Protein AF-0000000070119401 (afdb_homodimer)

Solvent-accessible surface area (backbone atoms only — not comparable to full-atom values): 23190 Å² total; per-residue (Å²): 118,69,68,64,54,49,52,51,48,50,50,48,49,51,50,50,51,42,42,51,55,25,35,50,54,44,22,30,74,51,15,52,70,53,49,66,62,56,25,15,61,68,45,72,48,56,56,64,60,46,39,71,76,31,77,40,63,64,56,44,49,43,66,66,41,49,62,58,44,47,50,51,37,50,45,38,51,56,19,59,67,38,88,51,27,55,60,12,47,52,48,39,53,53,53,50,45,54,52,29,52,74,19,33,29,55,33,45,53,57,62,42,41,77,37,86,61,78,75,41,49,69,53,25,67,53,36,51,58,42,51,47,49,27,51,52,47,11,42,74,70,54,45,31,34,82,83,65,57,76,49,48,48,62,52,51,50,53,46,44,35,53,47,31,66,41,46,45,98,80,40,64,58,57,37,52,22,51,46,41,30,41,52,42,26,44,40,40,54,96,79,58,70,79,45,68,75,73,64,45,70,68,55,45,44,49,33,42,56,62,73,33,57,63,83,66,73,72,81,122,118,66,68,65,54,49,55,52,47,49,50,49,49,51,48,49,51,43,42,51,54,23,35,51,56,46,21,29,75,51,16,53,71,51,49,66,61,55,26,17,61,67,44,71,48,54,56,66,60,45,38,71,77,29,78,41,63,65,56,44,50,44,67,66,41,50,63,60,43,48,50,53,37,50,46,39,52,56,19,58,68,38,89,51,30,53,60,14,47,54,49,40,52,54,53,51,45,55,53,29,53,73,17,34,29,56,33,45,54,57,60,40,40,76,36,85,62,76,76,39,50,70,53,25,67,53,37,51,56,42,51,46,48,27,51,53,48,11,41,74,70,54,47,31,34,80,85,64,56,75,50,48,48,62,54,51,51,52,47,44,36,53,46,33,64,42,46,48,97,78,40,64,59,57,37,52,21,52,48,41,30,41,51,42,25,44,40,41,54,94,78,58,70,82,47,69,75,72,64,44,71,66,55,47,45,49,33,43,56,62,73,32,58,61,82,64,74,72,80,122

Structure (mmCIF, N/CA/C/O backbone):
data_AF-0000000070119401-model_v1
#
loop_
_entity.id
_entity.type
_entity.pdbx_description
1 polymer 'TetR family transcriptional regulator'
#
loop_
_atom_site.group_PDB
_atom_site.id
_atom_site.type_symbol
_atom_site.label_atom_id
_atom_site.label_alt_id
_atom_site.label_comp_id
_atom_site.label_asym_id
_atom_site.label_entity_id
_atom_site.label_seq_id
_atom_site.pdbx_PDB_ins_code
_atom_site.Cartn_x
_atom_site.Cartn_y
_atom_site.Cartn_z
_atom_site.occupancy
_atom_site.B_iso_or_equiv
_atom_site.auth_seq_id
_atom_site.auth_comp_id
_atom_site.auth_asym_id
_atom_site.auth_atom_id
_atom_site.pdbx_PDB_model_num
ATOM 1 N N . MET A 1 1 ? -14.992 45.344 35.562 1 42.09 1 MET A N 1
ATOM 2 C CA . MET A 1 1 ? -15.148 45.062 34.125 1 42.09 1 MET A CA 1
ATOM 3 C C . MET A 1 1 ? -13.938 44.281 33.594 1 42.09 1 MET A C 1
ATOM 5 O O . MET A 1 1 ? -13.977 43.75 32.5 1 42.09 1 MET A O 1
ATOM 9 N N . ALA A 1 2 ? -12.828 44.562 34.031 1 57.78 2 ALA A N 1
ATOM 10 C CA . ALA A 1 2 ? -11.562 43.969 33.656 1 57.78 2 ALA A CA 1
ATOM 11 C C . ALA A 1 2 ? -11.516 42.5 34.094 1 57.78 2 ALA A C 1
ATOM 13 O O . ALA A 1 2 ? -10.961 41.656 33.375 1 57.78 2 ALA A O 1
ATOM 14 N N . GLU A 1 3 ? -11.984 42.25 35.188 1 53.34 3 GLU A N 1
ATOM 15 C CA . GLU A 1 3 ? -11.945 40.906 35.781 1 53.34 3 GLU A CA 1
ATOM 16 C C . GLU A 1 3 ? -12.828 39.938 35 1 53.34 3 GLU A C 1
ATOM 18 O O . GLU A 1 3 ? -12.57 38.719 35 1 53.34 3 GLU A O 1
ATOM 23 N N . THR A 1 4 ? -13.938 40.375 34.594 1 50.09 4 THR A N 1
ATOM 24 C CA . THR A 1 4 ? -14.898 39.562 33.875 1 50.09 4 THR A CA 1
ATOM 25 C C . THR A 1 4 ? -14.328 39.125 32.531 1 50.09 4 THR A C 1
ATOM 27 O O . THR A 1 4 ? -14.758 38.125 31.969 1 50.09 4 THR A O 1
ATOM 30 N N . ALA A 1 5 ? -13.555 40 31.828 1 54.09 5 ALA A N 1
ATOM 31 C CA . ALA A 1 5 ? -12.922 39.719 30.531 1 54.09 5 ALA A CA 1
ATOM 32 C C . ALA A 1 5 ? -11.875 38.625 30.656 1 54.09 5 ALA A C 1
ATOM 34 O O . ALA A 1 5 ? -11.703 37.812 29.734 1 54.09 5 ALA A O 1
ATOM 35 N N . ARG A 1 6 ? -11.211 38.562 31.734 1 57.62 6 ARG A N 1
ATOM 36 C CA . ARG A 1 6 ? -10.133 37.625 31.984 1 57.62 6 ARG A CA 1
ATOM 37 C C . ARG A 1 6 ? -10.672 36.219 32.125 1 57.62 6 ARG A C 1
ATOM 39 O O . ARG A 1 6 ? -10.094 35.25 31.578 1 57.62 6 ARG A O 1
ATOM 46 N N . PRO A 1 7 ? -11.719 36.062 32.875 1 56.25 7 PRO A N 1
ATOM 47 C CA . PRO A 1 7 ? -12.281 34.719 33 1 56.25 7 PRO A CA 1
ATOM 48 C C . PRO A 1 7 ? -12.758 34.156 31.672 1 56.25 7 PRO A C 1
ATOM 50 O O . PRO A 1 7 ? -12.602 32.938 31.406 1 56.25 7 PRO A O 1
ATOM 53 N N . LEU A 1 8 ? -13.258 35.031 30.844 1 55.53 8 LEU A N 1
ATOM 54 C CA . LEU A 1 8 ? -13.766 34.594 29.547 1 55.53 8 LEU A CA 1
ATOM 55 C C . LEU A 1 8 ? -12.625 34.156 28.625 1 55.53 8 LEU A C 1
ATOM 57 O O . LEU A 1 8 ? -12.758 33.188 27.891 1 55.53 8 LEU A O 1
ATOM 61 N N . ARG A 1 9 ? -11.578 34.969 28.906 1 66.38 9 ARG A N 1
ATOM 62 C CA . ARG A 1 9 ? -10.406 34.625 28.094 1 66.38 9 ARG A CA 1
ATOM 63 C C . ARG A 1 9 ? -9.805 33.312 28.547 1 66.38 9 ARG A C 1
ATOM 65 O O . ARG A 1 9 ? -9.367 32.5 27.719 1 66.38 9 ARG A O 1
ATOM 72 N N . ARG A 1 10 ? -9.828 33.125 29.875 1 72.25 10 ARG A N 1
ATOM 73 C CA . ARG A 1 10 ? -9.281 31.875 30.406 1 72.25 10 ARG A CA 1
ATOM 74 C C . ARG A 1 10 ? -10.148 30.672 30.016 1 72.25 10 ARG A C 1
ATOM 76 O O . ARG A 1 10 ? -9.625 29.609 29.672 1 72.25 10 ARG A O 1
ATOM 83 N N . ASP A 1 11 ? -11.422 30.875 30.109 1 73.75 11 ASP A N 1
ATOM 84 C CA . ASP A 1 11 ? -12.344 29.812 29.703 1 73.75 11 ASP A CA 1
ATOM 85 C C . ASP A 1 11 ? -12.219 29.531 28.203 1 73.75 11 ASP A C 1
ATOM 87 O O . ASP A 1 11 ? -12.258 28.375 27.781 1 73.75 11 ASP A O 1
ATOM 91 N N . ALA A 1 12 ? -12.047 30.656 27.547 1 75.75 12 ALA A N 1
ATOM 92 C CA . ALA A 1 12 ? -11.875 30.516 26.109 1 75.75 12 ALA A CA 1
ATOM 93 C C . ALA A 1 12 ? -10.594 29.734 25.781 1 75.75 12 ALA A C 1
ATOM 95 O O . ALA A 1 12 ? -10.586 28.891 24.891 1 75.75 12 ALA A O 1
ATOM 96 N N . GLN A 1 13 ? -9.586 30.047 26.516 1 83.19 13 GLN A N 1
ATOM 97 C CA . GLN A 1 13 ? -8.312 29.359 26.328 1 83.19 13 GLN A CA 1
ATOM 98 C C . GLN A 1 13 ? -8.414 27.891 26.75 1 83.19 13 GLN A C 1
ATOM 100 O O . GLN A 1 13 ? -7.867 27.016 26.078 1 83.19 13 GLN A O 1
ATOM 105 N N . ARG A 1 14 ? -9.086 27.656 27.766 1 84.31 14 ARG A N 1
ATOM 106 C CA . ARG A 1 14 ? -9.281 26.281 28.234 1 84.31 14 ARG A CA 1
ATOM 107 C C . ARG A 1 14 ? -10.078 25.469 27.234 1 84.31 14 ARG A C 1
ATOM 109 O O . ARG A 1 14 ? -9.758 24.312 26.969 1 84.31 14 ARG A O 1
ATOM 116 N N . ASN A 1 15 ? -11.078 26.094 26.688 1 86 15 ASN A N 1
ATOM 117 C CA . ASN A 1 15 ? -11.875 25.406 25.672 1 86 15 ASN A CA 1
ATOM 118 C C . ASN A 1 15 ? -11.062 25.125 24.422 1 86 15 ASN A C 1
ATOM 120 O O . ASN A 1 15 ? -11.188 24.062 23.828 1 86 15 ASN A O 1
ATOM 124 N N . ARG A 1 16 ? -10.305 26.109 24.094 1 88.38 16 ARG A N 1
ATOM 125 C CA . ARG A 1 16 ? -9.461 25.922 22.922 1 88.38 16 ARG A CA 1
ATOM 126 C C . ARG A 1 16 ? -8.531 24.719 23.109 1 88.38 16 ARG A C 1
ATOM 128 O O . ARG A 1 16 ? -8.414 23.875 22.219 1 88.38 16 ARG A O 1
ATOM 135 N N . GLU A 1 17 ? -7.926 24.641 24.25 1 90.5 17 GLU A N 1
ATOM 136 C CA . GLU A 1 17 ? -7 23.562 24.516 1 90.5 17 GLU A CA 1
ATOM 137 C C . GLU A 1 17 ? -7.727 22.219 24.578 1 90.5 17 GLU A C 1
ATOM 139 O O . GLU A 1 17 ? -7.207 21.203 24.094 1 90.5 17 GLU A O 1
ATOM 144 N N . ARG A 1 18 ? -8.844 22.203 25.109 1 91.62 18 ARG A N 1
ATOM 145 C CA . ARG A 1 18 ? -9.664 21 25.172 1 91.62 18 ARG A CA 1
ATOM 146 C C . ARG A 1 18 ? -10.031 20.516 23.766 1 91.62 18 ARG A C 1
ATOM 148 O O . ARG A 1 18 ? -9.969 19.312 23.484 1 91.62 18 ARG A O 1
ATOM 155 N N . ILE A 1 19 ? -10.375 21.422 22.938 1 92.88 19 ILE A N 1
ATOM 156 C CA . ILE A 1 19 ? -10.75 21.109 21.562 1 92.88 19 ILE A CA 1
ATOM 157 C C . ILE A 1 19 ? -9.531 20.562 20.812 1 92.88 19 ILE A C 1
ATOM 159 O O . ILE A 1 19 ? -9.633 19.547 20.109 1 92.88 19 ILE A O 1
ATOM 163 N N . LEU A 1 20 ? -8.438 21.219 21.031 1 93.31 20 LEU A N 1
ATOM 164 C CA . LEU A 1 20 ? -7.23 20.797 20.344 1 93.31 20 LEU A CA 1
ATOM 165 C C . LEU A 1 20 ? -6.793 19.406 20.812 1 93.31 20 LEU A C 1
ATOM 167 O O . LEU A 1 20 ? -6.375 18.578 20 1 93.31 20 LEU A O 1
ATOM 171 N N . THR A 1 21 ? -6.902 19.156 22.078 1 93.94 21 THR A N 1
ATOM 172 C CA . THR A 1 21 ? -6.551 17.859 22.625 1 93.94 21 THR A CA 1
ATOM 173 C C . THR A 1 21 ? -7.477 16.766 22.078 1 93.94 21 THR A C 1
ATOM 175 O O . THR A 1 21 ? -7.012 15.711 21.641 1 93.94 21 THR A O 1
ATOM 178 N N . ALA A 1 22 ? -8.711 17.047 22.016 1 95.19 22 ALA A N 1
ATOM 179 C CA . ALA A 1 22 ? -9.68 16.109 21.469 1 95.19 22 ALA A CA 1
ATOM 180 C C . ALA A 1 22 ? -9.438 15.875 19.984 1 95.19 22 ALA A C 1
ATOM 182 O O . ALA A 1 22 ? -9.5 14.742 19.5 1 95.19 22 ALA A O 1
ATOM 183 N N . ALA A 1 23 ? -9.172 16.969 19.312 1 94.69 23 ALA A N 1
ATOM 184 C CA . ALA A 1 23 ? -8.914 16.891 17.875 1 94.69 23 ALA A CA 1
ATOM 185 C C . ALA A 1 23 ? -7.699 16.016 17.594 1 94.69 23 ALA A C 1
ATOM 187 O O . ALA A 1 23 ? -7.707 15.227 16.641 1 94.69 23 ALA A O 1
ATOM 188 N N . ARG A 1 24 ? -6.73 16.172 18.391 1 93.56 24 ARG A N 1
ATOM 189 C CA . ARG A 1 24 ? -5.527 15.352 18.234 1 93.56 24 ARG A CA 1
ATOM 190 C C . ARG A 1 24 ? -5.859 13.867 18.297 1 93.56 24 ARG A C 1
ATOM 192 O O . ARG A 1 24 ? -5.391 13.086 17.469 1 93.56 24 ARG A O 1
ATOM 199 N N . ASP A 1 25 ? -6.637 13.516 19.234 1 94.88 25 ASP A N 1
ATOM 200 C CA . ASP A 1 25 ? -7.02 12.117 19.406 1 94.88 25 ASP A CA 1
ATOM 201 C C . ASP A 1 25 ? -7.875 11.633 18.234 1 94.88 25 ASP A C 1
ATOM 203 O O . ASP A 1 25 ? -7.621 10.57 17.672 1 94.88 25 ASP A O 1
ATOM 207 N N . VAL A 1 26 ? -8.789 12.422 17.875 1 95.06 26 VAL A N 1
ATOM 208 C CA . VAL A 1 26 ? -9.766 12.047 16.859 1 95.06 26 VAL A CA 1
ATOM 209 C C . VAL A 1 26 ? -9.078 11.93 15.492 1 95.06 26 VAL A C 1
ATOM 211 O O . VAL A 1 26 ? -9.242 10.938 14.789 1 95.06 26 VAL A O 1
ATOM 214 N N . PHE A 1 27 ? -8.242 12.898 15.188 1 93.5 27 PHE A N 1
ATOM 215 C CA . PHE A 1 27 ? -7.578 12.898 13.883 1 93.5 27 PHE A CA 1
ATOM 216 C C . PHE A 1 27 ? -6.477 11.844 13.844 1 93.5 27 PHE A C 1
ATOM 218 O O . PHE A 1 27 ? -6.191 11.281 12.781 1 93.5 27 PHE A O 1
ATOM 225 N N . ALA A 1 28 ? -5.871 11.578 14.977 1 91.75 28 ALA A N 1
ATOM 226 C CA . ALA A 1 28 ? -4.848 10.531 15 1 91.75 28 ALA A CA 1
ATOM 227 C C . ALA A 1 28 ? -5.445 9.172 14.656 1 91.75 28 ALA A C 1
ATOM 229 O O . ALA A 1 28 ? -4.805 8.359 13.984 1 91.75 28 ALA A O 1
ATOM 230 N N . ALA A 1 29 ? -6.637 8.984 15.094 1 91.31 29 ALA A N 1
ATOM 231 C CA . ALA A 1 29 ? -7.289 7.691 14.922 1 91.31 29 ALA A CA 1
ATOM 232 C C . ALA A 1 29 ? -7.973 7.594 13.562 1 91.31 29 ALA A C 1
ATOM 234 O O . ALA A 1 29 ? -7.895 6.562 12.891 1 91.31 29 ALA A O 1
ATOM 235 N N . ARG A 1 30 ? -8.562 8.703 13.047 1 91.88 30 ARG A N 1
ATOM 236 C CA . ARG A 1 30 ? -9.477 8.586 11.922 1 91.88 30 ARG A CA 1
ATOM 237 C C . ARG A 1 30 ? -8.977 9.383 10.727 1 91.88 30 ARG A C 1
ATOM 239 O O . ARG A 1 30 ? -9.539 9.297 9.633 1 91.88 30 ARG A O 1
ATOM 246 N N . GLY A 1 31 ? -7.941 10.125 10.945 1 92.5 31 GLY A N 1
ATOM 247 C CA . GLY A 1 31 ? -7.48 10.984 9.867 1 92.5 31 GLY A CA 1
ATOM 248 C C . GLY A 1 31 ? -8.477 12.07 9.508 1 92.5 31 GLY A C 1
ATOM 249 O O . GLY A 1 31 ? -9.25 12.516 10.352 1 92.5 31 GLY A O 1
ATOM 250 N N . PHE A 1 32 ? -8.469 12.555 8.352 1 90.31 32 PHE A N 1
ATOM 251 C CA . PHE A 1 32 ? -9.266 13.695 7.902 1 90.31 32 PHE A CA 1
ATOM 252 C C . PHE A 1 32 ? -10.695 13.266 7.586 1 90.31 32 PHE A C 1
ATOM 254 O O . PHE A 1 32 ? -11.539 14.094 7.254 1 90.31 32 PHE A O 1
ATOM 261 N N . ALA A 1 33 ? -10.984 11.969 7.754 1 89 33 ALA A N 1
ATOM 262 C CA . ALA A 1 33 ? -12.367 11.516 7.645 1 89 33 ALA A CA 1
ATOM 263 C C . ALA A 1 33 ? -13.195 12 8.828 1 89 33 ALA A C 1
ATOM 265 O O . ALA A 1 33 ? -14.43 12.07 8.75 1 89 33 ALA A O 1
ATOM 266 N N . ALA A 1 34 ? -12.539 12.336 9.914 1 92.19 34 ALA A N 1
ATOM 267 C CA . ALA A 1 34 ? -13.227 12.844 11.109 1 92.19 34 ALA A CA 1
ATOM 268 C C . ALA A 1 34 ? -13.797 14.234 10.859 1 92.19 34 ALA A C 1
ATOM 270 O O . ALA A 1 34 ? -13.25 15.008 10.078 1 92.19 34 ALA A O 1
ATOM 271 N N . THR A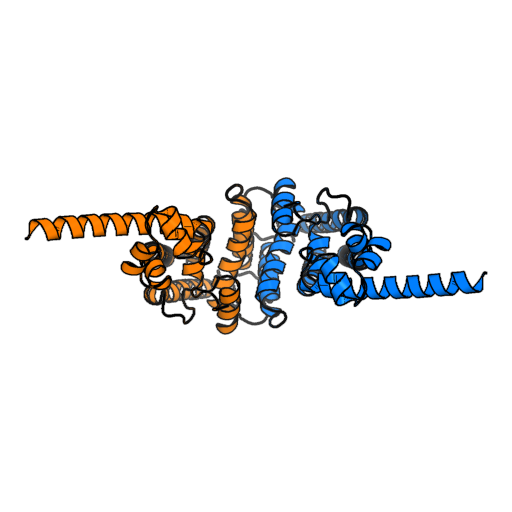 1 35 ? -14.875 14.531 11.586 1 91.94 35 THR A N 1
ATOM 272 C CA . THR A 1 35 ? -15.555 15.812 11.414 1 91.94 35 THR A CA 1
ATOM 273 C C . THR A 1 35 ? -15.398 16.672 12.656 1 91.94 35 THR A C 1
ATOM 275 O O . THR A 1 35 ? -14.938 16.203 13.695 1 91.94 35 THR A O 1
ATOM 278 N N . LEU A 1 36 ? -15.797 17.922 12.461 1 92.88 36 LEU A N 1
ATOM 279 C CA . LEU A 1 36 ? -15.805 18.797 13.625 1 92.88 36 LEU A CA 1
ATOM 280 C C . LEU A 1 36 ? -16.797 18.312 14.68 1 92.88 36 LEU A C 1
ATOM 282 O O . LEU A 1 36 ? -16.547 18.469 15.875 1 92.88 36 LEU A O 1
ATOM 286 N N . ASP A 1 37 ? -17.875 17.688 14.211 1 93.94 37 ASP A N 1
ATOM 287 C CA . ASP A 1 37 ? -18.844 17.109 15.141 1 93.94 37 ASP A CA 1
ATOM 288 C C . ASP A 1 37 ? -18.203 15.992 15.969 1 93.94 37 ASP A C 1
ATOM 290 O O . ASP A 1 37 ? -18.469 15.883 17.172 1 93.94 37 ASP A O 1
ATOM 294 N N . ASP A 1 38 ? -17.391 15.219 15.367 1 95.19 38 ASP A N 1
ATOM 295 C CA . ASP A 1 38 ? -16.672 14.164 16.094 1 95.19 38 ASP A CA 1
ATOM 296 C C . ASP A 1 38 ? -15.781 14.75 17.172 1 95.19 38 ASP A C 1
ATOM 298 O O . ASP A 1 38 ? -15.711 14.211 18.281 1 95.19 38 ASP A O 1
ATOM 302 N N . VAL A 1 39 ? -15.102 15.82 16.891 1 95.56 39 VAL A N 1
ATOM 303 C CA . VAL A 1 39 ? -14.18 16.469 17.812 1 95.56 39 VAL A CA 1
ATOM 304 C C . VAL A 1 39 ? -14.969 17.062 18.984 1 95.56 39 VAL A C 1
ATOM 306 O O . VAL A 1 39 ? -14.57 16.922 20.141 1 95.56 39 VAL A O 1
ATOM 309 N N . ALA A 1 40 ? -16.062 17.719 18.641 1 95.56 40 ALA A N 1
ATOM 310 C CA . ALA A 1 40 ? -16.922 18.297 19.672 1 95.56 40 ALA A CA 1
ATOM 311 C C . ALA A 1 40 ? -17.391 17.234 20.656 1 95.56 40 ALA A C 1
ATOM 313 O O . ALA A 1 40 ? -17.281 17.422 21.875 1 95.56 40 ALA A O 1
ATOM 314 N N . HIS A 1 41 ? -17.875 16.172 20.125 1 96.19 41 HIS A N 1
ATOM 315 C CA . HIS A 1 41 ? -18.359 15.07 20.938 1 96.19 41 HIS A CA 1
ATOM 316 C C . HIS A 1 41 ? -17.25 14.523 21.828 1 96.19 41 HIS A C 1
ATOM 318 O O . HIS A 1 41 ? -17.453 14.328 23.031 1 96.19 41 HIS A O 1
ATOM 324 N N . HIS A 1 42 ? -16.109 14.344 21.297 1 96.25 42 HIS A N 1
ATOM 325 C CA . HIS A 1 42 ? -14.977 13.805 22.047 1 96.25 42 HIS A CA 1
ATOM 326 C C . HIS A 1 42 ? -14.5 14.781 23.109 1 96.25 42 HIS A C 1
ATOM 328 O O . HIS A 1 42 ? -14.055 14.367 24.188 1 96.25 42 HIS A O 1
ATOM 334 N N . ALA A 1 43 ? -14.578 16.047 22.859 1 94.5 43 ALA A N 1
ATOM 335 C CA . ALA A 1 43 ? -14.141 17.094 23.766 1 94.5 43 ALA A CA 1
ATOM 336 C C . ALA A 1 43 ? -15.172 17.344 24.859 1 94.5 43 ALA A C 1
ATOM 338 O O . ALA A 1 43 ? -14.883 18 25.859 1 94.5 43 ALA A O 1
ATOM 339 N N . GLY A 1 44 ? -16.391 16.891 24.625 1 94.94 44 GLY A N 1
ATOM 340 C CA . GLY A 1 44 ? -17.453 17.125 25.578 1 94.94 44 GLY A CA 1
ATOM 341 C C . GLY A 1 44 ? -17.969 18.562 25.547 1 94.94 44 GLY A C 1
ATOM 342 O O . GLY A 1 44 ? -18.297 19.125 26.594 1 94.94 44 GLY A O 1
ATOM 343 N N . VAL A 1 45 ? -17.859 19.188 24.453 1 93.38 45 VAL A N 1
ATOM 344 C CA . VAL A 1 45 ? -18.359 20.547 24.297 1 93.38 45 VAL A CA 1
ATOM 345 C C . VAL A 1 45 ? -19.406 20.594 23.188 1 93.38 45 VAL A C 1
ATOM 347 O O . VAL A 1 45 ? -19.547 19.641 22.422 1 93.38 45 VAL A O 1
ATOM 350 N N . GLY A 1 46 ? -20.156 21.656 23.156 1 92 46 GLY A N 1
ATOM 351 C CA . GLY A 1 46 ? -21.141 21.844 22.078 1 92 46 GLY A CA 1
ATOM 352 C C . GLY A 1 46 ? -20.5 22.078 20.734 1 92 46 GLY A C 1
ATOM 353 O O . GLY A 1 46 ? -19.438 22.719 20.641 1 92 46 GLY A O 1
ATOM 354 N N . VAL A 1 47 ? -21.172 21.578 19.703 1 92.88 47 VAL A N 1
ATOM 355 C CA . VAL A 1 47 ? -20.703 21.766 18.344 1 92.88 47 VAL A CA 1
ATOM 356 C C . VAL A 1 47 ? -20.516 23.25 18.047 1 92.88 47 VAL A C 1
ATOM 358 O O . VAL A 1 47 ? -19.547 23.641 17.391 1 92.88 47 VAL A O 1
ATOM 361 N N . GLY A 1 48 ? -21.375 24.094 18.578 1 92.69 48 GLY A N 1
ATOM 362 C CA . GLY A 1 48 ? -21.266 25.531 18.391 1 92.69 48 GLY A CA 1
ATOM 363 C C . GLY A 1 48 ? -20 26.109 18.969 1 92.69 48 GLY A C 1
ATOM 364 O O . GLY A 1 48 ? -19.422 27.031 18.406 1 92.69 48 GLY A O 1
ATOM 365 N N . THR A 1 49 ? -19.594 25.625 20.062 1 91.69 49 THR A N 1
ATOM 366 C CA . THR A 1 49 ? -18.375 26.078 20.719 1 91.69 49 THR A CA 1
ATOM 367 C C . THR A 1 49 ? -17.156 25.812 19.828 1 91.69 49 THR A C 1
ATOM 369 O O . THR A 1 49 ? -16.281 26.672 19.719 1 91.69 49 THR A O 1
ATOM 372 N N . VAL A 1 50 ? -17.109 24.641 19.188 1 93.19 50 VAL A N 1
ATOM 373 C CA . VAL A 1 50 ? -16 24.297 18.297 1 93.19 50 VAL A CA 1
ATOM 374 C C . VAL A 1 50 ? -16.016 25.219 17.078 1 93.19 50 VAL A C 1
ATOM 376 O O . VAL A 1 50 ? -14.969 25.766 16.703 1 93.19 50 VAL A O 1
ATOM 379 N N . TYR A 1 51 ? -17.188 25.438 16.562 1 92.75 51 TYR A N 1
ATOM 380 C CA . TYR A 1 51 ? -17.312 26.219 15.336 1 92.75 51 TYR A CA 1
ATOM 381 C C . TYR A 1 51 ? -16.984 27.688 15.609 1 92.75 51 TYR A C 1
ATOM 383 O O . TYR A 1 51 ? -16.516 28.406 14.719 1 92.75 51 TYR A O 1
ATOM 391 N N . ARG A 1 52 ? -17.25 28.156 16.781 1 92 52 ARG A N 1
ATOM 392 C CA . ARG A 1 52 ? -16.922 29.531 17.156 1 92 52 ARG A CA 1
ATOM 393 C C . ARG A 1 52 ? -15.406 29.734 17.188 1 92 52 ARG A C 1
ATOM 395 O O . ARG A 1 52 ? -14.898 30.766 16.766 1 92 52 ARG A O 1
ATOM 402 N N . ARG A 1 53 ? -14.711 28.719 17.641 1 91.81 53 ARG A N 1
ATOM 403 C CA . ARG A 1 53 ? -13.266 28.812 17.766 1 91.81 53 ARG A CA 1
ATOM 404 C C . ARG A 1 53 ? -12.57 28.422 16.469 1 91.81 53 ARG A C 1
ATOM 406 O O . ARG A 1 53 ? -11.547 29 16.109 1 91.81 53 ARG A O 1
ATOM 413 N N . PHE A 1 54 ? -13.102 27.406 15.859 1 92.88 54 PHE A N 1
ATOM 414 C CA . PHE A 1 54 ? -12.602 26.922 14.578 1 92.88 54 PHE A CA 1
ATOM 415 C C . PHE A 1 54 ? -13.734 26.828 13.555 1 92.88 54 PHE A C 1
ATOM 417 O O . PHE A 1 54 ? -14.375 25.781 13.414 1 92.88 54 PHE A O 1
ATOM 424 N N . PRO A 1 55 ? -13.852 27.891 12.773 1 89.94 55 PRO A N 1
ATOM 425 C CA . PRO A 1 55 ? -15.023 28 11.898 1 89.94 55 PRO A CA 1
ATOM 426 C C . PRO A 1 55 ? -15.055 26.938 10.812 1 89.94 55 PRO A C 1
ATOM 428 O O . PRO A 1 55 ? -16.109 26.641 10.258 1 89.94 55 PRO A O 1
ATOM 431 N N . THR A 1 56 ? -13.82 26.406 10.477 1 87.75 56 THR A N 1
ATOM 432 C CA . THR A 1 56 ? -13.766 25.359 9.469 1 87.75 56 THR A CA 1
ATOM 433 C C . THR A 1 56 ? -12.867 24.203 9.945 1 87.75 56 THR A C 1
ATOM 435 O O . THR A 1 56 ? -12.008 24.406 10.805 1 87.75 56 THR A O 1
ATOM 438 N N . LYS A 1 57 ? -13.109 23.078 9.352 1 89.44 57 LYS A N 1
ATOM 439 C CA . LYS A 1 57 ? -12.25 21.938 9.617 1 89.44 57 LYS A CA 1
ATOM 440 C C . LYS A 1 57 ? -10.797 22.25 9.258 1 89.44 57 LYS A C 1
ATOM 442 O O . LYS A 1 57 ? -9.875 21.828 9.969 1 89.44 57 LYS A O 1
ATOM 447 N N . GLU A 1 58 ? -10.633 23.016 8.242 1 85.56 58 GLU A N 1
ATOM 448 C CA . GLU A 1 58 ? -9.297 23.391 7.777 1 85.56 58 GLU A CA 1
ATOM 449 C C . GLU A 1 58 ? -8.562 24.219 8.828 1 85.56 58 GLU A C 1
ATOM 451 O O . GLU A 1 58 ? -7.367 24.016 9.055 1 85.56 58 GLU A O 1
ATOM 456 N N . ALA A 1 59 ? -9.273 25.094 9.398 1 87.06 59 ALA A N 1
ATOM 457 C CA . ALA A 1 59 ? -8.672 25.938 10.422 1 87.06 59 ALA A CA 1
ATOM 458 C C . ALA A 1 59 ? -8.203 25.125 11.617 1 87.06 59 ALA A C 1
ATOM 460 O O . ALA A 1 59 ? -7.133 25.375 12.172 1 87.06 59 ALA A O 1
ATOM 461 N N . LEU A 1 60 ? -9.008 24.172 11.977 1 90.31 60 LEU A N 1
ATOM 462 C CA . LEU A 1 60 ? -8.648 23.297 13.086 1 90.31 60 LEU A CA 1
ATOM 463 C C . LEU A 1 60 ? -7.441 22.422 12.719 1 90.31 60 LEU A C 1
ATOM 465 O O . LEU A 1 60 ? -6.512 22.281 13.516 1 90.31 60 LEU A O 1
ATOM 469 N N . ILE A 1 61 ? -7.41 21.891 11.531 1 89 61 ILE A N 1
ATOM 470 C CA . ILE A 1 61 ? -6.34 21.031 11.047 1 89 61 ILE A CA 1
ATOM 471 C C . ILE A 1 61 ? -5.027 21.812 10.992 1 89 61 ILE A C 1
ATOM 473 O O . ILE A 1 61 ? -3.982 21.312 11.406 1 89 61 ILE A O 1
ATOM 477 N N . GLU A 1 62 ? -5.086 22.969 10.492 1 85.31 62 GLU A N 1
ATOM 478 C CA . GLU A 1 62 ? -3.891 23.797 10.414 1 85.31 62 GLU A CA 1
ATOM 479 C C . GLU A 1 62 ? -3.32 24.078 11.805 1 85.31 62 GLU A C 1
ATOM 481 O O . GLU A 1 62 ? -2.109 23.984 12.016 1 85.31 62 GLU A O 1
ATOM 486 N N . ALA A 1 63 ? -4.184 24.391 12.68 1 87 63 ALA A N 1
ATOM 487 C CA . ALA A 1 63 ? -3.748 24.688 14.039 1 87 63 ALA A CA 1
ATOM 488 C C . ALA A 1 63 ? -3.15 23.453 14.711 1 87 63 ALA A C 1
ATOM 490 O O . ALA A 1 63 ? -2.17 23.562 15.453 1 87 63 ALA A O 1
ATOM 491 N N . LEU A 1 64 ? -3.74 22.375 14.438 1 89.06 64 LEU A N 1
ATOM 492 C CA . LEU A 1 64 ? -3.367 21.125 15.102 1 89.06 64 LEU A CA 1
ATOM 493 C C . LEU A 1 64 ? -2.035 20.609 14.578 1 89.06 64 LEU A C 1
ATOM 495 O O . LEU A 1 64 ? -1.215 20.109 15.344 1 89.06 64 LEU A O 1
ATOM 499 N N . PHE A 1 65 ? -1.797 20.75 13.281 1 89.19 65 PHE A N 1
ATOM 500 C CA . PHE A 1 65 ? -0.7 20 12.695 1 89.19 65 PHE A CA 1
ATOM 501 C C . PHE A 1 65 ? 0.469 20.906 12.344 1 89.19 65 PHE A C 1
ATOM 503 O O . PHE A 1 65 ? 1.532 20.438 11.938 1 89.19 65 PHE A O 1
ATOM 510 N N . ALA A 1 66 ? 0.355 22.203 12.578 1 84.38 66 ALA A N 1
ATOM 511 C CA . ALA A 1 66 ? 1.436 23.141 12.289 1 84.38 66 ALA A CA 1
ATOM 512 C C . ALA A 1 66 ? 2.723 22.734 13 1 84.38 66 ALA A C 1
ATOM 514 O O . ALA A 1 66 ? 3.77 22.578 12.367 1 84.38 66 ALA A O 1
ATOM 515 N N . ASP A 1 67 ? 2.584 22.406 14.258 1 85.44 67 ASP A N 1
ATOM 516 C CA . ASP A 1 67 ? 3.766 22.047 15.039 1 85.44 67 ASP A CA 1
ATOM 517 C C . ASP A 1 67 ? 4.316 20.688 14.609 1 85.44 67 ASP A C 1
ATOM 519 O O . ASP A 1 67 ? 5.531 20.5 14.539 1 85.44 67 ASP A O 1
ATOM 523 N N . ARG A 1 68 ? 3.492 19.797 14.352 1 89.75 68 ARG A N 1
ATOM 524 C CA . ARG A 1 68 ? 3.928 18.453 13.969 1 89.75 68 ARG A CA 1
ATOM 525 C C . ARG A 1 68 ? 4.578 18.469 12.586 1 89.75 68 ARG A C 1
ATOM 527 O O . ARG A 1 68 ? 5.535 17.719 12.344 1 89.75 68 ARG A O 1
ATOM 534 N N . LEU A 1 69 ? 4.086 19.312 11.758 1 90.75 69 LEU A N 1
ATOM 535 C CA . LEU A 1 69 ? 4.695 19.453 10.438 1 90.75 69 LEU A CA 1
ATOM 536 C C . LEU A 1 69 ? 6.047 20.156 10.539 1 90.75 69 LEU A C 1
ATOM 538 O O . LEU A 1 69 ? 6.965 19.859 9.773 1 90.75 69 LEU A O 1
ATOM 542 N N . GLU A 1 70 ? 6.125 21.047 11.516 1 91.06 70 GLU A N 1
ATOM 543 C CA . GLU A 1 70 ? 7.418 21.672 11.766 1 91.06 70 GLU A CA 1
ATOM 544 C C . GLU A 1 70 ? 8.438 20.656 12.266 1 91.06 70 GLU A C 1
ATOM 546 O O . GLU A 1 70 ? 9.625 20.75 11.945 1 91.06 70 GLU A O 1
ATOM 551 N N . ASP A 1 71 ? 7.938 19.719 13.047 1 93.81 71 ASP A N 1
ATOM 552 C CA . ASP A 1 71 ? 8.797 18.625 13.477 1 93.81 71 ASP A CA 1
ATOM 553 C C . ASP A 1 71 ? 9.312 17.828 12.281 1 93.81 71 ASP A C 1
ATOM 555 O O . ASP A 1 71 ? 10.477 17.406 12.258 1 93.81 71 ASP A O 1
ATOM 559 N N . LEU A 1 72 ? 8.492 17.625 11.344 1 94.19 72 LEU A N 1
ATOM 560 C CA . LEU A 1 72 ? 8.883 16.922 10.125 1 94.19 72 LEU A CA 1
ATOM 561 C C . LEU A 1 72 ? 9.922 17.719 9.344 1 94.19 72 LEU A C 1
ATOM 563 O O . LEU A 1 72 ? 10.883 17.156 8.82 1 94.19 72 LEU A O 1
ATOM 567 N N . VAL A 1 73 ? 9.742 19.031 9.273 1 95.06 73 VAL A N 1
ATOM 568 C CA . VAL A 1 73 ? 10.703 19.906 8.609 1 95.06 73 VAL A CA 1
ATOM 569 C C . VAL A 1 73 ? 12.055 19.828 9.328 1 95.06 73 VAL A C 1
ATOM 571 O O . VAL A 1 73 ? 13.102 19.719 8.695 1 95.06 73 VAL A O 1
ATOM 574 N N . SER A 1 74 ? 11.961 19.875 10.656 1 97.19 74 SER A N 1
ATOM 575 C CA . SER A 1 74 ? 13.18 19.781 11.445 1 97.19 74 SER A CA 1
ATOM 576 C C . SER A 1 74 ? 13.891 18.453 11.203 1 97.19 74 SER A C 1
ATOM 578 O O . SER A 1 74 ? 15.117 18.406 11.102 1 97.19 74 SER A O 1
ATOM 580 N N . LEU A 1 75 ? 13.148 17.422 11.133 1 97.5 75 LEU A N 1
ATOM 581 C CA . LEU A 1 75 ? 13.688 16.109 10.812 1 97.5 75 LEU A CA 1
ATOM 582 C C . LEU A 1 75 ? 14.391 16.125 9.453 1 97.5 75 LEU A C 1
ATOM 584 O O . LEU A 1 75 ? 15.484 15.586 9.305 1 97.5 75 LEU A O 1
ATOM 588 N N . ALA A 1 76 ? 13.789 16.75 8.492 1 97.62 76 ALA A N 1
ATOM 589 C CA . ALA A 1 76 ? 14.359 16.844 7.152 1 97.62 76 ALA A CA 1
ATOM 590 C C . ALA A 1 76 ? 15.648 17.656 7.168 1 97.62 76 ALA A C 1
ATOM 592 O O . ALA A 1 76 ? 16.594 17.344 6.445 1 97.62 76 ALA A O 1
ATOM 593 N N . GLU A 1 77 ? 15.633 18.703 7.965 1 98.12 77 GLU A N 1
ATOM 594 C CA . GLU A 1 77 ? 16.844 19.516 8.117 1 98.12 77 GLU A CA 1
ATOM 595 C C . GLU A 1 77 ? 17.984 18.688 8.703 1 98.12 77 GLU A C 1
ATOM 597 O O . GLU A 1 77 ? 19.109 18.75 8.219 1 98.12 77 GLU A O 1
ATOM 602 N N . ASP A 1 78 ? 17.656 17.969 9.758 1 98.19 78 ASP A N 1
ATOM 603 C CA . ASP A 1 78 ? 18.656 17.094 10.383 1 98.19 78 ASP A CA 1
ATOM 604 C C . ASP A 1 78 ? 19.188 16.062 9.383 1 98.19 78 ASP A C 1
ATOM 606 O O . ASP A 1 78 ? 20.391 15.789 9.344 1 98.19 78 ASP A O 1
ATOM 610 N N . ALA A 1 79 ? 18.328 15.484 8.617 1 98.44 79 ALA A N 1
ATOM 611 C CA . ALA A 1 79 ? 18.703 14.5 7.594 1 98.44 79 ALA A CA 1
ATOM 612 C C . ALA A 1 79 ? 19.609 15.125 6.535 1 98.44 79 ALA A C 1
ATOM 614 O O . ALA A 1 79 ? 20.609 14.523 6.133 1 98.44 79 ALA A O 1
ATOM 615 N N . ALA A 1 80 ? 19.25 16.328 6.07 1 97.88 80 ALA A N 1
ATOM 616 C CA . ALA A 1 80 ? 20 17.031 5.035 1 97.88 80 ALA A CA 1
ATOM 617 C C . ALA A 1 80 ? 21.391 17.406 5.52 1 97.88 80 ALA A C 1
ATOM 619 O O . ALA A 1 80 ? 22.312 17.578 4.715 1 97.88 80 ALA A O 1
ATOM 620 N N . ALA A 1 81 ? 21.547 17.484 6.816 1 97.94 81 ALA A N 1
ATOM 621 C CA . ALA A 1 81 ? 22.828 17.891 7.41 1 97.94 81 ALA A CA 1
ATOM 622 C C . ALA A 1 81 ? 23.797 16.719 7.473 1 97.94 81 ALA A C 1
ATOM 624 O O . ALA A 1 81 ? 25 16.922 7.699 1 97.94 81 ALA A O 1
ATOM 625 N N . LEU A 1 82 ? 23.328 15.547 7.285 1 98.38 82 LEU A N 1
ATOM 626 C CA . LEU A 1 82 ? 24.219 14.383 7.32 1 98.38 82 LEU A CA 1
ATOM 627 C C . LEU A 1 82 ? 25.172 14.391 6.137 1 98.38 82 LEU A C 1
ATOM 629 O O . LEU A 1 82 ? 24.797 14.789 5.031 1 98.38 82 LEU A O 1
ATOM 633 N N . PRO A 1 83 ? 26.391 13.906 6.328 1 98.06 83 PRO A N 1
ATOM 634 C CA . PRO A 1 83 ? 27.375 13.953 5.254 1 98.06 83 PRO A CA 1
ATOM 635 C C . PRO A 1 83 ? 27 13.102 4.051 1 98.06 83 PRO A C 1
ATOM 637 O O . PRO A 1 83 ? 27.109 13.547 2.906 1 98.06 83 PRO A O 1
ATOM 640 N N . ALA A 1 84 ? 26.609 11.922 4.32 1 98.31 84 ALA A N 1
ATOM 641 C CA . ALA A 1 84 ? 26.156 11.062 3.229 1 98.31 84 ALA A CA 1
ATOM 642 C C . ALA A 1 84 ? 24.688 11.297 2.932 1 98.31 84 ALA A C 1
ATOM 644 O O . ALA A 1 84 ? 23.828 11.062 3.787 1 98.31 84 ALA A O 1
ATOM 645 N N . ALA A 1 85 ? 24.328 11.688 1.765 1 98.56 85 ALA A N 1
ATOM 646 C CA . ALA A 1 85 ? 22.953 12 1.388 1 98.56 85 ALA A CA 1
ATOM 647 C C . ALA A 1 85 ? 22.062 10.773 1.51 1 98.56 85 ALA A C 1
ATOM 649 O O . ALA A 1 85 ? 20.891 10.883 1.861 1 98.56 85 ALA A O 1
ATOM 650 N N . TRP A 1 86 ? 22.641 9.625 1.21 1 98.19 86 TRP A N 1
ATOM 651 C CA . TRP A 1 86 ? 21.891 8.383 1.333 1 98.19 86 TRP A CA 1
ATOM 652 C C . TRP A 1 86 ? 21.422 8.172 2.766 1 98.19 86 TRP A C 1
ATOM 654 O O . TRP A 1 86 ? 20.25 7.832 2.996 1 98.19 86 TRP A O 1
ATOM 664 N N . ASP A 1 87 ? 22.328 8.43 3.699 1 98.38 87 ASP A N 1
ATOM 665 C CA . ASP A 1 87 ? 21.984 8.273 5.109 1 98.38 87 ASP A CA 1
ATOM 666 C C . ASP A 1 87 ? 20.859 9.234 5.504 1 98.38 87 ASP A C 1
ATOM 668 O O . ASP A 1 87 ? 19.953 8.867 6.234 1 98.38 87 ASP A O 1
ATOM 672 N N . GLY A 1 88 ? 20.984 10.445 5.016 1 98.75 88 GLY A N 1
ATOM 673 C CA . GLY A 1 88 ? 19.953 11.43 5.281 1 98.75 88 GLY A CA 1
ATOM 674 C C . GLY A 1 88 ? 18.609 11.055 4.68 1 98.75 88 GLY A C 1
ATOM 675 O O . GLY A 1 88 ? 17.578 11.156 5.344 1 98.75 88 GLY A O 1
ATOM 676 N N . LEU A 1 89 ? 18.594 10.609 3.443 1 98.69 89 LEU A N 1
ATOM 677 C CA . LEU A 1 89 ? 17.375 10.25 2.721 1 98.69 89 LEU A CA 1
ATOM 678 C C . LEU A 1 89 ? 16.672 9.078 3.402 1 98.69 89 LEU A C 1
ATOM 680 O O . LEU A 1 89 ? 15.453 9.133 3.629 1 98.69 89 LEU A O 1
ATOM 684 N N . THR A 1 90 ? 17.422 8.039 3.756 1 98.5 90 THR A N 1
ATOM 685 C CA . THR A 1 90 ? 16.812 6.852 4.34 1 98.5 90 THR A CA 1
ATOM 686 C C . THR A 1 90 ? 16.359 7.125 5.773 1 98.5 90 THR A C 1
ATOM 688 O O . THR A 1 90 ? 15.344 6.59 6.227 1 98.5 90 THR A O 1
ATOM 691 N N . LEU A 1 91 ? 17.094 7.984 6.5 1 98.5 91 LEU A N 1
ATOM 692 C CA . LEU A 1 91 ? 16.672 8.422 7.82 1 98.5 91 LEU A CA 1
ATOM 693 C C . LEU A 1 91 ? 15.328 9.141 7.742 1 98.5 91 LEU A C 1
ATOM 695 O O . LEU A 1 91 ? 14.414 8.852 8.516 1 98.5 91 LEU A O 1
ATOM 699 N N . LEU A 1 92 ? 15.25 10.062 6.832 1 98.44 92 LEU A N 1
ATOM 700 C CA . LEU A 1 92 ? 14.016 10.828 6.656 1 98.44 92 LEU A CA 1
ATOM 701 C C . LEU A 1 92 ? 12.852 9.906 6.328 1 98.44 92 LEU A C 1
ATOM 703 O O . LEU A 1 92 ? 11.766 10.031 6.91 1 98.44 92 LEU A O 1
ATOM 707 N N . LEU A 1 93 ? 13.039 8.969 5.43 1 98.12 93 LEU A N 1
ATOM 708 C CA . LEU A 1 93 ? 12 8.023 5.035 1 98.12 93 LEU A CA 1
ATOM 709 C C . LEU A 1 93 ? 11.539 7.191 6.227 1 98.12 93 LEU A C 1
ATOM 711 O O . LEU A 1 93 ? 10.336 7.105 6.504 1 98.12 93 LEU A O 1
ATOM 715 N N . ARG A 1 94 ? 12.477 6.648 6.973 1 98.06 94 ARG A N 1
ATOM 716 C CA . ARG A 1 94 ? 12.164 5.766 8.094 1 98.06 94 ARG A CA 1
ATOM 717 C C . ARG A 1 94 ? 11.414 6.512 9.188 1 98.06 94 ARG A C 1
ATOM 719 O O . ARG A 1 94 ? 10.375 6.051 9.664 1 98.06 94 ARG A O 1
ATOM 726 N N . ARG A 1 95 ? 11.891 7.641 9.539 1 97.75 95 ARG A N 1
ATOM 727 C CA . ARG A 1 95 ? 11.305 8.391 10.641 1 97.75 95 ARG A CA 1
ATOM 728 C C . ARG A 1 95 ? 9.953 8.984 10.242 1 97.75 95 ARG A C 1
ATOM 730 O O . ARG A 1 95 ? 9.023 9.008 11.047 1 97.75 95 ARG A O 1
ATOM 737 N N . SER A 1 96 ? 9.828 9.469 9.016 1 96.81 96 SER A N 1
ATOM 738 C CA . SER A 1 96 ? 8.555 10 8.539 1 96.81 96 SER A CA 1
ATOM 739 C C . SER A 1 96 ? 7.477 8.93 8.531 1 96.81 96 SER A C 1
ATOM 741 O O . SER A 1 96 ? 6.359 9.156 8.992 1 96.81 96 SER A O 1
ATOM 743 N N . VAL A 1 97 ? 7.844 7.758 8.031 1 96.19 97 VAL A N 1
ATOM 744 C CA . VAL A 1 97 ? 6.883 6.66 7.969 1 96.19 97 VAL A CA 1
ATOM 745 C C . VAL A 1 97 ? 6.438 6.277 9.383 1 96.19 97 VAL A C 1
ATOM 747 O O . VAL A 1 97 ? 5.262 5.996 9.617 1 96.19 97 VAL A O 1
ATOM 750 N N . GLU A 1 98 ? 7.344 6.262 10.289 1 95.12 98 GLU A N 1
ATOM 751 C CA . GLU A 1 98 ? 7.016 5.945 11.68 1 95.12 98 GLU A CA 1
ATOM 752 C C . GLU A 1 98 ? 6.039 6.961 12.266 1 95.12 98 GLU A C 1
ATOM 754 O O . GLU A 1 98 ? 5.086 6.59 12.945 1 95.12 98 GLU A O 1
ATOM 759 N N . MET A 1 99 ? 6.309 8.219 11.953 1 93.56 99 MET A N 1
ATOM 760 C CA . MET A 1 99 ? 5.422 9.281 12.414 1 93.56 99 MET A CA 1
ATOM 761 C C . MET A 1 99 ? 4.031 9.133 11.805 1 93.56 99 MET A C 1
ATOM 763 O O . MET A 1 99 ? 3.025 9.266 12.508 1 93.56 99 MET A O 1
ATOM 767 N N . HIS A 1 100 ? 3.969 8.828 10.516 1 92.69 100 HIS A N 1
ATOM 768 C CA . HIS A 1 100 ? 2.711 8.664 9.797 1 92.69 100 HIS A CA 1
ATOM 769 C C . HIS A 1 100 ? 1.945 7.441 10.289 1 92.69 100 HIS A C 1
ATOM 771 O O . HIS A 1 100 ? 0.713 7.457 10.344 1 92.69 100 HIS A O 1
ATOM 777 N N . ALA A 1 101 ? 2.707 6.398 10.68 1 92.31 101 ALA A N 1
ATOM 778 C CA . ALA A 1 101 ? 2.102 5.117 11.039 1 92.31 101 ALA A CA 1
ATOM 779 C C . ALA A 1 101 ? 1.312 5.23 12.336 1 92.31 101 ALA A C 1
ATOM 781 O O . ALA A 1 101 ? 0.333 4.512 12.539 1 92.31 101 ALA A O 1
ATOM 782 N N . VAL A 1 102 ? 1.677 6.164 13.211 1 89.75 102 VAL A N 1
ATOM 783 C CA . VAL A 1 102 ? 1.041 6.207 14.523 1 89.75 102 VAL A CA 1
ATOM 784 C C . VAL A 1 102 ? 0.073 7.387 14.594 1 89.75 102 VAL A C 1
ATOM 786 O O . VAL A 1 102 ? -0.633 7.562 15.586 1 89.75 102 VAL A O 1
ATOM 789 N N . ASP A 1 103 ? 0.016 8.211 13.578 1 92.56 103 ASP A N 1
ATOM 790 C CA . ASP A 1 103 ? -0.846 9.391 13.539 1 92.56 103 ASP A CA 1
ATOM 791 C C . ASP A 1 103 ? -1.423 9.594 12.141 1 92.56 103 ASP A C 1
ATOM 793 O O . ASP A 1 103 ? -0.795 10.234 11.289 1 92.56 103 ASP A O 1
ATOM 797 N N . ARG A 1 104 ? -2.652 9.195 11.953 1 92.38 104 ARG A N 1
ATOM 798 C CA . ARG A 1 104 ? -3.299 9.25 10.648 1 92.38 104 ARG A CA 1
ATOM 799 C C . ARG A 1 104 ? -3.52 10.695 10.203 1 92.38 104 ARG A C 1
ATOM 801 O O . ARG A 1 104 ? -3.473 10.992 9.008 1 92.38 104 ARG A O 1
ATOM 808 N N . GLY A 1 105 ? -3.809 11.5 11.172 1 92.19 105 GLY A N 1
ATOM 809 C CA . GLY A 1 105 ? -3.967 12.906 10.844 1 92.19 105 GLY A CA 1
ATOM 810 C C . GLY A 1 105 ? -2.701 13.539 10.305 1 92.19 105 GLY A C 1
ATOM 811 O O . GLY A 1 105 ? -2.746 14.305 9.336 1 92.19 105 GLY A O 1
ATOM 812 N N . LEU A 1 106 ? -1.654 13.188 10.922 1 92.25 106 LEU A N 1
ATOM 813 C CA . LEU A 1 106 ? -0.373 13.695 10.438 1 92.25 106 LEU A CA 1
ATOM 814 C C . LEU A 1 106 ? -0.068 13.156 9.039 1 92.25 106 LEU A C 1
ATOM 816 O O . LEU A 1 106 ? 0.412 13.891 8.18 1 92.25 106 LEU A O 1
ATOM 820 N N . ARG A 1 107 ? -0.308 11.875 8.844 1 92.75 107 ARG A N 1
ATOM 821 C CA . ARG A 1 107 ? -0.141 11.273 7.527 1 92.75 107 ARG A CA 1
ATOM 822 C C . ARG A 1 107 ? -0.922 12.047 6.465 1 92.75 107 A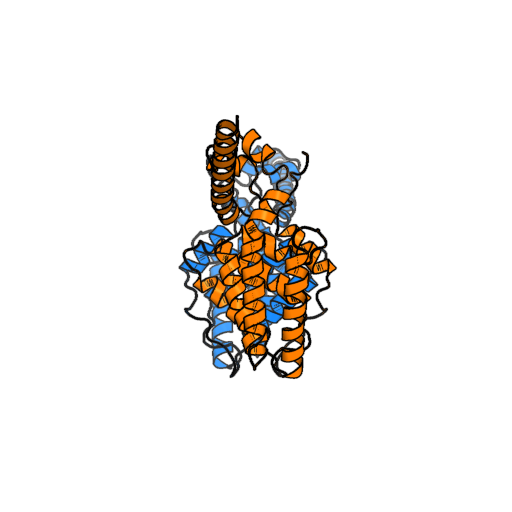RG A C 1
ATOM 824 O O . ARG A 1 107 ? -0.366 12.438 5.438 1 92.75 107 ARG A O 1
ATOM 831 N N . ASP A 1 108 ? -2.188 12.242 6.77 1 92.06 108 ASP A N 1
ATOM 832 C CA . ASP A 1 108 ? -3.045 12.93 5.805 1 92.06 108 ASP A CA 1
ATOM 833 C C . ASP A 1 108 ? -2.537 14.344 5.523 1 92.06 108 ASP A C 1
ATOM 835 O O . ASP A 1 108 ? -2.465 14.758 4.367 1 92.06 108 ASP A O 1
ATOM 839 N N . ALA A 1 109 ? -2.156 15.008 6.566 1 90.25 109 ALA A N 1
ATOM 840 C CA . ALA A 1 109 ? -1.645 16.359 6.43 1 90.25 109 ALA A CA 1
ATOM 841 C C . ALA A 1 109 ? -0.352 16.391 5.617 1 90.25 109 ALA A C 1
ATOM 843 O O . ALA A 1 109 ? -0.201 17.188 4.699 1 90.25 109 ALA A O 1
ATOM 844 N N . ALA A 1 110 ? 0.516 15.492 5.953 1 90.56 110 ALA A N 1
ATOM 845 C CA . ALA A 1 110 ? 1.826 15.445 5.312 1 90.56 110 ALA A CA 1
ATOM 846 C C . ALA A 1 110 ? 1.699 15.086 3.834 1 90.56 110 ALA A C 1
ATOM 848 O O . ALA A 1 110 ? 2.412 15.633 2.99 1 90.56 110 ALA A O 1
ATOM 849 N N . LEU A 1 111 ? 0.819 14.195 3.498 1 89.88 111 LEU A N 1
ATOM 850 C CA . LEU A 1 111 ? 0.625 13.789 2.111 1 89.88 111 LEU A CA 1
ATOM 851 C C . LEU A 1 111 ? 0.039 14.93 1.283 1 89.88 111 LEU A C 1
ATOM 853 O O . LEU A 1 111 ? 0.232 14.977 0.067 1 89.88 111 LEU A O 1
ATOM 857 N N . CYS A 1 112 ? -0.527 15.773 1.935 1 86.44 112 CYS A N 1
ATOM 858 C CA . CYS A 1 112 ? -1.146 16.906 1.241 1 86.44 112 CYS A CA 1
ATOM 859 C C . CYS A 1 112 ? -0.133 18.016 0.993 1 86.44 112 CYS A C 1
ATOM 861 O O . CYS A 1 112 ? -0.4 18.938 0.23 1 86.44 112 CYS A O 1
ATOM 863 N N . ILE A 1 113 ? 0.992 17.797 1.661 1 79.62 113 ILE A N 1
ATOM 864 C CA . ILE A 1 113 ? 2.025 18.812 1.473 1 79.62 113 ILE A CA 1
ATOM 865 C C . ILE A 1 113 ? 2.406 18.891 -0.004 1 79.62 113 ILE A C 1
ATOM 867 O O . ILE A 1 113 ? 2.713 17.875 -0.629 1 79.62 113 ILE A O 1
ATOM 871 N N . GLY A 1 114 ? 2.289 19.984 -0.653 1 67.94 114 GLY A N 1
ATOM 872 C CA . GLY A 1 114 ? 2.691 20.234 -2.029 1 67.94 114 GLY A CA 1
ATOM 873 C C . GLY A 1 114 ? 1.554 20.078 -3.02 1 67.94 114 GLY A C 1
ATOM 874 O O . GLY A 1 114 ? 1.759 20.188 -4.23 1 67.94 114 GLY A O 1
ATOM 875 N N . ILE A 1 115 ? 0.556 19.484 -2.461 1 71 115 ILE A N 1
ATOM 876 C CA . ILE A 1 115 ? -0.625 19.422 -3.316 1 71 115 ILE A CA 1
ATOM 877 C C . ILE A 1 115 ? -1.401 20.734 -3.223 1 71 115 ILE A C 1
ATOM 879 O O . ILE A 1 115 ? -1.283 21.469 -2.236 1 71 115 ILE A O 1
ATOM 883 N N . ASP A 1 116 ? -1.655 21.406 -4.277 1 58.41 116 ASP A N 1
ATOM 884 C CA . ASP A 1 116 ? -2.184 22.766 -4.422 1 58.41 116 ASP A CA 1
ATOM 885 C C . ASP A 1 116 ? -2.936 23.203 -3.166 1 58.41 116 ASP A C 1
ATOM 887 O O . ASP A 1 116 ? -3.553 24.266 -3.141 1 58.41 116 ASP A O 1
ATOM 891 N N . ARG A 1 117 ? -3.479 22.344 -2.445 1 55.25 117 ARG A N 1
ATOM 892 C CA . ARG A 1 117 ? -4.359 23.156 -1.608 1 55.25 117 ARG A CA 1
ATOM 893 C C . ARG A 1 117 ? -3.568 23.875 -0.519 1 55.25 117 ARG A C 1
ATOM 895 O O . ARG A 1 117 ? -2.559 23.359 -0.033 1 55.25 117 ARG A O 1
ATOM 902 N N . HIS A 1 118 ? -3.676 25.188 -0.354 1 57 118 HIS A N 1
ATOM 903 C CA . HIS A 1 118 ? -3.244 26.312 0.482 1 57 118 HIS A CA 1
ATOM 904 C C . HIS A 1 118 ? -2.98 25.844 1.914 1 57 118 HIS A C 1
ATOM 906 O O . HIS A 1 118 ? -2.291 26.531 2.672 1 57 118 HIS A O 1
ATOM 912 N N . GLN A 1 119 ? -3.1 24.578 2.342 1 62.81 119 GLN A N 1
ATOM 913 C CA . GLN A 1 119 ? -3.279 24.344 3.771 1 62.81 119 GLN A CA 1
ATOM 914 C C . GLN A 1 119 ? -1.939 24.125 4.469 1 62.81 119 GLN A C 1
ATOM 916 O O . GLN A 1 119 ? -1.725 24.609 5.578 1 62.81 119 GLN A O 1
ATOM 921 N N . PHE A 1 120 ? -0.972 23.703 3.748 1 78.62 120 PHE A N 1
ATOM 922 C CA . PHE A 1 120 ? 0.3 23.469 4.418 1 78.62 120 PHE A CA 1
ATOM 923 C C . PHE A 1 120 ? 1.46 24.016 3.596 1 78.62 120 PHE A C 1
ATOM 925 O O . PHE A 1 120 ? 2.514 23.391 3.5 1 78.62 120 PHE A O 1
ATOM 932 N N . ALA A 1 121 ? 1.197 25.203 3.107 1 74.25 121 ALA A N 1
ATOM 933 C CA . ALA A 1 121 ? 2.123 25.828 2.168 1 74.25 121 ALA A CA 1
ATOM 934 C C . ALA A 1 121 ? 3.488 26.062 2.811 1 74.25 121 ALA A C 1
ATOM 936 O O . ALA A 1 121 ? 4.523 25.766 2.203 1 74.25 121 ALA A O 1
ATOM 937 N N . LYS A 1 122 ? 3.447 26.547 4.059 1 81.19 122 LYS A N 1
ATOM 938 C CA . LYS A 1 122 ? 4.707 26.859 4.723 1 81.19 122 LYS A CA 1
ATOM 939 C C . LYS A 1 122 ? 5.562 25.609 4.914 1 81.19 122 LYS A C 1
ATOM 941 O O . LYS A 1 122 ? 6.746 25.609 4.578 1 81.19 122 LYS A O 1
ATOM 946 N N . ALA A 1 123 ? 4.973 24.594 5.445 1 85.5 123 ALA A N 1
ATOM 947 C CA . ALA A 1 123 ? 5.699 23.344 5.641 1 85.5 123 ALA A CA 1
ATOM 948 C C . ALA A 1 123 ? 6.188 22.781 4.312 1 85.5 123 ALA A C 1
ATOM 950 O O . ALA A 1 123 ? 7.305 22.266 4.219 1 85.5 123 ALA A O 1
ATOM 951 N N . GLY A 1 124 ? 5.379 22.891 3.311 1 86.62 124 GLY A N 1
ATOM 952 C CA . GLY A 1 124 ? 5.75 22.422 1.986 1 86.62 124 GLY A CA 1
ATOM 953 C C . GLY A 1 124 ? 6.918 23.188 1.389 1 86.62 124 GLY A C 1
ATOM 954 O O . GLY A 1 124 ? 7.816 22.594 0.792 1 86.62 124 GLY A O 1
ATOM 955 N N . GLU A 1 125 ? 6.867 24.484 1.563 1 87.69 125 GLU A N 1
ATOM 956 C CA . GLU A 1 125 ? 7.918 25.359 1.042 1 87.69 125 GLU A CA 1
ATOM 957 C C . GLU A 1 125 ? 9.266 25.031 1.684 1 87.69 125 GLU A C 1
ATOM 959 O O . GLU A 1 125 ? 10.32 25.312 1.104 1 87.69 125 GLU A O 1
ATOM 964 N N . GLN A 1 126 ? 9.18 24.469 2.842 1 91.75 126 GLN A N 1
ATOM 965 C CA . GLN A 1 126 ? 10.414 24.141 3.545 1 91.75 126 GLN A CA 1
ATOM 966 C C . GLN A 1 126 ? 10.82 22.688 3.305 1 91.75 126 GLN A C 1
ATOM 968 O O . GLN A 1 126 ? 11.984 22.391 3.033 1 91.75 126 GLN A O 1
ATOM 973 N N . LEU A 1 127 ? 9.93 21.812 3.301 1 93.38 127 LEU A N 1
ATOM 974 C CA . LEU A 1 127 ? 10.195 20.391 3.262 1 93.38 127 LEU A CA 1
ATOM 975 C C . LEU A 1 127 ? 10.617 19.953 1.863 1 93.38 127 LEU A C 1
ATOM 977 O O . LEU A 1 127 ? 11.586 19.188 1.711 1 93.38 127 LEU A O 1
ATOM 981 N N . VAL A 1 128 ? 9.984 20.438 0.837 1 93.38 128 VAL A N 1
ATOM 982 C CA . VAL A 1 128 ? 10.164 19.969 -0.533 1 93.38 128 VAL A CA 1
ATOM 983 C C . VAL A 1 128 ? 11.586 20.266 -1 1 93.38 128 VAL A C 1
ATOM 985 O O . VAL A 1 128 ? 12.281 19.391 -1.515 1 93.38 128 VAL A O 1
ATOM 988 N N . PRO A 1 129 ? 12.07 21.516 -0.755 1 95.12 129 PRO A N 1
ATOM 989 C CA . PRO A 1 129 ? 13.453 21.781 -1.166 1 95.12 129 PRO A CA 1
ATOM 990 C C . PRO A 1 129 ? 14.477 20.922 -0.422 1 95.12 129 PRO A C 1
ATOM 992 O O . PRO A 1 129 ? 15.508 20.562 -0.989 1 95.12 129 PRO A O 1
ATOM 995 N N . LEU A 1 130 ? 14.211 20.641 0.818 1 96.81 130 LEU A N 1
ATOM 996 C CA . LEU A 1 130 ? 15.117 19.797 1.593 1 96.81 130 LEU A CA 1
ATOM 997 C C . LEU A 1 130 ? 15.172 18.391 1.026 1 96.81 130 LEU A C 1
ATOM 999 O O . LEU A 1 130 ? 16.25 17.812 0.889 1 96.81 130 LEU A O 1
ATOM 1003 N N . LEU A 1 131 ? 14.062 17.875 0.699 1 96.81 131 LEU A N 1
ATOM 1004 C CA . LEU A 1 131 ? 14.008 16.547 0.088 1 96.81 131 LEU A CA 1
ATOM 1005 C C . LEU A 1 131 ? 14.664 16.562 -1.287 1 96.81 131 LEU A C 1
ATOM 1007 O O . LEU A 1 131 ? 15.414 15.633 -1.627 1 96.81 131 LEU A O 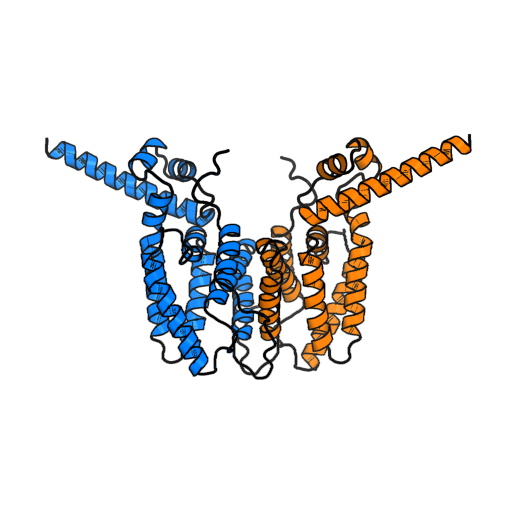1
ATOM 1011 N N . GLN A 1 132 ? 14.375 17.562 -2.045 1 97.19 132 GLN A N 1
ATOM 1012 C CA . GLN A 1 132 ? 14.984 17.703 -3.363 1 97.19 132 GLN A CA 1
ATOM 1013 C C . GLN A 1 132 ? 16.5 17.734 -3.266 1 97.19 132 GLN A C 1
ATOM 1015 O O . GLN A 1 132 ? 17.203 17.094 -4.062 1 97.19 132 GLN A O 1
ATOM 1020 N N . ASP A 1 133 ? 16.953 18.5 -2.328 1 97.81 133 ASP A N 1
ATOM 1021 C CA . ASP A 1 133 ? 18.391 18.578 -2.109 1 97.81 133 ASP A CA 1
ATOM 1022 C C . ASP A 1 133 ? 18.984 17.203 -1.772 1 97.81 133 ASP A C 1
ATOM 1024 O O . ASP A 1 133 ? 20.016 16.812 -2.32 1 97.81 133 ASP A O 1
ATOM 1028 N N . LEU A 1 134 ? 18.391 16.469 -0.893 1 98.44 134 LEU A N 1
ATOM 1029 C CA . LEU A 1 134 ? 18.844 15.133 -0.516 1 98.44 134 LEU A CA 1
ATOM 1030 C C . LEU A 1 134 ? 18.891 14.211 -1.73 1 98.44 134 LEU A C 1
ATOM 1032 O O . LEU A 1 134 ? 19.844 13.461 -1.911 1 98.44 134 LEU A O 1
ATOM 1036 N N . ILE A 1 135 ? 17.891 14.297 -2.57 1 98.56 135 ILE A N 1
ATOM 1037 C CA . ILE A 1 135 ? 17.797 13.461 -3.762 1 98.56 135 ILE A CA 1
ATOM 1038 C C . ILE A 1 135 ? 18.922 13.797 -4.723 1 98.56 135 ILE A C 1
ATOM 1040 O O . ILE A 1 135 ? 19.625 12.906 -5.211 1 98.56 135 ILE A O 1
ATOM 1044 N N . GLU A 1 136 ? 19.125 15.062 -4.969 1 98.44 136 GLU A N 1
ATOM 1045 C CA . GLU A 1 136 ? 20.172 15.508 -5.887 1 98.44 136 GLU A CA 1
ATOM 1046 C C . GLU A 1 136 ? 21.547 15.094 -5.398 1 98.44 136 GLU A C 1
ATOM 1048 O O . GLU A 1 136 ? 22.375 14.625 -6.184 1 98.44 136 GLU A O 1
ATOM 1053 N N . ARG A 1 137 ? 21.797 15.273 -4.156 1 98.62 137 ARG A N 1
ATOM 1054 C CA . ARG A 1 137 ? 23.078 14.875 -3.582 1 98.62 137 ARG A CA 1
ATOM 1055 C C . ARG A 1 137 ? 23.266 13.367 -3.658 1 98.62 137 ARG A C 1
ATOM 1057 O O . ARG A 1 137 ? 24.359 12.883 -3.963 1 98.62 137 ARG A O 1
ATOM 1064 N N . ALA A 1 138 ? 22.234 12.609 -3.338 1 98.62 138 ALA A N 1
ATOM 1065 C CA . ALA A 1 138 ? 22.312 11.156 -3.406 1 98.62 138 ALA A CA 1
ATOM 1066 C C . ALA A 1 138 ? 22.562 10.688 -4.84 1 98.62 138 ALA A C 1
ATOM 1068 O O . ALA A 1 138 ? 23.266 9.695 -5.062 1 98.62 138 ALA A O 1
ATOM 1069 N N . HIS A 1 139 ? 21.922 11.375 -5.812 1 98.5 139 HIS A N 1
ATOM 1070 C CA . HIS A 1 139 ? 22.203 11.109 -7.215 1 98.5 139 HIS A CA 1
ATOM 1071 C C . HIS A 1 139 ? 23.672 11.367 -7.531 1 98.5 139 HIS A C 1
ATOM 1073 O O . HIS A 1 139 ? 24.328 10.539 -8.164 1 98.5 139 HIS A O 1
ATOM 1079 N N . ALA A 1 140 ? 24.172 12.477 -7.059 1 98.25 140 ALA A N 1
ATOM 1080 C CA . ALA A 1 140 ? 25.547 12.859 -7.312 1 98.25 140 ALA A CA 1
ATOM 1081 C C . ALA A 1 140 ? 26.531 11.867 -6.691 1 98.25 140 ALA A C 1
ATOM 1083 O O . ALA A 1 140 ? 27.578 11.57 -7.27 1 98.25 140 ALA A O 1
ATOM 1084 N N . GLU A 1 141 ? 26.141 11.32 -5.535 1 97.75 141 GLU A N 1
ATOM 1085 C CA . GLU A 1 141 ? 26.938 10.32 -4.828 1 97.75 141 GLU A CA 1
ATOM 1086 C C . GLU A 1 141 ? 26.875 8.969 -5.527 1 97.75 141 GLU A C 1
ATOM 1088 O O . GLU A 1 141 ? 27.688 8.078 -5.254 1 97.75 141 GLU A O 1
ATOM 1093 N N . GLY A 1 142 ? 25.875 8.766 -6.305 1 97.81 142 GLY A N 1
ATOM 1094 C CA . GLY A 1 142 ? 25.656 7.492 -6.977 1 97.81 142 GLY A CA 1
ATOM 1095 C C . GLY A 1 142 ? 25.031 6.445 -6.074 1 97.81 142 GLY A C 1
ATOM 1096 O O . GLY A 1 142 ? 25.141 5.246 -6.34 1 97.81 142 GLY A O 1
ATOM 1097 N N . THR A 1 143 ? 24.406 6.914 -4.988 1 97.75 143 THR A N 1
ATOM 1098 C CA . THR A 1 143 ? 23.828 5.977 -4.031 1 97.75 143 THR A CA 1
ATOM 1099 C C . THR A 1 143 ? 22.344 5.766 -4.316 1 97.75 143 THR A C 1
ATOM 1101 O O . THR A 1 143 ? 21.797 4.699 -4.023 1 97.75 143 THR A O 1
ATOM 1104 N N . LEU A 1 144 ? 21.75 6.766 -4.859 1 98.38 144 LEU A N 1
ATOM 1105 C CA . LEU A 1 144 ? 20.359 6.672 -5.285 1 98.38 144 LEU A CA 1
ATOM 1106 C C . LEU A 1 144 ? 20.25 6.438 -6.789 1 98.38 144 LEU A C 1
ATOM 1108 O O . LEU A 1 144 ? 20.938 7.105 -7.566 1 98.38 144 LEU A O 1
ATOM 1112 N N . ARG A 1 145 ? 19.469 5.465 -7.156 1 97.94 145 ARG A N 1
ATOM 1113 C CA . ARG A 1 145 ? 19.297 5.203 -8.586 1 97.94 145 ARG A CA 1
ATOM 1114 C C . ARG A 1 145 ? 18.828 6.453 -9.312 1 97.94 145 ARG A C 1
ATOM 1116 O O . ARG A 1 145 ? 18.047 7.234 -8.766 1 97.94 145 ARG A O 1
ATOM 1123 N N . ALA A 1 146 ? 19.125 6.629 -10.523 1 96.5 146 ALA A N 1
ATOM 1124 C CA . ALA A 1 146 ? 19 7.883 -11.258 1 96.5 146 ALA A CA 1
ATOM 1125 C C . ALA A 1 146 ? 17.562 8.133 -11.695 1 96.5 146 ALA A C 1
ATOM 1127 O O . ALA A 1 146 ? 17.156 9.273 -11.922 1 96.5 146 ALA A O 1
ATOM 1128 N N . ASP A 1 147 ? 16.703 7.098 -11.781 1 97.38 147 ASP A N 1
ATOM 1129 C CA . ASP A 1 147 ? 15.375 7.23 -12.352 1 97.38 147 ASP A CA 1
ATOM 1130 C C . ASP A 1 147 ? 14.328 7.414 -11.258 1 97.38 147 ASP A C 1
ATOM 1132 O O . ASP A 1 147 ? 13.125 7.301 -11.508 1 97.38 147 ASP A O 1
ATOM 1136 N N . VAL A 1 148 ? 14.781 7.656 -10.055 1 98.12 148 VAL A N 1
ATOM 1137 C CA . VAL A 1 148 ? 13.891 8.023 -8.961 1 98.12 148 VAL A CA 1
ATOM 1138 C C . VAL A 1 148 ? 13.961 9.523 -8.711 1 98.12 148 VAL A C 1
ATOM 1140 O O . VAL A 1 148 ? 15.047 10.109 -8.68 1 98.12 148 VAL A O 1
ATOM 1143 N N . GLY A 1 149 ? 12.844 10.133 -8.633 1 97.38 149 GLY A N 1
ATOM 1144 C CA . GLY A 1 149 ? 12.781 11.57 -8.391 1 97.38 149 GLY A CA 1
ATOM 1145 C C . GLY A 1 149 ? 11.852 11.945 -7.258 1 97.38 149 GLY A C 1
ATOM 1146 O O . GLY A 1 149 ? 11.359 11.078 -6.535 1 97.38 149 GLY A O 1
ATOM 1147 N N . LEU A 1 150 ? 11.641 13.227 -7.121 1 96.5 150 LEU A N 1
ATOM 1148 C CA . LEU A 1 150 ? 10.906 13.812 -6.008 1 96.5 150 LEU A CA 1
ATOM 1149 C C . LEU A 1 150 ? 9.508 13.203 -5.898 1 96.5 150 LEU A C 1
ATOM 1151 O O . LEU A 1 150 ? 9.047 12.891 -4.801 1 96.5 150 LEU A O 1
ATOM 1155 N N . ASN A 1 151 ? 8.875 12.93 -7.023 1 95.62 151 ASN A N 1
ATOM 1156 C CA . ASN A 1 151 ? 7.473 12.539 -7.055 1 95.62 151 ASN A CA 1
ATOM 1157 C C . ASN A 1 151 ? 7.297 11.062 -6.68 1 95.62 151 ASN A C 1
ATOM 1159 O O . ASN A 1 151 ? 6.172 10.609 -6.473 1 95.62 151 ASN A O 1
ATOM 1163 N N . ASP A 1 152 ? 8.352 10.32 -6.543 1 97.12 152 ASP A N 1
ATOM 1164 C CA . ASP A 1 152 ? 8.266 8.93 -6.113 1 97.12 152 ASP A CA 1
ATOM 1165 C C . ASP A 1 152 ? 8 8.828 -4.613 1 97.12 152 ASP A C 1
ATOM 1167 O O . ASP A 1 152 ? 7.414 7.855 -4.141 1 97.12 152 ASP A O 1
ATOM 1171 N N . PHE A 1 153 ? 8.406 9.805 -3.898 1 96.25 153 PHE A N 1
ATOM 1172 C CA . PHE A 1 153 ? 8.484 9.688 -2.447 1 96.25 153 PHE A CA 1
ATOM 1173 C C . PHE A 1 153 ? 7.098 9.789 -1.818 1 96.25 153 PHE A C 1
ATOM 1175 O O . PHE A 1 153 ? 6.746 9 -0.941 1 96.25 153 PHE A O 1
ATOM 1182 N N . PRO A 1 154 ? 6.211 10.734 -2.275 1 94.12 154 PRO A N 1
ATOM 1183 C CA . PRO A 1 154 ? 4.852 10.695 -1.726 1 94.12 154 PRO A CA 1
ATOM 1184 C C . PRO A 1 154 ? 4.141 9.375 -1.99 1 94.12 154 PRO A C 1
ATOM 1186 O O . PRO A 1 154 ? 3.328 8.93 -1.176 1 94.12 154 PRO A O 1
ATOM 1189 N N . ILE A 1 155 ? 4.441 8.734 -3.113 1 94.75 155 ILE A N 1
ATOM 1190 C CA . ILE A 1 155 ? 3.836 7.453 -3.455 1 94.75 155 ILE A CA 1
ATOM 1191 C C . ILE A 1 155 ? 4.34 6.375 -2.502 1 94.75 155 ILE A C 1
ATOM 1193 O O . ILE A 1 155 ? 3.555 5.586 -1.973 1 94.75 155 ILE A O 1
ATOM 1197 N N . ILE A 1 156 ? 5.641 6.371 -2.25 1 97.31 156 ILE A N 1
ATOM 1198 C CA . ILE A 1 156 ? 6.238 5.434 -1.308 1 97.31 156 ILE A CA 1
ATOM 1199 C C . ILE A 1 156 ? 5.629 5.629 0.078 1 97.31 156 ILE A C 1
ATOM 1201 O O . ILE A 1 156 ? 5.203 4.664 0.718 1 97.31 156 ILE A O 1
ATOM 1205 N N . MET A 1 157 ? 5.531 6.879 0.468 1 95.81 157 MET A N 1
ATOM 1206 C CA . MET A 1 157 ? 4.996 7.207 1.786 1 95.81 157 MET A CA 1
ATOM 1207 C C . MET A 1 157 ? 3.543 6.762 1.909 1 95.81 157 MET A C 1
ATOM 1209 O O . MET A 1 157 ? 3.17 6.102 2.881 1 95.81 157 MET A O 1
ATOM 1213 N N . ALA A 1 158 ? 2.766 7.09 0.905 1 93.94 158 ALA A N 1
ATOM 1214 C CA . ALA A 1 158 ? 1.353 6.719 0.912 1 93.94 158 ALA A CA 1
ATOM 1215 C C . ALA A 1 158 ? 1.184 5.203 0.97 1 93.94 158 ALA A C 1
ATOM 1217 O O . ALA A 1 158 ? 0.394 4.688 1.766 1 93.94 158 ALA A O 1
ATOM 1218 N N . THR A 1 159 ? 1.938 4.531 0.198 1 95.62 159 THR A N 1
ATOM 1219 C CA . THR A 1 159 ? 1.804 3.086 0.047 1 95.62 159 THR A CA 1
ATOM 1220 C C . THR A 1 159 ? 2.234 2.367 1.322 1 95.62 159 THR A C 1
ATOM 1222 O O . THR A 1 159 ? 1.506 1.515 1.836 1 95.62 159 THR A O 1
ATOM 1225 N N . VAL A 1 160 ? 3.336 2.729 1.9 1 96.56 160 VAL A N 1
ATOM 1226 C CA . VAL A 1 160 ? 3.867 2.047 3.076 1 96.56 160 VAL A CA 1
ATOM 1227 C C . VAL A 1 160 ? 2.99 2.35 4.289 1 96.56 160 VAL A C 1
ATOM 1229 O O . VAL A 1 160 ? 2.736 1.471 5.113 1 96.56 160 VAL A O 1
ATOM 1232 N N . THR A 1 161 ? 2.555 3.551 4.398 1 94.19 161 THR A N 1
ATOM 1233 C CA . THR A 1 161 ? 1.752 3.902 5.562 1 94.19 161 THR A CA 1
ATOM 1234 C C . THR A 1 161 ? 0.348 3.316 5.449 1 94.19 161 THR A C 1
ATOM 1236 O O . THR A 1 161 ? -0.302 3.047 6.461 1 94.19 161 THR A O 1
ATOM 1239 N N . ASP A 1 162 ? -0.122 3.145 4.227 1 92.06 162 ASP A N 1
ATOM 1240 C CA . ASP 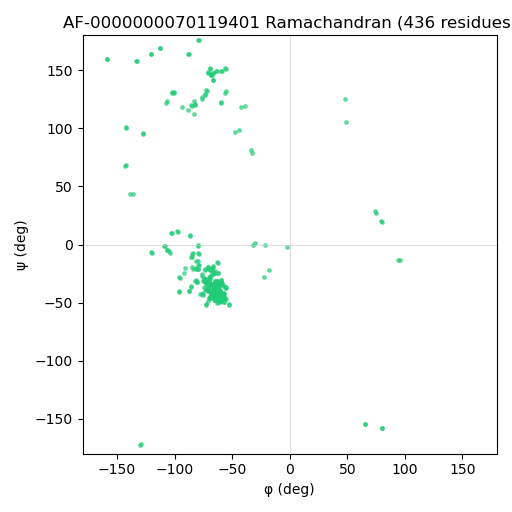A 1 162 ? -1.364 2.4 4.055 1 92.06 162 ASP A CA 1
ATOM 1241 C C . ASP A 1 162 ? -1.223 0.968 4.562 1 92.06 162 ASP A C 1
ATOM 1243 O O . ASP A 1 162 ? -2.119 0.449 5.23 1 92.06 162 ASP A O 1
ATOM 1247 N N . LEU A 1 163 ? -0.155 0.363 4.227 1 93.69 163 LEU A N 1
ATOM 1248 C CA . LEU A 1 163 ? 0.123 -0.965 4.766 1 93.69 163 LEU A CA 1
ATOM 1249 C C . LEU A 1 163 ? 0.136 -0.944 6.289 1 93.69 163 LEU A C 1
ATOM 1251 O O . LEU A 1 163 ? -0.397 -1.853 6.93 1 93.69 163 LEU A O 1
ATOM 1255 N N . ALA A 1 164 ? 0.74 0.074 6.871 1 92.69 164 ALA A N 1
ATOM 1256 C CA . ALA A 1 164 ? 0.832 0.195 8.32 1 92.69 164 ALA A CA 1
ATOM 1257 C C . ALA A 1 164 ? -0.555 0.235 8.961 1 92.69 164 ALA A C 1
ATOM 1259 O O . ALA A 1 164 ? -0.746 -0.251 10.078 1 92.69 164 ALA A O 1
ATOM 1260 N N . ARG A 1 165 ? -1.479 0.757 8.227 1 87.38 165 ARG A N 1
ATOM 1261 C CA . ARG A 1 165 ? -2.846 0.844 8.727 1 87.38 165 ARG A CA 1
ATOM 1262 C C . ARG A 1 165 ? -3.484 -0.538 8.82 1 87.38 165 ARG A C 1
ATOM 1264 O O . ARG A 1 165 ? -4.383 -0.758 9.633 1 87.38 165 ARG A O 1
ATOM 1271 N N . HIS A 1 166 ? -3.059 -1.398 7.984 1 85 166 HIS A N 1
ATOM 1272 C CA . HIS A 1 166 ? -3.641 -2.736 7.949 1 85 166 HIS A CA 1
ATOM 1273 C C . HIS A 1 166 ? -2.998 -3.643 8.992 1 85 166 HIS A C 1
ATOM 1275 O O . HIS A 1 166 ? -3.477 -4.754 9.242 1 85 166 HIS A O 1
ATOM 1281 N N . THR A 1 167 ? -1.859 -3.42 9.508 1 79.69 167 THR A N 1
ATOM 1282 C CA . THR A 1 167 ? -1.158 -4.27 10.469 1 79.69 167 THR A CA 1
ATOM 1283 C C . THR A 1 167 ? -1.588 -3.941 11.898 1 79.69 167 THR A C 1
ATOM 1285 O O . THR A 1 167 ? -1.358 -4.73 12.812 1 79.69 167 THR A O 1
ATOM 1288 N N . GLY A 1 168 ? -2.51 -3.166 12.078 1 65.56 168 GLY A N 1
ATOM 1289 C CA . GLY A 1 168 ? -2.922 -2.818 13.43 1 65.56 168 GLY A CA 1
ATOM 1290 C C . GLY A 1 168 ? -1.761 -2.447 14.328 1 65.56 168 GLY A C 1
ATOM 1291 O O . GLY A 1 168 ? -0.603 -2.705 14 1 65.56 168 GLY A O 1
ATOM 1292 N N . GLY A 1 169 ? -1.645 -1.305 15.016 1 65.06 169 GLY A N 1
ATOM 1293 C CA . GLY A 1 169 ? -0.643 -0.818 15.953 1 65.06 169 GLY A CA 1
ATOM 1294 C C . GLY A 1 169 ? 0.175 -1.93 16.578 1 65.06 169 GLY A C 1
ATOM 1295 O O . GLY A 1 169 ? 1.197 -1.67 17.219 1 65.06 169 GLY A O 1
ATOM 1296 N N . GLY A 1 170 ? -0.094 -3.264 16.219 1 66.75 170 GLY A N 1
ATOM 1297 C CA . GLY A 1 170 ? 0.536 -4.324 16.984 1 66.75 170 GLY A CA 1
ATOM 1298 C C . GLY A 1 170 ? 1.699 -4.977 16.266 1 66.75 170 GLY A C 1
ATOM 1299 O O . GLY A 1 170 ? 2.436 -5.773 16.859 1 66.75 170 GLY A O 1
ATOM 1300 N N . ARG A 1 171 ? 1.927 -4.652 15.023 1 83.44 171 ARG A N 1
ATOM 1301 C CA . ARG A 1 171 ? 3.029 -5.309 14.328 1 83.44 171 ARG A CA 1
ATOM 1302 C C . ARG A 1 171 ? 3.742 -4.332 13.398 1 83.44 171 ARG A C 1
ATOM 1304 O O . ARG A 1 171 ? 3.766 -4.535 12.18 1 83.44 171 ARG A O 1
ATOM 1311 N N . PRO A 1 172 ? 4.422 -3.348 14.031 1 89.94 172 PRO A N 1
ATOM 1312 C CA . PRO A 1 172 ? 5.113 -2.354 13.211 1 89.94 172 PRO A CA 1
ATOM 1313 C C . PRO A 1 172 ? 6.227 -2.961 12.359 1 89.94 172 PRO A C 1
ATOM 1315 O O . PRO A 1 172 ? 6.645 -2.363 11.359 1 89.94 172 PRO A O 1
ATOM 1318 N N . ASP A 1 173 ? 6.613 -4.18 12.695 1 92.69 173 ASP A N 1
ATOM 1319 C CA . ASP A 1 173 ? 7.723 -4.812 11.992 1 92.69 173 ASP A CA 1
ATOM 1320 C C . ASP A 1 173 ? 7.34 -5.133 10.547 1 92.69 173 ASP A C 1
ATOM 1322 O O . ASP A 1 173 ? 8.203 -5.195 9.672 1 92.69 173 ASP A O 1
ATOM 1326 N N . VAL A 1 174 ? 6.102 -5.238 10.297 1 94.44 174 VAL A N 1
ATOM 1327 C CA . VAL A 1 174 ? 5.676 -5.625 8.953 1 94.44 174 VAL A CA 1
ATOM 1328 C C . VAL A 1 174 ? 5.902 -4.465 7.984 1 94.44 174 VAL A C 1
ATOM 1330 O O . VAL A 1 174 ? 6.559 -4.625 6.953 1 94.44 174 VAL A O 1
ATOM 1333 N N . TYR A 1 175 ? 5.391 -3.27 8.344 1 95.56 175 TYR A N 1
ATOM 1334 C CA . TYR A 1 175 ? 5.57 -2.162 7.41 1 95.56 175 TYR A CA 1
ATOM 1335 C C . TYR A 1 175 ? 7.016 -1.683 7.402 1 95.56 175 TYR A C 1
ATOM 1337 O O . TYR A 1 175 ? 7.508 -1.198 6.379 1 95.56 175 TYR A O 1
ATOM 1345 N N . ARG A 1 176 ? 7.734 -1.812 8.555 1 96.75 176 ARG A N 1
ATOM 1346 C CA . ARG A 1 176 ? 9.148 -1.453 8.602 1 96.75 176 ARG A CA 1
ATOM 1347 C C . ARG A 1 176 ? 9.969 -2.336 7.66 1 96.75 176 ARG A C 1
ATOM 1349 O O . ARG A 1 176 ? 10.836 -1.846 6.941 1 96.75 176 ARG A O 1
ATOM 1356 N N . ARG A 1 177 ? 9.617 -3.609 7.734 1 97.19 177 ARG A N 1
ATOM 1357 C CA . ARG A 1 177 ? 10.266 -4.566 6.84 1 97.19 177 ARG A CA 1
ATOM 1358 C C . ARG A 1 177 ? 10.016 -4.203 5.379 1 97.19 177 ARG A C 1
ATOM 1360 O O . ARG A 1 177 ? 10.945 -4.211 4.566 1 97.19 177 ARG A O 1
ATOM 1367 N N . PHE A 1 178 ? 8.789 -3.918 5.035 1 97.44 178 PHE A N 1
ATOM 1368 C CA . PHE A 1 178 ? 8.438 -3.555 3.668 1 97.44 178 PHE A CA 1
ATOM 1369 C C . PHE A 1 178 ? 9.156 -2.277 3.244 1 97.44 178 PHE A C 1
ATOM 1371 O O . PHE A 1 178 ? 9.641 -2.178 2.117 1 97.44 178 PHE A O 1
ATOM 1378 N N . LEU A 1 179 ? 9.219 -1.302 4.156 1 98 179 LEU A N 1
ATOM 1379 C CA . LEU A 1 179 ? 9.938 -0.067 3.861 1 98 179 LEU A CA 1
ATOM 1380 C C . LEU A 1 179 ? 11.406 -0.351 3.553 1 98 179 LEU A C 1
ATOM 1382 O O . LEU A 1 179 ? 11.977 0.236 2.629 1 98 179 LEU A O 1
ATOM 1386 N N . GLU A 1 180 ? 12.008 -1.22 4.309 1 98.12 180 GLU A N 1
ATOM 1387 C CA . GLU A 1 180 ? 13.406 -1.559 4.066 1 98.12 180 GLU A CA 1
ATOM 1388 C C . GLU A 1 180 ? 13.594 -2.193 2.691 1 98.12 180 GLU A C 1
ATOM 1390 O O . GLU A 1 180 ? 14.602 -1.957 2.023 1 98.12 180 GLU A O 1
ATOM 1395 N N . LEU A 1 181 ? 12.625 -3 2.352 1 97.81 181 LEU A N 1
ATOM 1396 C CA . LEU A 1 181 ? 12.648 -3.576 1.012 1 97.81 181 LEU A CA 1
ATOM 1397 C C . LEU A 1 181 ? 12.609 -2.482 -0.051 1 97.81 181 LEU A C 1
ATOM 1399 O O . LEU A 1 181 ? 13.383 -2.514 -1.009 1 97.81 181 LEU A O 1
ATOM 1403 N N . VAL A 1 182 ? 11.773 -1.49 0.102 1 98.5 182 VAL A N 1
ATOM 1404 C CA . VAL A 1 182 ? 11.641 -0.376 -0.83 1 98.5 182 VAL A CA 1
ATOM 1405 C C . VAL A 1 182 ? 12.938 0.436 -0.85 1 98.5 182 VAL A C 1
ATOM 1407 O O . VAL A 1 182 ? 13.422 0.82 -1.917 1 98.5 182 VAL A O 1
ATOM 1410 N N . ILE A 1 183 ? 13.516 0.655 0.332 1 98.44 183 ILE A N 1
ATOM 1411 C CA . ILE A 1 183 ? 14.758 1.415 0.447 1 98.44 183 ILE A CA 1
ATOM 1412 C C . ILE A 1 183 ? 15.867 0.718 -0.34 1 98.44 183 ILE A C 1
ATOM 1414 O O . ILE A 1 183 ? 16.625 1.365 -1.067 1 98.44 183 ILE A O 1
ATOM 1418 N N . ASP A 1 184 ? 15.938 -0.57 -0.237 1 98.12 184 ASP A N 1
ATOM 1419 C CA . ASP A 1 184 ? 16.953 -1.309 -0.994 1 98.12 184 ASP A CA 1
ATOM 1420 C C . ASP A 1 184 ? 16.703 -1.193 -2.496 1 98.12 184 ASP A C 1
ATOM 1422 O O . ASP A 1 184 ? 17.641 -1.189 -3.289 1 98.12 184 ASP A O 1
ATOM 1426 N N . GLY A 1 185 ? 15.414 -1.075 -2.869 1 98.19 185 GLY A N 1
ATOM 1427 C CA . GLY A 1 185 ? 15.078 -0.87 -4.27 1 98.19 185 GLY A CA 1
ATOM 1428 C C . GLY A 1 185 ? 15.445 0.51 -4.777 1 98.19 185 GLY A C 1
ATOM 1429 O O . GLY A 1 185 ? 15.539 0.728 -5.988 1 98.19 185 GLY A O 1
ATOM 1430 N N . LEU A 1 186 ? 15.633 1.442 -3.881 1 98.38 186 LEU A N 1
ATOM 1431 C CA . LEU A 1 186 ? 16 2.811 -4.223 1 98.38 186 LEU A CA 1
ATOM 1432 C C . LEU A 1 186 ? 17.5 2.924 -4.477 1 98.38 186 LEU A C 1
ATOM 1434 O O . LEU A 1 186 ? 17.969 3.9 -5.07 1 98.38 186 LEU A O 1
ATOM 1438 N N . ARG A 1 187 ? 18.25 1.995 -3.99 1 97.56 187 ARG A N 1
ATOM 1439 C CA . ARG A 1 187 ? 19.703 2.055 -4.09 1 97.56 187 ARG A CA 1
ATOM 1440 C C . ARG A 1 187 ? 20.156 1.919 -5.539 1 97.56 187 ARG A C 1
ATOM 1442 O O . ARG A 1 187 ? 19.625 1.104 -6.289 1 97.56 187 ARG A O 1
ATOM 1449 N N . ALA A 1 188 ? 21.125 2.631 -5.871 1 96.88 188 ALA A N 1
ATOM 1450 C CA . ALA A 1 188 ? 21.75 2.48 -7.184 1 96.88 188 ALA A CA 1
ATOM 1451 C C . ALA A 1 188 ? 22.562 1.188 -7.258 1 96.88 188 ALA A C 1
ATOM 1453 O O . ALA A 1 188 ? 23.281 0.848 -6.324 1 96.88 188 ALA A O 1
ATOM 1454 N N . GLY A 1 189 ? 22.344 0.515 -8.305 1 92.81 189 GLY A N 1
ATOM 1455 C CA . GLY A 1 189 ? 23.094 -0.706 -8.555 1 92.81 189 GLY A CA 1
ATOM 1456 C C . GLY A 1 189 ? 23.109 -1.114 -10.016 1 92.81 189 GLY A C 1
ATOM 1457 O O . GLY A 1 189 ? 22.25 -0.672 -10.789 1 92.81 189 GLY A O 1
ATOM 1458 N N . PRO A 1 190 ? 24.047 -1.901 -10.352 1 91.31 190 PRO A N 1
ATOM 1459 C CA . PRO A 1 190 ? 24.188 -2.293 -11.758 1 91.31 190 PRO A CA 1
ATOM 1460 C C . PRO A 1 190 ? 23.016 -3.154 -12.25 1 91.31 190 PRO A C 1
ATOM 1462 O O . PRO A 1 190 ? 22.781 -3.234 -13.453 1 91.31 190 PRO A O 1
ATOM 1465 N N . ASP A 1 191 ? 22.281 -3.748 -11.312 1 91.94 191 ASP A N 1
ATOM 1466 C CA . ASP A 1 191 ? 21.219 -4.676 -11.703 1 91.94 191 ASP A CA 1
ATOM 1467 C C . ASP A 1 191 ? 19.844 -4.02 -11.594 1 91.94 191 ASP A C 1
ATOM 1469 O O . ASP A 1 191 ? 18.812 -4.699 -11.656 1 91.94 191 ASP A O 1
ATOM 1473 N N . ASN A 1 192 ? 19.891 -2.684 -11.367 1 94.38 192 ASN A N 1
ATOM 1474 C CA . ASN A 1 192 ? 18.609 -1.977 -11.297 1 94.38 192 ASN A CA 1
ATOM 1475 C C . ASN A 1 192 ? 17.781 -2.201 -12.555 1 94.38 192 ASN A C 1
ATOM 1477 O O . ASN A 1 192 ? 18.281 -2.088 -13.672 1 94.38 192 ASN A O 1
ATOM 1481 N N . GLY A 1 193 ? 16.531 -2.537 -12.336 1 94.5 193 GLY A N 1
ATOM 1482 C CA . GLY A 1 193 ? 15.625 -2.666 -13.461 1 94.5 193 GLY A CA 1
ATOM 1483 C C . GLY A 1 193 ? 15.102 -1.334 -13.961 1 94.5 193 GLY A C 1
ATOM 1484 O O . GLY A 1 193 ? 15.414 -0.286 -13.391 1 94.5 193 GLY A O 1
ATOM 1485 N N . ASP A 1 194 ? 14.352 -1.389 -15.008 1 95.31 194 ASP A N 1
ATOM 1486 C CA . ASP A 1 194 ? 13.703 -0.216 -15.578 1 95.31 194 ASP A CA 1
ATOM 1487 C C . ASP A 1 194 ? 12.406 0.107 -14.844 1 95.31 194 ASP A C 1
ATOM 1489 O O . ASP A 1 194 ? 11.477 -0.705 -14.836 1 95.31 194 ASP A O 1
ATOM 1493 N N . LEU A 1 195 ? 12.289 1.277 -14.281 1 96.62 195 LEU A N 1
ATOM 1494 C CA . LEU A 1 195 ? 11.102 1.643 -13.516 1 96.62 195 LEU A CA 1
ATOM 1495 C C . LEU A 1 195 ? 10 2.164 -14.43 1 96.62 195 LEU A C 1
ATOM 1497 O O . LEU A 1 195 ? 8.852 2.301 -14.008 1 96.62 195 LEU A O 1
ATOM 1501 N N . GLY A 1 196 ? 10.359 2.342 -15.688 1 95.25 196 GLY A N 1
ATOM 1502 C CA . GLY A 1 196 ? 9.383 2.943 -16.578 1 95.25 196 GLY A CA 1
ATOM 1503 C C . GLY A 1 196 ? 9.312 4.453 -16.453 1 95.25 196 GLY A C 1
ATOM 1504 O O . GLY A 1 196 ? 10.273 5.094 -16.031 1 95.25 196 GLY A O 1
ATOM 1505 N N . PRO A 1 197 ? 8.234 5.078 -16.844 1 93.94 197 PRO A N 1
ATOM 1506 C CA . PRO A 1 197 ? 8.133 6.539 -16.844 1 93.94 197 PRO A CA 1
ATOM 1507 C C . PRO A 1 197 ? 8.164 7.125 -15.43 1 93.94 197 PRO A C 1
ATOM 1509 O O . PRO A 1 197 ? 7.688 6.496 -14.484 1 93.94 197 PRO A O 1
ATOM 1512 N N . ALA A 1 198 ? 8.734 8.312 -15.375 1 95.31 198 ALA A N 1
ATOM 1513 C CA . ALA A 1 198 ? 8.758 9.031 -14.109 1 95.31 198 ALA A CA 1
ATOM 1514 C C . ALA A 1 1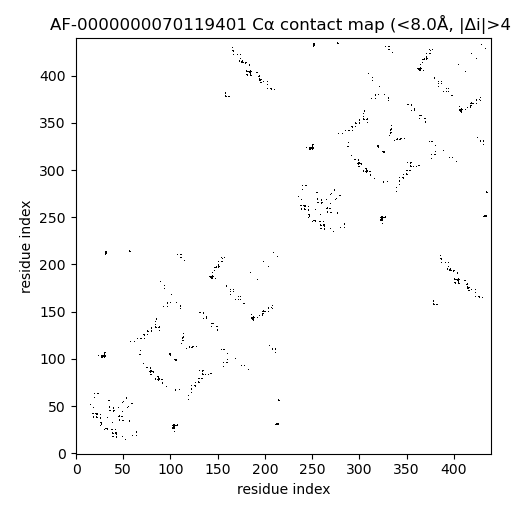98 ? 7.344 9.375 -13.648 1 95.31 198 ALA A C 1
ATOM 1516 O O . ALA A 1 198 ? 6.441 9.547 -14.469 1 95.31 198 ALA A O 1
ATOM 1517 N N . ILE A 1 199 ? 7.184 9.43 -12.383 1 94.06 199 ILE A N 1
ATOM 1518 C CA . ILE A 1 199 ? 5.914 9.852 -11.805 1 94.06 199 ILE A CA 1
ATOM 1519 C C . ILE A 1 199 ? 5.746 11.359 -11.969 1 94.06 199 ILE A C 1
ATOM 1521 O O . ILE A 1 199 ? 6.637 12.133 -11.625 1 94.06 199 ILE A O 1
ATOM 1525 N N . SER A 1 200 ? 4.648 11.75 -12.484 1 92.69 200 SER A N 1
ATOM 1526 C CA . SER A 1 200 ? 4.383 13.18 -12.664 1 92.69 200 SER A CA 1
ATOM 1527 C C . SER A 1 200 ? 3.74 13.781 -11.414 1 92.69 200 SER A C 1
ATOM 1529 O O . SER A 1 200 ? 3.256 13.047 -10.547 1 92.69 200 SER A O 1
ATOM 1531 N N . GLN A 1 201 ? 3.744 15.102 -11.32 1 91.69 201 GLN A N 1
ATOM 1532 C CA . GLN A 1 201 ? 3.055 15.789 -10.234 1 91.69 201 GLN A CA 1
ATOM 1533 C C . GLN A 1 201 ? 1.556 15.5 -10.258 1 91.69 201 GLN A C 1
ATOM 1535 O O . GLN A 1 201 ? 0.921 15.375 -9.211 1 91.69 201 GLN A O 1
ATOM 1540 N N . ALA A 1 202 ? 1.033 15.383 -11.438 1 89.69 202 ALA A N 1
ATOM 1541 C CA . ALA A 1 202 ? -0.384 15.07 -11.609 1 89.69 202 ALA A CA 1
ATOM 1542 C C . ALA A 1 202 ? -0.709 13.688 -11.047 1 89.69 202 ALA A C 1
ATOM 1544 O O . ALA A 1 202 ? -1.772 13.484 -10.461 1 89.69 202 ALA A O 1
ATOM 1545 N N . ASP A 1 203 ? 0.187 12.734 -11.242 1 90.56 203 ASP A N 1
ATOM 1546 C CA . ASP A 1 203 ? 0.016 11.398 -10.68 1 90.56 203 ASP A CA 1
ATOM 1547 C C . ASP A 1 203 ? -0.062 11.461 -9.148 1 90.56 203 ASP A C 1
ATOM 1549 O O . ASP A 1 203 ? -0.931 10.828 -8.547 1 90.56 203 ASP A O 1
ATOM 1553 N N . VAL A 1 204 ? 0.846 12.25 -8.555 1 91.12 204 VAL A N 1
ATOM 1554 C CA . VAL A 1 204 ? 0.904 12.383 -7.105 1 91.12 204 VAL A CA 1
ATOM 1555 C C . VAL A 1 204 ? -0.409 12.969 -6.586 1 91.12 204 VAL A C 1
ATOM 1557 O O . VAL A 1 204 ? -0.993 12.445 -5.633 1 91.12 204 VAL A O 1
ATOM 1560 N N . GLU A 1 205 ? -0.858 13.953 -7.227 1 89.06 205 GLU A N 1
ATOM 1561 C CA . GLU A 1 205 ? -2.086 14.617 -6.801 1 89.06 205 GLU A CA 1
ATOM 1562 C C . GLU A 1 205 ? -3.279 13.672 -6.871 1 89.06 205 GLU A C 1
ATOM 1564 O O . GLU A 1 205 ? -4.102 13.633 -5.953 1 89.06 205 GLU A O 1
ATOM 1569 N N . THR A 1 206 ? -3.301 12.938 -7.895 1 87.31 206 THR A N 1
ATOM 1570 C CA . THR A 1 206 ? -4.402 11.992 -8.078 1 87.31 206 THR A CA 1
ATOM 1571 C C . THR A 1 206 ? -4.398 10.938 -6.973 1 87.31 206 THR A C 1
ATOM 1573 O O . THR A 1 206 ? -5.434 10.656 -6.371 1 87.31 206 THR A O 1
ATOM 1576 N N . ILE A 1 207 ? -3.293 10.422 -6.691 1 87.94 207 ILE A N 1
ATOM 1577 C CA . ILE A 1 207 ? -3.172 9.344 -5.715 1 87.94 207 ILE A CA 1
ATOM 1578 C C . ILE A 1 207 ? -3.445 9.891 -4.312 1 87.94 207 ILE A C 1
ATOM 1580 O O . ILE A 1 207 ? -4.188 9.281 -3.537 1 87.94 207 ILE A O 1
ATOM 1584 N N . VAL A 1 208 ? -2.85 11.016 -4.004 1 86.19 208 VAL A N 1
ATOM 1585 C CA . VAL A 1 208 ? -3.021 11.609 -2.68 1 86.19 208 VAL A CA 1
ATOM 1586 C C . VAL A 1 208 ? -4.484 11.984 -2.471 1 86.19 208 VAL A C 1
ATOM 1588 O O . VAL A 1 208 ? -5.039 11.781 -1.388 1 86.19 208 VAL A O 1
ATOM 1591 N N . HIS A 1 209 ? -5.105 12.492 -3.525 1 84.5 209 HIS A N 1
ATOM 1592 C CA . HIS A 1 209 ? -6.516 12.852 -3.443 1 84.5 209 HIS A CA 1
ATOM 1593 C C . HIS A 1 209 ? -7.379 11.625 -3.164 1 84.5 209 HIS A C 1
ATOM 1595 O O . HIS A 1 209 ? -8.391 11.719 -2.461 1 84.5 209 HIS A O 1
ATOM 1601 N N . ASP A 1 210 ? -6.906 10.586 -3.668 1 85.5 210 ASP A N 1
ATOM 1602 C CA . ASP A 1 210 ? -7.672 9.359 -3.467 1 85.5 210 ASP A CA 1
ATOM 1603 C C . ASP A 1 210 ? -7.41 8.773 -2.082 1 85.5 210 ASP A C 1
ATOM 1605 O O . ASP A 1 210 ? -8.305 8.18 -1.476 1 85.5 210 ASP A O 1
ATOM 1609 N N . CYS A 1 211 ? -6.238 8.945 -1.563 1 84.38 211 CYS A N 1
ATOM 1610 C CA . CYS A 1 211 ? -5.828 8.344 -0.299 1 84.38 211 CYS A CA 1
ATOM 1611 C C . CYS A 1 211 ? -6.332 9.172 0.883 1 84.38 211 CYS A C 1
ATOM 1613 O O . CYS A 1 211 ? -6.496 8.641 1.984 1 84.38 211 CYS A O 1
ATOM 1615 N N . VAL A 1 212 ? -6.438 10.477 0.664 1 84.44 212 VAL A N 1
ATOM 1616 C CA . VAL A 1 212 ? -6.801 11.375 1.75 1 84.44 212 VAL A CA 1
ATOM 1617 C C . VAL A 1 212 ? -8.234 11.859 1.565 1 84.44 212 VAL A C 1
ATOM 1619 O O . VAL A 1 212 ? -8.57 12.445 0.536 1 84.44 212 VAL A O 1
ATOM 1622 N N . PRO A 1 213 ? -9.031 11.609 2.576 1 80.12 213 PRO A N 1
ATOM 1623 C CA . PRO A 1 213 ? -10.406 12.102 2.475 1 80.12 213 PRO A CA 1
ATOM 1624 C C . PRO A 1 213 ? -10.484 13.617 2.318 1 80.12 213 PRO A C 1
ATOM 1626 O O . PRO A 1 213 ? -9.625 14.336 2.846 1 80.12 213 PRO A O 1
ATOM 1629 N N . PRO A 1 214 ? -11.5 14.062 1.629 1 76.44 214 PRO A N 1
ATOM 1630 C CA . PRO A 1 214 ? -11.641 15.508 1.425 1 76.44 214 PRO A CA 1
ATOM 1631 C C . PRO A 1 214 ? -12.031 16.25 2.701 1 76.44 214 PRO A C 1
ATOM 1633 O O . PRO A 1 214 ? -12.633 15.656 3.604 1 76.44 214 PRO A O 1
ATOM 1636 N N . PHE A 1 215 ? -11.57 17.516 2.861 1 69.75 215 PHE A N 1
ATOM 1637 C CA . PHE A 1 215 ? -11.867 18.359 4.02 1 69.75 215 PHE A CA 1
ATOM 1638 C C . PHE A 1 215 ? -13.352 18.672 4.098 1 69.75 215 PHE A C 1
ATOM 1640 O O . PHE A 1 215 ? -13.945 18.641 5.18 1 69.75 215 PHE A O 1
ATOM 1647 N N . GLU A 1 216 ? -13.859 19.094 2.875 1 65 216 GLU A N 1
ATOM 1648 C CA . GLU A 1 216 ? -15.258 19.516 2.867 1 65 216 GLU A CA 1
ATOM 1649 C C . GLU A 1 216 ? -16.188 18.328 2.604 1 65 216 GLU A C 1
ATOM 1651 O O . GLU A 1 216 ? -15.852 17.422 1.836 1 65 216 GLU A O 1
ATOM 1656 N N . ALA A 1 217 ? -17.047 18.062 3.721 1 53.97 217 ALA A N 1
ATOM 1657 C CA . ALA A 1 217 ? -18.094 17.078 3.502 1 53.97 217 ALA A CA 1
ATOM 1658 C C . ALA A 1 217 ? -18.688 17.219 2.102 1 53.97 217 ALA A C 1
ATOM 1660 O O . ALA A 1 217 ? -18.859 18.328 1.591 1 53.97 217 ALA A O 1
ATOM 1661 N N . ARG A 1 218 ? -18.578 16.203 1.335 1 44.44 218 ARG A N 1
ATOM 1662 C CA . ARG A 1 218 ? -19.344 16.266 0.099 1 44.44 218 ARG A CA 1
ATOM 1663 C C . ARG A 1 218 ? -20.781 16.703 0.373 1 44.44 218 ARG A C 1
ATOM 1665 O O . ARG A 1 218 ? -21.422 16.188 1.286 1 44.44 218 ARG A O 1
ATOM 1672 N N . ARG A 1 219 ? -21.031 17.969 0.205 1 34.62 219 ARG A N 1
ATOM 1673 C CA . ARG A 1 219 ? -22.453 18.297 0.228 1 34.62 219 ARG A CA 1
ATOM 1674 C C . ARG A 1 219 ? -23.281 17.172 -0.357 1 34.62 219 ARG A C 1
ATOM 1676 O O . ARG A 1 219 ? -23.078 16.766 -1.501 1 34.62 219 ARG A O 1
ATOM 1683 N N . ARG A 1 220 ? -23.594 16.125 0.345 1 31.33 220 ARG A N 1
ATOM 1684 C CA . ARG A 1 220 ? -24.797 15.461 -0.167 1 31.33 220 ARG A CA 1
ATOM 1685 C C . ARG A 1 220 ? -25.906 16.484 -0.433 1 31.33 220 ARG A C 1
ATOM 1687 O O . ARG A 1 220 ? -26.062 17.438 0.317 1 31.33 220 ARG A O 1
ATOM 1694 N N . MET B 1 1 ? -43.75 -34.781 -21.453 1 39.59 1 MET B N 1
ATOM 1695 C CA . MET B 1 1 ? -43.125 -34.531 -20.156 1 39.59 1 MET B CA 1
ATOM 1696 C C . MET B 1 1 ? -41.656 -34.25 -20.281 1 39.59 1 MET B C 1
ATOM 1698 O O . MET B 1 1 ? -41 -33.812 -19.344 1 39.59 1 MET B O 1
ATOM 1702 N N . ALA B 1 2 ? -41.125 -34.781 -21.094 1 52 2 ALA B N 1
ATOM 1703 C CA . ALA B 1 2 ? -39.688 -34.719 -21.422 1 52 2 ALA B CA 1
ATOM 1704 C C . ALA B 1 2 ? -39.312 -33.344 -21.969 1 52 2 ALA B C 1
ATOM 1706 O O . ALA B 1 2 ? -38.219 -32.844 -21.688 1 52 2 ALA B O 1
ATOM 1707 N N . GLU B 1 3 ? -40.031 -32.812 -22.75 1 49.38 3 GLU B N 1
ATOM 1708 C CA . GLU B 1 3 ? -39.812 -31.5 -23.375 1 49.38 3 GLU B CA 1
ATOM 1709 C C . GLU B 1 3 ? -39.875 -30.375 -22.328 1 49.38 3 GLU B C 1
ATOM 1711 O O . GLU B 1 3 ? -39.25 -29.328 -22.531 1 49.38 3 GLU B O 1
ATOM 1716 N N . THR B 1 4 ? -40.781 -30.484 -21.344 1 48.56 4 THR B N 1
ATOM 1717 C CA . THR B 1 4 ? -40.938 -29.469 -20.297 1 48.56 4 THR B CA 1
ATOM 1718 C C . THR B 1 4 ? -39.688 -29.391 -19.422 1 48.56 4 THR B C 1
ATOM 1720 O O . THR B 1 4 ? -39.344 -28.312 -18.938 1 48.56 4 THR B O 1
ATOM 1723 N N . ALA B 1 5 ? -39.031 -30.531 -19.234 1 52.91 5 ALA B N 1
ATOM 1724 C CA . ALA B 1 5 ? -37.812 -30.656 -18.438 1 52.91 5 ALA B CA 1
ATOM 1725 C C . ALA B 1 5 ? -36.656 -29.953 -19.109 1 52.91 5 ALA B C 1
ATOM 1727 O O . ALA B 1 5 ? -35.781 -29.359 -18.438 1 52.91 5 ALA B O 1
ATOM 1728 N N . ARG B 1 6 ? -36.625 -30.016 -20.281 1 55.22 6 ARG B N 1
ATOM 1729 C CA . ARG B 1 6 ? -35.531 -29.484 -21.109 1 55.22 6 ARG B CA 1
ATOM 1730 C C . ARG B 1 6 ? -35.562 -27.953 -21.094 1 55.22 6 ARG B C 1
ATOM 1732 O O . ARG B 1 6 ? -34.5 -27.312 -20.969 1 55.22 6 ARG B O 1
ATOM 1739 N N . PRO B 1 7 ? -36.656 -27.359 -21.312 1 55.09 7 PRO B N 1
ATOM 1740 C CA . PRO B 1 7 ? -36.75 -25.891 -21.266 1 55.09 7 PRO B CA 1
ATOM 1741 C C . PRO B 1 7 ? -36.344 -25.328 -19.906 1 55.09 7 PRO B C 1
ATOM 1743 O O . PRO B 1 7 ? -35.688 -24.266 -19.844 1 55.09 7 PRO B O 1
ATOM 1746 N N . LEU B 1 8 ? -36.625 -26.062 -18.875 1 56.16 8 LEU B N 1
ATOM 1747 C CA . LEU B 1 8 ? -36.312 -25.625 -17.516 1 56.16 8 LEU B CA 1
ATOM 1748 C C . LEU B 1 8 ? -34.812 -25.672 -17.25 1 56.16 8 LEU B C 1
ATOM 1750 O O . LEU B 1 8 ? -34.281 -24.766 -16.609 1 56.16 8 LEU B O 1
ATOM 1754 N N . ARG B 1 9 ? -34.344 -26.719 -17.906 1 66.19 9 ARG B N 1
ATOM 1755 C CA . ARG B 1 9 ? -32.875 -26.844 -17.75 1 66.19 9 ARG B CA 1
ATOM 1756 C C . ARG B 1 9 ? -32.156 -25.766 -18.531 1 66.19 9 ARG B C 1
ATOM 1758 O O . ARG B 1 9 ? -31.156 -25.219 -18.062 1 66.19 9 ARG B O 1
ATOM 1765 N N . ARG B 1 10 ? -32.719 -25.484 -19.719 1 72.31 10 ARG B N 1
ATOM 1766 C CA . ARG B 1 10 ? -32.094 -24.453 -20.531 1 72.31 10 ARG B CA 1
ATOM 1767 C C . ARG B 1 10 ? -32.219 -23.078 -19.891 1 72.31 10 ARG B C 1
ATOM 1769 O O . ARG B 1 10 ? -31.297 -22.281 -19.922 1 72.31 10 ARG B O 1
ATOM 1776 N N . ASP B 1 11 ? -33.375 -22.844 -19.391 1 73.88 11 ASP B N 1
ATOM 1777 C CA . ASP B 1 11 ? -33.594 -21.594 -18.688 1 73.88 11 ASP B CA 1
ATOM 1778 C C . ASP B 1 11 ? -32.719 -21.484 -17.438 1 73.88 11 ASP B C 1
ATOM 1780 O O . ASP B 1 11 ? -32.188 -20.406 -17.141 1 73.88 11 ASP B O 1
ATOM 1784 N N . ALA B 1 12 ? -32.656 -22.656 -16.859 1 75.88 12 ALA B N 1
ATOM 1785 C CA . ALA B 1 12 ? -31.797 -22.703 -15.672 1 75.88 12 ALA B CA 1
ATOM 1786 C C . ALA B 1 12 ? -30.344 -22.422 -16.031 1 75.88 12 ALA B C 1
ATOM 1788 O O . ALA B 1 12 ? -29.641 -21.703 -15.312 1 75.88 12 ALA B O 1
ATOM 1789 N N . GLN B 1 13 ? -29.953 -22.984 -17.109 1 83.19 13 GLN B N 1
ATOM 1790 C CA . GLN B 1 13 ? -28.578 -22.781 -17.578 1 83.19 13 GLN B CA 1
ATOM 1791 C C . GLN B 1 13 ? -28.375 -21.328 -18.016 1 83.19 13 GLN B C 1
ATOM 1793 O O . GLN B 1 13 ? -27.328 -20.734 -17.75 1 83.19 13 GLN B O 1
ATOM 1798 N N . ARG B 1 14 ? -29.297 -20.797 -18.641 1 84.31 14 ARG B N 1
ATOM 1799 C CA . ARG B 1 14 ? -29.234 -19.406 -19.078 1 84.31 14 ARG B CA 1
ATOM 1800 C C . ARG B 1 14 ? -29.156 -18.453 -17.891 1 84.31 14 ARG B C 1
ATOM 1802 O O . ARG B 1 14 ? -28.391 -17.5 -17.906 1 84.31 14 ARG B O 1
ATOM 1809 N N . ASN B 1 15 ? -29.938 -18.766 -16.906 1 85.81 15 ASN B N 1
ATOM 1810 C CA . ASN B 1 15 ? -29.922 -17.953 -15.695 1 85.81 15 ASN B CA 1
ATOM 1811 C C . ASN B 1 15 ? -28.578 -18.047 -14.969 1 85.81 15 ASN B C 1
ATOM 1813 O O . ASN B 1 15 ? -28.047 -17.047 -14.477 1 85.81 15 ASN B O 1
ATOM 1817 N N . ARG B 1 16 ? -28.125 -19.266 -14.953 1 88.44 16 ARG B N 1
ATOM 1818 C CA . ARG B 1 16 ? -26.828 -19.453 -14.312 1 88.44 16 ARG B CA 1
ATOM 1819 C C . ARG B 1 16 ? -25.75 -18.625 -14.992 1 88.44 16 ARG B C 1
ATOM 1821 O O . ARG B 1 16 ? -24.969 -17.938 -14.328 1 88.44 16 ARG B O 1
ATOM 1828 N N . GLU B 1 17 ? -25.734 -18.656 -16.281 1 90.44 17 GLU B N 1
ATOM 1829 C CA . GLU B 1 17 ? -24.734 -17.906 -17.031 1 90.44 17 GLU B CA 1
ATOM 1830 C C . GLU B 1 17 ? -24.922 -16.406 -16.859 1 90.44 17 GLU B C 1
ATOM 1832 O O . GLU B 1 17 ? -23.938 -15.664 -16.75 1 90.44 17 GLU B O 1
ATOM 1837 N N . ARG B 1 18 ? -26.078 -15.992 -16.844 1 91.62 18 ARG B N 1
ATOM 1838 C CA . ARG B 1 18 ? -26.391 -14.586 -16.625 1 91.62 18 ARG B CA 1
ATOM 1839 C C . ARG B 1 18 ? -25.891 -14.125 -15.25 1 91.62 18 ARG B C 1
ATOM 1841 O O . ARG B 1 18 ? -25.312 -13.039 -15.125 1 91.62 18 ARG B O 1
ATOM 1848 N N . ILE B 1 19 ? -26.109 -14.938 -14.273 1 92.81 19 ILE B N 1
ATOM 1849 C CA . ILE B 1 19 ? -25.688 -14.617 -12.914 1 92.81 19 ILE B CA 1
ATOM 1850 C C . ILE B 1 19 ? -24.172 -14.57 -12.844 1 92.81 19 ILE B C 1
ATOM 1852 O O . ILE B 1 19 ? -23.594 -13.648 -12.25 1 92.81 19 ILE B O 1
ATOM 1856 N N . LEU B 1 20 ? -23.578 -15.539 -13.477 1 93.38 20 LEU B N 1
ATOM 1857 C CA . LEU B 1 20 ? -22.125 -15.594 -13.445 1 93.38 20 LEU B CA 1
ATOM 1858 C C . LEU B 1 20 ? -21.516 -14.398 -14.172 1 93.38 20 LEU B C 1
ATOM 1860 O O . LEU B 1 20 ? -20.531 -13.82 -13.711 1 93.38 20 LEU B O 1
ATOM 1864 N N . THR B 1 21 ? -22.094 -14.023 -15.266 1 94 21 THR B N 1
ATOM 1865 C CA . THR B 1 21 ? -21.625 -12.867 -16.016 1 94 21 THR B CA 1
ATOM 1866 C C . THR B 1 21 ? -21.781 -11.586 -15.203 1 94 21 THR B C 1
ATOM 1868 O O . THR B 1 21 ? -20.844 -10.781 -15.117 1 94 21 THR B O 1
ATOM 1871 N N . ALA B 1 22 ? -22.875 -11.445 -14.578 1 95.12 22 ALA B N 1
ATOM 1872 C CA . ALA B 1 22 ? -23.109 -10.289 -13.719 1 95.12 22 ALA B CA 1
ATOM 1873 C C . ALA B 1 22 ? -22.156 -10.273 -12.531 1 95.12 22 ALA B C 1
ATOM 1875 O O . ALA B 1 22 ? -21.625 -9.227 -12.172 1 95.12 22 ALA B O 1
ATOM 1876 N N . ALA B 1 23 ? -22 -11.445 -11.984 1 94.81 23 ALA B N 1
ATOM 1877 C CA . ALA B 1 23 ? -21.109 -11.57 -10.828 1 94.81 23 ALA B CA 1
ATOM 1878 C C . ALA B 1 23 ? -19.688 -11.172 -11.188 1 94.81 23 ALA B C 1
ATOM 1880 O O . ALA B 1 23 ? -19 -10.508 -10.406 1 94.81 23 ALA B O 1
ATOM 1881 N N . ARG B 1 24 ? -19.297 -11.578 -12.328 1 93.75 24 ARG B N 1
ATOM 1882 C CA . ARG B 1 24 ? -17.969 -11.227 -12.789 1 93.75 24 ARG B CA 1
ATOM 1883 C C . ARG B 1 24 ? -17.766 -9.711 -12.812 1 93.75 24 ARG B C 1
ATOM 1885 O O . ARG B 1 24 ? -16.75 -9.203 -12.344 1 93.75 24 ARG B O 1
ATOM 1892 N N . ASP B 1 25 ? -18.719 -9.047 -13.328 1 94.81 25 ASP B N 1
ATOM 1893 C CA . ASP B 1 25 ? -18.656 -7.594 -13.422 1 94.81 25 ASP B CA 1
ATOM 1894 C C . ASP B 1 25 ? -18.688 -6.949 -12.039 1 94.81 25 ASP B C 1
ATOM 1896 O O . ASP B 1 25 ? -17.859 -6.078 -11.742 1 94.81 25 ASP B O 1
ATOM 1900 N N . VAL B 1 26 ? -19.531 -7.418 -11.227 1 95.06 26 VAL B N 1
ATOM 1901 C CA . VAL B 1 26 ? -19.766 -6.82 -9.914 1 95.06 26 VAL B CA 1
ATOM 1902 C C . VAL B 1 26 ? -18.531 -7.051 -9.023 1 95.06 26 VAL B C 1
ATOM 1904 O O . VAL B 1 26 ? -18.031 -6.113 -8.406 1 95.06 26 VAL B O 1
ATOM 1907 N N . PHE B 1 27 ? -18.016 -8.258 -9.062 1 93.62 27 PHE B N 1
ATOM 1908 C CA . PHE B 1 27 ? -16.891 -8.586 -8.203 1 93.62 27 PHE B CA 1
ATOM 1909 C C . PHE B 1 27 ? -15.602 -7.965 -8.742 1 93.62 27 PHE B C 1
ATOM 1911 O O . PHE B 1 27 ? -14.703 -7.613 -7.977 1 93.62 27 PHE B O 1
ATOM 1918 N N . ALA B 1 28 ? -15.523 -7.836 -10.047 1 91.81 28 ALA B N 1
ATOM 1919 C CA . ALA B 1 28 ? -14.336 -7.195 -10.609 1 91.81 28 ALA B CA 1
ATOM 1920 C C . ALA B 1 28 ? -14.227 -5.746 -10.148 1 91.81 28 ALA B C 1
ATOM 1922 O O . ALA B 1 28 ? -13.125 -5.246 -9.906 1 91.81 28 ALA B O 1
ATOM 1923 N N . ALA B 1 29 ? -15.359 -5.133 -10.023 1 91.25 29 ALA B N 1
ATOM 1924 C CA . ALA B 1 29 ? -15.391 -3.711 -9.68 1 91.25 29 ALA B CA 1
ATOM 1925 C C . ALA B 1 29 ? -15.32 -3.504 -8.172 1 91.25 29 ALA B C 1
ATOM 1927 O O . ALA B 1 29 ? -14.617 -2.613 -7.695 1 91.25 29 ALA B O 1
ATOM 1928 N N . ARG B 1 30 ? -15.945 -4.395 -7.367 1 91.81 30 ARG B N 1
ATOM 1929 C CA . ARG B 1 30 ? -16.156 -4.07 -5.957 1 91.81 30 ARG B CA 1
ATOM 1930 C C . ARG B 1 30 ? -15.469 -5.09 -5.055 1 91.81 30 ARG B C 1
ATOM 1932 O O . ARG B 1 30 ? -15.422 -4.91 -3.834 1 91.81 30 ARG B O 1
ATOM 1939 N N . GLY B 1 31 ? -14.953 -6.109 -5.648 1 92.62 31 GLY B N 1
ATOM 1940 C CA . GLY B 1 31 ? -14.367 -7.152 -4.824 1 92.62 31 GLY B CA 1
ATOM 1941 C C . GLY B 1 31 ? -15.391 -7.875 -3.963 1 92.62 31 GLY B C 1
ATOM 1942 O O . GLY B 1 31 ? -16.562 -7.977 -4.328 1 92.62 31 GLY B O 1
ATOM 1943 N N . PHE B 1 32 ? -15.031 -8.422 -2.898 1 90.31 32 PHE B N 1
ATOM 1944 C CA . PHE B 1 32 ? -15.859 -9.258 -2.041 1 90.31 32 PHE B CA 1
ATOM 1945 C C . PHE B 1 32 ? -16.766 -8.406 -1.16 1 90.31 32 PHE B C 1
ATOM 1947 O O . PHE B 1 32 ? -17.594 -8.938 -0.417 1 90.31 32 PHE B O 1
ATOM 1954 N N . ALA B 1 33 ? -16.656 -7.078 -1.284 1 89.19 33 ALA B N 1
ATOM 1955 C CA . ALA B 1 33 ? -17.609 -6.203 -0.604 1 89.19 33 ALA B CA 1
ATOM 1956 C C . ALA B 1 33 ? -18.984 -6.289 -1.245 1 89.19 33 ALA B C 1
ATOM 1958 O O . ALA B 1 33 ? -19.984 -5.949 -0.617 1 89.19 33 ALA B O 1
ATOM 1959 N N . ALA B 1 34 ? -19.031 -6.727 -2.48 1 92.25 34 ALA B N 1
ATOM 1960 C CA . ALA B 1 34 ? -20.297 -6.883 -3.191 1 92.25 34 ALA B CA 1
ATOM 1961 C C . ALA B 1 34 ? -21.125 -8.031 -2.602 1 92.25 34 ALA B C 1
ATOM 1963 O O . ALA B 1 34 ? -20.562 -9 -2.09 1 92.25 34 ALA B O 1
ATOM 1964 N N . THR B 1 35 ? -22.422 -7.883 -2.73 1 91.94 35 THR B N 1
ATOM 1965 C CA . THR B 1 35 ? -23.328 -8.875 -2.168 1 91.94 35 THR B CA 1
ATOM 1966 C C . THR B 1 35 ? -24.062 -9.641 -3.273 1 91.94 35 THR B C 1
ATOM 1968 O O . THR B 1 35 ? -23.984 -9.258 -4.445 1 91.94 35 THR B O 1
ATOM 1971 N N . LEU B 1 36 ? -24.719 -10.695 -2.82 1 93.06 36 LEU B N 1
ATOM 1972 C CA . LEU B 1 36 ? -25.547 -11.43 -3.773 1 93.06 36 LEU B CA 1
ATOM 1973 C C . LEU B 1 36 ? -26.672 -10.562 -4.305 1 93.06 36 LEU B C 1
ATOM 1975 O O . LEU B 1 36 ? -27.062 -10.68 -5.465 1 93.06 36 LEU B O 1
ATOM 1979 N N . ASP B 1 37 ? -27.141 -9.641 -3.455 1 94.06 37 ASP B N 1
ATOM 1980 C CA . ASP B 1 37 ? -28.172 -8.695 -3.887 1 94.06 37 ASP B CA 1
ATOM 1981 C C . ASP B 1 37 ? -27.656 -7.793 -5.004 1 94.06 37 ASP B C 1
ATOM 1983 O O . ASP B 1 37 ? -28.375 -7.504 -5.957 1 94.06 37 ASP B O 1
ATOM 1987 N N . ASP B 1 38 ? -26.453 -7.395 -4.898 1 95.19 38 ASP B N 1
ATOM 1988 C CA . ASP B 1 38 ? -25.844 -6.582 -5.941 1 95.19 38 ASP B CA 1
ATOM 1989 C C . ASP B 1 38 ? -25.781 -7.34 -7.266 1 95.19 38 ASP B C 1
ATOM 1991 O O . ASP B 1 38 ? -26.047 -6.762 -8.328 1 95.19 38 ASP B O 1
ATOM 1995 N N . VAL B 1 39 ? -25.438 -8.594 -7.227 1 95.62 39 VAL B N 1
ATOM 1996 C CA . VAL B 1 39 ? -25.312 -9.438 -8.414 1 95.62 39 VAL B CA 1
ATOM 1997 C C . VAL B 1 39 ? -26.688 -9.633 -9.047 1 95.62 39 VAL B C 1
ATOM 1999 O O . VAL B 1 39 ? -26.844 -9.539 -10.266 1 95.62 39 VAL B O 1
ATOM 2002 N N . ALA B 1 40 ? -27.672 -9.922 -8.195 1 95.62 40 ALA B N 1
ATOM 2003 C CA . ALA B 1 40 ? -29.031 -10.102 -8.688 1 95.62 40 ALA B CA 1
ATOM 2004 C C . ALA B 1 40 ? -29.516 -8.867 -9.438 1 95.62 40 ALA B C 1
ATOM 2006 O O . ALA B 1 40 ? -30.047 -8.977 -10.547 1 95.62 40 ALA B O 1
ATOM 2007 N N . HIS B 1 41 ? -29.344 -7.754 -8.828 1 96.19 41 HIS B N 1
ATOM 2008 C CA . HIS B 1 41 ? -29.734 -6.488 -9.43 1 96.19 41 HIS B CA 1
ATOM 2009 C C . HIS B 1 41 ? -29.047 -6.266 -10.766 1 96.19 41 HIS B C 1
ATOM 2011 O O . HIS B 1 41 ? -29.688 -5.918 -11.758 1 96.19 41 HIS B O 1
ATOM 2017 N N . HIS B 1 42 ? -27.781 -6.52 -10.812 1 96.25 42 HIS B N 1
ATOM 2018 C CA . HIS B 1 42 ? -27 -6.328 -12.031 1 96.25 42 HIS B CA 1
ATOM 2019 C C . HIS B 1 42 ? -27.422 -7.312 -13.117 1 96.25 42 HIS B C 1
ATOM 2021 O O . HIS B 1 42 ? -27.406 -6.984 -14.305 1 96.25 42 HIS B O 1
ATOM 2027 N N . ALA B 1 43 ? -27.781 -8.492 -12.742 1 94.56 43 ALA B N 1
ATOM 2028 C CA . ALA B 1 43 ? -28.172 -9.547 -13.672 1 94.56 43 ALA B CA 1
ATOM 2029 C C . ALA B 1 43 ? -29.609 -9.352 -14.156 1 94.56 43 ALA B C 1
ATOM 2031 O O . ALA B 1 43 ? -30.047 -9.984 -15.117 1 94.56 43 ALA B O 1
ATOM 2032 N N . GLY B 1 44 ? -30.344 -8.539 -13.414 1 94.88 44 GLY B N 1
ATOM 2033 C CA . GLY B 1 44 ? -31.75 -8.336 -13.75 1 94.88 44 GLY B CA 1
ATOM 2034 C C . GLY B 1 44 ? -32.625 -9.516 -13.391 1 94.88 44 GLY B C 1
ATOM 2035 O O . GLY B 1 44 ? -33.562 -9.836 -14.117 1 94.88 44 GLY B O 1
ATOM 2036 N N . VAL B 1 45 ? -32.25 -10.227 -12.414 1 93.38 45 VAL B N 1
ATOM 2037 C CA . VAL B 1 45 ? -33.062 -11.359 -11.938 1 93.38 45 VAL B CA 1
ATOM 2038 C C . VAL B 1 45 ? -33.438 -11.148 -10.477 1 93.38 45 VAL B C 1
ATOM 2040 O O . VAL B 1 45 ? -32.906 -10.266 -9.812 1 93.38 45 VAL B O 1
ATOM 2043 N N . GLY B 1 46 ? -34.406 -11.891 -10.008 1 91.94 46 GLY B N 1
ATOM 2044 C CA . GLY B 1 46 ? -34.781 -11.82 -8.609 1 91.94 46 GLY B CA 1
ATOM 2045 C C . GLY B 1 46 ? -33.719 -12.375 -7.676 1 91.94 46 GLY B C 1
ATOM 2046 O O . GLY B 1 46 ? -33 -13.32 -8.016 1 91.94 46 GLY B O 1
ATOM 2047 N N . VAL B 1 47 ? -33.656 -11.766 -6.504 1 92.88 47 VAL B N 1
ATOM 2048 C CA . VAL B 1 47 ? -32.688 -12.203 -5.488 1 92.88 47 VAL B CA 1
ATOM 2049 C C . VAL B 1 47 ? -32.906 -13.688 -5.184 1 92.88 47 VAL B C 1
ATOM 2051 O O . VAL B 1 47 ? -31.938 -14.43 -5.008 1 92.88 47 VAL B O 1
ATOM 2054 N N . GLY B 1 48 ? -34.125 -14.141 -5.199 1 92.69 48 GLY B N 1
ATOM 2055 C CA . GLY B 1 48 ? -34.438 -15.539 -4.957 1 92.69 48 GLY B CA 1
ATOM 2056 C C . GLY B 1 48 ? -33.844 -16.469 -6 1 92.69 48 GLY B C 1
ATOM 2057 O O . GLY B 1 48 ? -33.406 -17.578 -5.676 1 92.69 48 GLY B O 1
ATOM 2058 N N . THR B 1 49 ? -33.844 -16.078 -7.199 1 91.69 49 THR B N 1
ATOM 2059 C CA . THR B 1 49 ? -33.25 -16.844 -8.297 1 91.69 49 THR B CA 1
ATOM 2060 C C . THR B 1 49 ? -31.766 -17.078 -8.078 1 91.69 49 THR B C 1
ATOM 2062 O O . THR B 1 49 ? -31.266 -18.172 -8.305 1 91.69 49 THR B O 1
ATOM 2065 N N . VAL B 1 50 ? -31.047 -16.047 -7.625 1 93.25 50 VAL B N 1
ATOM 2066 C CA . VAL B 1 50 ? -29.609 -16.156 -7.367 1 93.25 50 VAL B CA 1
ATOM 2067 C C . VAL B 1 50 ? -29.375 -17.109 -6.203 1 93.25 50 VAL B C 1
ATOM 2069 O O . VAL B 1 50 ? -28.516 -18 -6.289 1 93.25 50 VAL B O 1
ATOM 2072 N N . TYR B 1 51 ? -30.203 -16.969 -5.18 1 92.75 51 TYR B N 1
ATOM 2073 C CA . TYR B 1 51 ? -30 -17.766 -3.982 1 92.75 51 TYR B CA 1
ATOM 2074 C C . TYR B 1 51 ? -30.359 -19.234 -4.242 1 92.75 51 TYR B C 1
ATOM 2076 O O . TYR B 1 51 ? -29.797 -20.125 -3.615 1 92.75 51 TYR B O 1
ATOM 2084 N N . ARG B 1 52 ? -31.266 -19.484 -5.129 1 92.12 52 ARG B N 1
ATOM 2085 C CA . ARG B 1 52 ? -31.594 -20.859 -5.5 1 92.12 52 ARG B CA 1
ATOM 2086 C C . ARG B 1 52 ? -30.438 -21.547 -6.199 1 92.12 52 ARG B C 1
ATOM 2088 O O . ARG B 1 52 ? -30.172 -22.719 -5.965 1 92.12 52 ARG B O 1
ATOM 2095 N N . ARG B 1 53 ? -29.719 -20.797 -6.988 1 91.88 53 ARG B N 1
ATOM 2096 C CA . ARG B 1 53 ? -28.609 -21.344 -7.754 1 91.88 53 ARG B CA 1
ATOM 2097 C C . ARG B 1 53 ? -27.328 -21.312 -6.949 1 91.88 53 ARG B C 1
ATOM 2099 O O . ARG B 1 53 ? -26.5 -22.234 -7.043 1 91.88 53 ARG B O 1
ATOM 2106 N N . PHE B 1 54 ? -27.156 -20.234 -6.238 1 92.88 54 PHE B N 1
ATOM 2107 C CA . PHE B 1 54 ? -26 -20.047 -5.367 1 92.88 54 PHE B CA 1
ATOM 2108 C C . PHE B 1 54 ? -26.453 -19.672 -3.957 1 92.88 54 PHE B C 1
ATOM 2110 O O . PHE B 1 54 ? -26.578 -18.5 -3.631 1 92.88 54 PHE B O 1
ATOM 2117 N N . PRO B 1 55 ? -26.531 -20.672 -3.123 1 90.38 55 PRO B N 1
ATOM 2118 C CA . PRO B 1 55 ? -27.141 -20.469 -1.81 1 90.38 55 PRO B CA 1
ATOM 2119 C C . PRO B 1 55 ? -26.328 -19.547 -0.912 1 90.38 55 PRO B C 1
ATOM 2121 O O . PRO B 1 55 ? -26.859 -18.969 0.04 1 90.38 55 PRO B O 1
ATOM 2124 N N . THR B 1 56 ? -24.969 -19.5 -1.211 1 87.81 56 THR B N 1
ATOM 2125 C CA . THR B 1 56 ? -24.125 -18.609 -0.435 1 87.81 56 THR B CA 1
ATOM 2126 C C . THR B 1 56 ? -23.219 -17.781 -1.353 1 87.81 56 THR B C 1
ATOM 2128 O O . THR B 1 56 ? -22.969 -18.188 -2.49 1 87.81 56 THR B O 1
ATOM 2131 N N . LYS B 1 57 ? -22.781 -16.688 -0.822 1 89.44 57 LYS B N 1
ATOM 2132 C CA . LYS B 1 57 ? -21.812 -15.875 -1.542 1 89.44 57 LYS B CA 1
ATOM 2133 C C . LYS B 1 57 ? -20.547 -16.672 -1.855 1 89.44 57 LYS B C 1
ATOM 2135 O O . LYS B 1 57 ? -19.969 -16.531 -2.936 1 89.44 57 LYS B O 1
ATOM 2140 N N . GLU B 1 58 ? -20.219 -17.531 -0.96 1 85.62 58 GLU B N 1
ATOM 2141 C CA . GLU B 1 58 ? -19.031 -18.359 -1.12 1 85.62 58 GLU B CA 1
ATOM 2142 C C . GLU B 1 58 ? -19.156 -19.297 -2.314 1 85.62 58 GLU B C 1
ATOM 2144 O O . GLU B 1 58 ? -18.219 -19.484 -3.076 1 85.62 58 GLU B O 1
ATOM 2149 N N . ALA B 1 59 ? -20.297 -19.859 -2.445 1 87.12 59 ALA B N 1
ATOM 2150 C CA . ALA B 1 59 ? -20.547 -20.766 -3.555 1 87.12 59 ALA B CA 1
ATOM 2151 C C . ALA B 1 59 ? -20.422 -20.062 -4.898 1 87.12 59 ALA B C 1
ATOM 2153 O O . ALA B 1 59 ? -19.859 -20.609 -5.852 1 87.12 59 ALA B O 1
ATOM 2154 N N . LEU B 1 60 ? -20.922 -18.875 -4.922 1 90.31 60 LEU B N 1
ATOM 2155 C CA . LEU B 1 60 ? -20.828 -18.078 -6.141 1 90.31 60 LEU B CA 1
ATOM 2156 C C . LEU B 1 60 ? -19.391 -17.688 -6.43 1 90.31 60 LEU B C 1
ATOM 2158 O O . LEU B 1 60 ? -18.922 -17.797 -7.566 1 90.31 60 LEU B O 1
ATOM 2162 N N . ILE B 1 61 ? -18.641 -17.297 -5.434 1 89.12 61 ILE B N 1
ATOM 2163 C CA . ILE B 1 61 ? -17.25 -16.859 -5.555 1 89.12 61 ILE B CA 1
ATOM 2164 C C . ILE B 1 61 ? -16.391 -18.031 -6.035 1 89.12 61 ILE B C 1
ATOM 2166 O O . ILE B 1 61 ? -15.539 -17.875 -6.91 1 89.12 61 ILE B O 1
ATOM 2170 N N . GLU B 1 62 ? -16.609 -19.156 -5.473 1 85.5 62 GLU B N 1
ATOM 2171 C CA . GLU B 1 62 ? -15.859 -20.328 -5.879 1 85.5 62 GLU B CA 1
ATOM 2172 C C . GLU B 1 62 ? -16.094 -20.672 -7.348 1 85.5 62 GLU B C 1
ATOM 2174 O O . GLU B 1 62 ? -15.156 -20.953 -8.086 1 85.5 62 GLU B O 1
ATOM 2179 N N . ALA B 1 63 ? -17.312 -20.609 -7.715 1 87.12 63 ALA B N 1
ATOM 2180 C CA . ALA B 1 63 ? -17.672 -20.922 -9.102 1 87.12 63 ALA B CA 1
ATOM 2181 C C . ALA B 1 63 ? -17.078 -19.906 -10.062 1 87.12 63 ALA B C 1
ATOM 2183 O O . ALA B 1 63 ? -16.625 -20.266 -11.156 1 87.12 63 ALA B O 1
ATOM 2184 N N . LEU B 1 64 ? -17.078 -18.719 -9.625 1 89.25 64 LEU B N 1
ATOM 2185 C CA . LEU B 1 64 ? -16.656 -17.609 -10.484 1 89.25 64 LEU B CA 1
ATOM 2186 C C . LEU B 1 64 ? -15.148 -17.594 -10.664 1 89.25 64 LEU B C 1
ATOM 2188 O O . LEU B 1 64 ? -14.656 -17.328 -11.766 1 89.25 64 LEU B O 1
ATOM 2192 N N . PHE B 1 65 ? -14.398 -17.938 -9.617 1 89.44 65 PHE B N 1
ATOM 2193 C CA . PHE B 1 65 ? -12.977 -17.625 -9.656 1 89.44 65 PHE B CA 1
ATOM 2194 C C . PHE B 1 65 ? -12.148 -18.891 -9.805 1 89.44 65 PHE B C 1
ATOM 2196 O O . PHE B 1 65 ? -10.922 -18.828 -9.961 1 89.44 65 PHE B O 1
ATOM 2203 N N . ALA B 1 66 ? -12.773 -20.047 -9.852 1 84.56 66 ALA B N 1
ATOM 2204 C CA . ALA B 1 66 ? -12.055 -21.312 -10 1 84.56 66 ALA B CA 1
ATOM 2205 C C . ALA B 1 66 ? -11.172 -21.297 -11.242 1 84.56 66 ALA B C 1
ATOM 2207 O O . ALA B 1 66 ? -9.969 -21.547 -11.156 1 84.56 66 ALA B O 1
ATOM 2208 N N . ASP B 1 67 ? -11.75 -20.859 -12.336 1 85.5 67 ASP B N 1
ATOM 2209 C CA . ASP B 1 67 ? -11.008 -20.844 -13.586 1 85.5 67 ASP B CA 1
ATOM 2210 C C . ASP B 1 67 ? -9.906 -19.797 -13.57 1 85.5 67 ASP B C 1
ATOM 2212 O O . ASP B 1 67 ? -8.797 -20.031 -14.055 1 85.5 67 ASP B O 1
ATOM 2216 N N . ARG B 1 68 ? -10.18 -18.688 -13.039 1 89.94 68 ARG B N 1
ATOM 2217 C CA . ARG B 1 68 ? -9.211 -17.609 -13 1 89.94 68 ARG B CA 1
ATOM 2218 C C . ARG B 1 68 ? -8.047 -17.938 -12.062 1 89.94 68 ARG B C 1
ATOM 2220 O O . ARG B 1 68 ? -6.902 -17.578 -12.336 1 89.94 68 ARG B O 1
ATOM 2227 N N . LEU B 1 69 ? -8.359 -18.656 -11.039 1 90.88 69 LEU B N 1
ATOM 2228 C CA . LEU B 1 69 ? -7.309 -19.094 -10.125 1 90.88 69 LEU B CA 1
ATOM 2229 C C . LEU B 1 69 ? -6.469 -20.203 -10.766 1 90.88 69 LEU B C 1
ATOM 2231 O O . LEU B 1 69 ? -5.262 -20.281 -10.516 1 90.88 69 LEU B O 1
ATOM 2235 N N . GLU B 1 70 ? -7.133 -20.984 -11.594 1 91.25 70 GLU B N 1
ATOM 2236 C CA . GLU B 1 70 ? -6.383 -21.984 -12.352 1 91.25 70 GLU B CA 1
ATOM 2237 C C . GLU B 1 70 ? -5.422 -21.328 -13.336 1 91.25 70 GLU B C 1
ATOM 2239 O O . GLU B 1 70 ? -4.32 -21.828 -13.57 1 91.25 70 GLU B O 1
ATOM 2244 N N . ASP B 1 71 ? -5.879 -20.219 -13.883 1 93.81 71 ASP B N 1
ATOM 2245 C CA . ASP B 1 71 ? -4.992 -19.453 -14.742 1 93.81 71 ASP B CA 1
ATOM 2246 C C . ASP B 1 71 ? -3.764 -18.969 -13.969 1 93.81 71 ASP B C 1
ATOM 2248 O O . ASP B 1 71 ? -2.654 -18.953 -14.508 1 93.81 71 ASP B O 1
ATOM 2252 N N . LEU B 1 72 ? -3.963 -18.578 -12.781 1 94.25 72 LEU B N 1
ATOM 2253 C CA . LEU B 1 72 ? -2.861 -18.141 -11.93 1 94.25 72 LEU B CA 1
ATOM 2254 C C . LEU B 1 72 ? -1.91 -19.281 -11.633 1 94.25 72 LEU B C 1
ATOM 2256 O O . LEU B 1 72 ? -0.69 -19.109 -11.648 1 94.25 72 LEU B O 1
ATOM 2260 N N . VAL B 1 73 ? -2.461 -20.469 -11.391 1 95.06 73 VAL B N 1
ATOM 2261 C CA . VAL B 1 73 ? -1.653 -21.656 -11.148 1 95.06 73 VAL B CA 1
ATOM 2262 C C . VAL B 1 73 ? -0.836 -21.984 -12.398 1 95.06 73 VAL B C 1
ATOM 2264 O O . VAL B 1 73 ? 0.361 -22.266 -12.312 1 95.06 73 VAL B O 1
ATOM 2267 N N . SER B 1 74 ? -1.53 -21.891 -13.531 1 97.25 74 SER B N 1
ATOM 2268 C CA . SER B 1 74 ? -0.834 -22.141 -14.789 1 97.25 74 SER B CA 1
ATOM 2269 C C . SER B 1 74 ? 0.302 -21.156 -15 1 97.25 74 SER B C 1
ATOM 2271 O O . SER B 1 74 ? 1.384 -21.516 -15.461 1 97.25 74 SER B O 1
ATOM 2273 N N . LEU B 1 75 ? 0.06 -19.938 -14.695 1 97.5 75 LEU B N 1
ATOM 2274 C CA . LEU B 1 75 ? 1.095 -18.922 -14.758 1 97.5 75 LEU B CA 1
ATOM 2275 C C . LEU B 1 75 ? 2.273 -19.281 -13.859 1 97.5 75 LEU B C 1
ATOM 2277 O O . LEU B 1 75 ? 3.432 -19.141 -14.266 1 97.5 75 LEU B O 1
ATOM 2281 N N . ALA B 1 76 ? 2.008 -19.734 -12.688 1 97.69 76 ALA B N 1
ATOM 2282 C CA . ALA B 1 76 ? 3.053 -20.125 -11.742 1 97.69 76 ALA B CA 1
ATOM 2283 C C . ALA B 1 76 ? 3.846 -21.312 -12.273 1 97.69 76 ALA B C 1
ATOM 2285 O O . ALA B 1 76 ? 5.062 -21.391 -12.078 1 97.69 76 ALA B O 1
ATOM 2286 N N . GLU B 1 77 ? 3.127 -22.234 -12.891 1 98.12 77 GLU B N 1
ATOM 2287 C CA . GLU B 1 77 ? 3.793 -23.391 -13.5 1 98.12 77 GLU B CA 1
ATOM 2288 C C . GLU B 1 77 ? 4.75 -22.938 -14.602 1 98.12 77 GLU B C 1
ATOM 2290 O O . GLU B 1 77 ? 5.887 -23.422 -14.672 1 98.12 77 GLU B O 1
ATOM 2295 N N . ASP B 1 78 ? 4.246 -22.078 -15.453 1 98.19 78 ASP B N 1
ATOM 2296 C CA . ASP B 1 78 ? 5.082 -21.531 -16.516 1 98.19 78 ASP B CA 1
ATOM 2297 C C . ASP B 1 78 ? 6.305 -20.812 -15.953 1 98.19 78 ASP B C 1
ATOM 2299 O O . ASP B 1 78 ? 7.414 -20.953 -16.484 1 98.19 78 ASP B O 1
ATOM 2303 N N . ALA B 1 79 ? 6.137 -20.031 -14.93 1 98.44 79 ALA B N 1
ATOM 2304 C CA . ALA B 1 79 ? 7.223 -19.312 -14.273 1 98.44 79 ALA B CA 1
ATOM 2305 C C . ALA B 1 79 ? 8.242 -20.297 -13.68 1 98.44 79 ALA B C 1
ATOM 2307 O O . ALA B 1 79 ? 9.453 -20.094 -13.82 1 98.44 79 ALA B O 1
ATOM 2308 N N . ALA B 1 80 ? 7.762 -21.344 -13.016 1 97.81 80 ALA B N 1
ATOM 2309 C CA . ALA B 1 80 ? 8.617 -22.344 -12.367 1 97.81 80 ALA B CA 1
ATOM 2310 C C . ALA B 1 80 ? 9.438 -23.109 -13.391 1 97.81 80 ALA B C 1
ATOM 2312 O O . ALA B 1 80 ? 10.5 -23.641 -13.07 1 97.81 80 ALA B O 1
ATOM 2313 N N . ALA B 1 81 ? 8.953 -23.156 -14.602 1 97.94 81 ALA B N 1
ATOM 2314 C CA . ALA B 1 81 ? 9.609 -23.906 -15.664 1 97.94 81 ALA B CA 1
ATOM 2315 C C . ALA B 1 81 ? 10.781 -23.125 -16.25 1 97.94 81 ALA B C 1
ATOM 2317 O O . ALA B 1 81 ? 11.609 -23.688 -16.969 1 97.94 81 ALA B O 1
ATOM 2318 N N . LEU B 1 82 ? 10.867 -21.875 -15.977 1 98.38 82 LEU B N 1
ATOM 2319 C CA . LEU B 1 82 ? 11.969 -21.078 -16.5 1 98.38 82 LEU B CA 1
ATOM 2320 C C . LEU B 1 82 ? 13.297 -21.5 -15.875 1 98.38 82 LEU B C 1
ATOM 2322 O O . LEU B 1 82 ? 13.344 -21.844 -14.695 1 98.38 82 LEU B O 1
ATOM 2326 N N . PRO B 1 83 ? 14.375 -21.438 -16.641 1 98.12 83 PRO B N 1
ATOM 2327 C CA . PRO B 1 83 ? 15.672 -21.906 -16.125 1 98.12 83 PRO B CA 1
ATOM 2328 C C . PRO B 1 83 ? 16.172 -21.062 -14.945 1 98.12 83 PRO B C 1
ATOM 2330 O O . PRO B 1 83 ? 16.625 -21.609 -13.938 1 98.12 83 PRO B O 1
ATOM 2333 N N . ALA B 1 84 ? 16.125 -19.812 -15.109 1 98.31 84 ALA B N 1
ATOM 2334 C CA . ALA B 1 84 ? 16.516 -18.938 -14.008 1 98.31 84 ALA B CA 1
ATOM 2335 C C . ALA B 1 84 ? 15.352 -18.688 -13.055 1 98.31 84 ALA B C 1
ATOM 2337 O O . ALA B 1 84 ? 14.328 -18.125 -13.461 1 98.31 84 ALA B O 1
ATOM 2338 N N . ALA B 1 85 ? 15.438 -19.031 -11.836 1 98.56 85 ALA B N 1
ATOM 2339 C CA . ALA B 1 85 ? 14.359 -18.906 -10.859 1 98.56 85 ALA B CA 1
ATOM 2340 C C . ALA B 1 85 ? 13.969 -17.438 -10.664 1 98.56 85 ALA B C 1
ATOM 2342 O O . ALA B 1 85 ? 12.797 -17.125 -10.445 1 98.56 85 ALA B O 1
ATOM 2343 N N . TRP B 1 86 ? 14.961 -16.578 -10.75 1 98.19 86 TRP B N 1
ATOM 2344 C CA . TRP B 1 86 ? 14.695 -15.148 -10.617 1 98.19 86 TRP B CA 1
ATOM 2345 C C . TRP B 1 86 ? 13.727 -14.68 -11.703 1 98.19 86 TRP B C 1
ATOM 2347 O O . TRP B 1 86 ? 12.773 -13.953 -11.414 1 98.19 86 TRP B O 1
ATOM 2357 N N . ASP B 1 87 ? 13.984 -15.141 -12.922 1 98.38 87 ASP B N 1
ATOM 2358 C CA . ASP B 1 87 ? 13.117 -14.766 -14.031 1 98.38 87 ASP B CA 1
ATOM 2359 C C . ASP B 1 87 ? 11.695 -15.273 -13.805 1 98.38 87 ASP B C 1
ATOM 2361 O O . ASP B 1 87 ? 10.727 -14.555 -14.07 1 98.38 87 ASP B O 1
ATOM 2365 N N . GLY B 1 88 ? 11.625 -16.469 -13.336 1 98.75 88 GLY B N 1
ATOM 2366 C CA . GLY B 1 88 ? 10.32 -17.031 -13.023 1 98.75 88 GLY B CA 1
ATOM 2367 C C . GLY B 1 88 ? 9.594 -16.297 -11.922 1 98.75 88 GLY B C 1
ATOM 2368 O O . GLY B 1 88 ? 8.406 -15.984 -12.039 1 98.75 88 GLY B O 1
ATOM 2369 N N . LEU B 1 89 ? 10.289 -15.969 -10.844 1 98.69 89 LEU B N 1
ATOM 2370 C CA . LEU B 1 89 ? 9.719 -15.289 -9.688 1 98.69 89 LEU B CA 1
ATOM 2371 C C . LEU B 1 89 ? 9.211 -13.898 -10.07 1 98.69 89 LEU B C 1
ATOM 2373 O O . LEU B 1 89 ? 8.086 -13.531 -9.727 1 98.69 89 LEU B O 1
ATOM 2377 N N . THR B 1 90 ? 10.016 -13.133 -10.797 1 98.44 90 THR B N 1
ATOM 2378 C CA . THR B 1 90 ? 9.641 -11.773 -11.141 1 98.44 90 THR B CA 1
ATOM 2379 C C . THR B 1 90 ? 8.539 -11.758 -12.195 1 98.44 90 THR B C 1
ATOM 2381 O O . THR B 1 90 ? 7.668 -10.891 -12.188 1 98.44 90 THR B O 1
ATOM 2384 N N . LEU B 1 91 ? 8.547 -12.758 -13.102 1 98.5 91 LEU B N 1
ATOM 2385 C CA . LEU B 1 91 ? 7.449 -12.914 -14.055 1 98.5 91 LEU B CA 1
ATOM 2386 C C . LEU B 1 91 ? 6.133 -13.156 -13.328 1 98.5 91 LEU B C 1
ATOM 2388 O O . LEU B 1 91 ? 5.125 -12.516 -13.625 1 98.5 91 LEU B O 1
ATOM 2392 N N . LEU B 1 92 ? 6.172 -14.07 -12.406 1 98.38 92 LEU B N 1
ATOM 2393 C CA . LEU B 1 92 ? 4.977 -14.398 -11.633 1 98.38 92 LEU B CA 1
ATOM 2394 C C . LEU B 1 92 ? 4.457 -13.172 -10.891 1 98.38 92 LEU B C 1
ATOM 2396 O O . LEU B 1 92 ? 3.256 -12.883 -10.914 1 98.38 92 LEU B O 1
ATOM 2400 N N . LEU B 1 93 ? 5.328 -12.422 -10.258 1 98.12 93 LEU B N 1
ATOM 2401 C CA . LEU B 1 93 ? 4.953 -11.219 -9.516 1 98.12 93 LEU B CA 1
ATOM 2402 C C . LEU B 1 93 ? 4.312 -10.188 -10.438 1 98.12 93 LEU B C 1
ATOM 2404 O O . LEU B 1 93 ? 3.217 -9.695 -10.156 1 98.12 93 LEU B O 1
ATOM 2408 N N . ARG B 1 94 ? 4.938 -9.922 -11.562 1 98.06 94 ARG B N 1
ATOM 2409 C CA . ARG B 1 94 ? 4.469 -8.906 -12.492 1 98.06 94 ARG B CA 1
ATOM 2410 C C . ARG B 1 94 ? 3.105 -9.273 -13.07 1 98.06 94 ARG B C 1
ATOM 2412 O O . ARG B 1 94 ? 2.182 -8.453 -13.062 1 98.06 94 ARG B O 1
ATOM 2419 N N . ARG B 1 95 ? 2.973 -10.461 -13.508 1 97.75 95 ARG B N 1
ATOM 2420 C CA . ARG B 1 95 ? 1.739 -10.883 -14.156 1 97.75 95 ARG B CA 1
ATOM 2421 C C . ARG B 1 95 ? 0.604 -11.023 -13.148 1 97.75 95 ARG B C 1
ATOM 2423 O O . ARG B 1 95 ? -0.542 -10.68 -13.445 1 97.75 95 ARG B O 1
ATOM 2430 N N . SER B 1 96 ? 0.894 -11.539 -11.969 1 96.81 96 SER B N 1
ATOM 2431 C CA . SER B 1 96 ? -0.123 -11.656 -10.93 1 96.81 96 SER B CA 1
ATOM 2432 C C . SER B 1 96 ? -0.664 -10.289 -10.523 1 96.81 96 SER B C 1
ATOM 2434 O O . SER B 1 96 ? -1.877 -10.102 -10.414 1 96.81 96 SER B O 1
ATOM 2436 N N . VAL B 1 97 ? 0.249 -9.344 -10.344 1 96.06 97 VAL B N 1
ATOM 2437 C CA . VAL B 1 97 ? -0.161 -8 -9.945 1 96.06 97 VAL B CA 1
ATOM 2438 C C . VAL B 1 97 ? -1.032 -7.379 -11.031 1 96.06 97 VAL B C 1
ATOM 2440 O O . VAL B 1 97 ? -2.023 -6.707 -10.734 1 96.06 97 VAL B O 1
ATOM 2443 N N . GLU B 1 98 ? -0.681 -7.598 -12.25 1 95 98 GLU B N 1
ATOM 2444 C CA . GLU B 1 98 ? -1.467 -7.082 -13.367 1 95 98 GLU B CA 1
ATOM 2445 C C . GLU B 1 98 ? -2.875 -7.668 -13.367 1 95 98 GLU B C 1
ATOM 2447 O O . GLU B 1 98 ? -3.854 -6.949 -13.586 1 95 98 GLU B O 1
ATOM 2452 N N . MET B 1 99 ? -2.916 -8.953 -13.102 1 93.44 99 MET B N 1
ATOM 2453 C CA . MET B 1 99 ? -4.211 -9.625 -13.031 1 93.44 99 MET B CA 1
ATOM 2454 C C . MET B 1 99 ? -5.047 -9.07 -11.883 1 93.44 99 MET B C 1
ATOM 2456 O O . MET B 1 99 ? -6.238 -8.805 -12.047 1 93.44 99 MET B O 1
ATOM 2460 N N . HIS B 1 100 ? -4.43 -8.867 -10.742 1 92.62 100 HIS B N 1
ATOM 2461 C CA . HIS B 1 100 ? -5.102 -8.359 -9.555 1 92.62 100 HIS B CA 1
ATOM 2462 C C . HIS B 1 100 ? -5.551 -6.918 -9.742 1 92.62 100 HIS B C 1
ATOM 2464 O O . HIS B 1 100 ? -6.602 -6.516 -9.234 1 92.62 100 HIS B O 1
ATOM 2470 N N . ALA B 1 101 ? -4.746 -6.148 -10.508 1 92.12 101 ALA B N 1
ATOM 2471 C CA . ALA B 1 101 ? -4.988 -4.715 -10.664 1 92.12 101 ALA B CA 1
ATOM 2472 C C . ALA B 1 101 ? -6.266 -4.457 -11.453 1 92.12 101 ALA B C 1
ATOM 2474 O O . ALA B 1 101 ? -6.93 -3.438 -11.258 1 92.12 101 ALA B O 1
ATOM 2475 N N . VAL B 1 102 ? -6.668 -5.383 -12.32 1 89.56 102 VAL B N 1
ATOM 2476 C CA . VAL B 1 102 ? -7.801 -5.109 -13.195 1 89.56 102 VAL B CA 1
ATOM 2477 C C . VAL B 1 102 ? -9.023 -5.891 -12.727 1 89.56 102 VAL B C 1
ATOM 2479 O O . VAL B 1 102 ? -10.117 -5.738 -13.273 1 89.56 102 VAL B O 1
ATOM 2482 N N . ASP B 1 103 ? -8.883 -6.727 -11.727 1 92.5 103 ASP B N 1
ATOM 2483 C CA . ASP B 1 103 ? -9.969 -7.551 -11.203 1 92.5 103 ASP B CA 1
ATOM 2484 C C . ASP B 1 103 ? -9.891 -7.664 -9.688 1 92.5 103 ASP B C 1
ATOM 2486 O O . ASP B 1 103 ? -9.188 -8.531 -9.156 1 92.5 103 ASP B O 1
ATOM 2490 N N . ARG B 1 104 ? -10.711 -6.898 -9.008 1 92.38 104 ARG B N 1
ATOM 2491 C CA . ARG B 1 104 ? -10.672 -6.84 -7.547 1 92.38 104 ARG B CA 1
ATOM 2492 C C . ARG B 1 104 ? -11.133 -8.156 -6.938 1 92.38 104 ARG B C 1
ATOM 2494 O O . ARG B 1 104 ? -10.656 -8.555 -5.871 1 92.38 104 ARG B O 1
ATOM 2501 N N . GLY B 1 105 ? -12.078 -8.75 -7.602 1 92.12 105 GLY B N 1
ATOM 2502 C CA . GLY B 1 105 ? -12.523 -10.047 -7.125 1 92.12 105 GLY B CA 1
ATOM 2503 C C . GLY B 1 105 ? -11.438 -11.102 -7.16 1 92.12 105 GLY B C 1
ATOM 2504 O O . GLY B 1 105 ? -11.289 -11.883 -6.215 1 92.12 105 GLY B O 1
ATOM 2505 N N . LEU B 1 106 ? -10.734 -11.062 -8.211 1 92.25 106 LEU B N 1
ATOM 2506 C CA . LEU B 1 106 ? -9.617 -12 -8.312 1 92.25 106 LEU B CA 1
ATOM 2507 C C . LEU B 1 106 ? -8.562 -11.703 -7.25 1 92.25 106 LEU B C 1
ATOM 2509 O O . LEU B 1 106 ? -8.016 -12.625 -6.641 1 92.25 106 LEU B O 1
ATOM 2513 N N . ARG B 1 107 ? -8.242 -10.453 -7.07 1 92.62 107 ARG B N 1
ATOM 2514 C CA . ARG B 1 107 ? -7.305 -10.047 -6.027 1 92.62 107 ARG B CA 1
ATOM 2515 C C . ARG B 1 107 ? -7.73 -10.594 -4.668 1 92.62 107 ARG B C 1
ATOM 2517 O O . ARG B 1 107 ? -6.934 -11.234 -3.973 1 92.62 107 ARG B O 1
ATOM 2524 N N . ASP B 1 108 ? -8.992 -10.336 -4.348 1 92.06 108 ASP B N 1
ATOM 2525 C CA . ASP B 1 108 ? -9.492 -10.773 -3.047 1 92.06 108 ASP B CA 1
ATOM 2526 C C . ASP B 1 108 ? -9.414 -12.289 -2.91 1 92.06 108 ASP B C 1
ATOM 2528 O O . ASP B 1 108 ? -8.977 -12.805 -1.882 1 92.06 108 ASP B O 1
ATOM 2532 N N . ALA B 1 109 ? -9.789 -12.953 -3.965 1 90.31 109 ALA B N 1
ATOM 2533 C CA . ALA B 1 109 ? -9.75 -14.414 -3.961 1 90.31 109 ALA B CA 1
ATOM 2534 C C . ALA B 1 109 ? -8.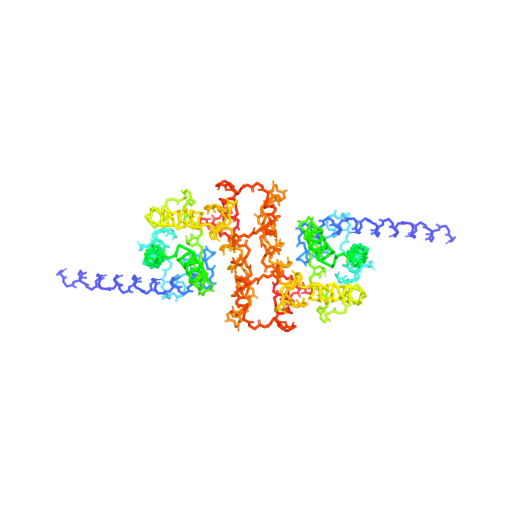32 -14.922 -3.818 1 90.31 109 ALA B C 1
ATOM 2536 O O . ALA B 1 109 ? -8.047 -15.812 -3.002 1 90.31 109 ALA B O 1
ATOM 2537 N N . ALA B 1 110 ? -7.465 -14.352 -4.582 1 90.5 110 ALA B N 1
ATOM 2538 C CA . ALA B 1 110 ? -6.074 -14.797 -4.598 1 90.5 110 ALA B CA 1
ATOM 2539 C C . ALA B 1 110 ? -5.398 -14.531 -3.252 1 90.5 110 ALA B C 1
ATOM 2541 O O . ALA B 1 110 ? -4.613 -15.359 -2.775 1 90.5 110 ALA B O 1
ATOM 2542 N N . LEU B 1 111 ? -5.684 -13.445 -2.621 1 89.94 111 LEU B N 1
ATOM 2543 C CA . LEU B 1 111 ? -5.086 -13.102 -1.334 1 89.94 111 LEU B CA 1
ATOM 2544 C C . LEU B 1 111 ? -5.582 -14.047 -0.242 1 89.94 111 LEU B C 1
ATOM 2546 O O . LEU B 1 111 ? -4.895 -14.258 0.761 1 89.94 111 LEU B O 1
ATOM 2550 N N . CYS B 1 112 ? -6.629 -14.594 -0.502 1 86.5 112 CYS B N 1
ATOM 2551 C CA . CYS B 1 112 ? -7.203 -15.508 0.484 1 86.5 112 CYS B CA 1
ATOM 2552 C C . CYS B 1 112 ? -6.617 -16.906 0.342 1 86.5 112 CYS B C 1
ATOM 2554 O O . CYS B 1 112 ? -6.801 -17.75 1.218 1 86.5 112 CYS B O 1
ATOM 2556 N N . ILE B 1 113 ? -5.91 -17.031 -0.775 1 80.06 113 ILE B N 1
ATOM 2557 C CA . ILE B 1 113 ? -5.297 -18.328 -0.982 1 80.06 113 ILE B CA 1
ATOM 2558 C C . ILE B 1 113 ? -4.348 -18.641 0.172 1 80.06 113 ILE B C 1
ATOM 2560 O O . ILE B 1 113 ? -3.48 -17.844 0.506 1 80.06 113 ILE B O 1
ATOM 2564 N N . GLY B 1 114 ? -4.504 -19.703 0.872 1 68.56 114 GLY B N 1
ATOM 2565 C CA . GLY B 1 114 ? -3.635 -20.172 1.941 1 68.56 114 GLY B CA 1
ATOM 2566 C C . GLY B 1 114 ? -4.094 -19.719 3.318 1 68.56 114 GLY B C 1
ATOM 2567 O O . GLY B 1 114 ? -3.418 -19.984 4.316 1 68.56 114 GLY B O 1
ATOM 2568 N N . ILE B 1 115 ? -5.004 -18.781 3.236 1 71.12 115 ILE B N 1
ATOM 2569 C CA . ILE B 1 115 ? -5.578 -18.391 4.516 1 71.12 115 ILE B CA 1
ATOM 2570 C C . ILE B 1 115 ? -6.695 -19.359 4.898 1 71.12 115 ILE B C 1
ATOM 2572 O O . ILE B 1 115 ? -7.32 -19.969 4.031 1 71.12 115 ILE B O 1
ATOM 2576 N N . ASP B 1 116 ? -6.523 -20.125 5.906 1 58.56 116 ASP B N 1
ATOM 2577 C CA . ASP B 1 116 ? -7.328 -21.25 6.375 1 58.56 116 ASP B CA 1
ATOM 2578 C C . ASP B 1 116 ? -8.727 -21.203 5.773 1 58.56 116 ASP B C 1
ATOM 2580 O O . ASP B 1 116 ? -9.57 -22.062 6.078 1 58.56 116 ASP B O 1
ATOM 2584 N N . ARG B 1 117 ? -9.172 -20.125 5.344 1 55.38 117 ARG B N 1
ATOM 2585 C CA . ARG B 1 117 ? -10.555 -20.469 5.047 1 55.38 117 ARG B CA 1
ATOM 2586 C C . ARG B 1 117 ? -10.656 -21.266 3.756 1 55.38 117 ARG B C 1
ATOM 2588 O O . ARG B 1 117 ? -9.891 -21.047 2.818 1 55.38 117 ARG B O 1
ATOM 2595 N N . HIS B 1 118 ? -11.273 -22.469 3.73 1 56.47 118 HIS B N 1
ATOM 2596 C CA . HIS B 1 118 ? -11.633 -23.594 2.875 1 56.47 118 HIS B CA 1
ATOM 2597 C C . HIS B 1 118 ? -11.891 -23.141 1.442 1 56.47 118 HIS B C 1
ATOM 2599 O O . HIS B 1 118 ? -11.875 -23.953 0.514 1 56.47 118 HIS B O 1
ATOM 2605 N N . GLN B 1 119 ? -11.82 -21.938 1.016 1 62.91 119 GLN B N 1
ATOM 2606 C CA . GLN B 1 119 ? -12.547 -21.562 -0.193 1 62.91 119 GLN B CA 1
ATOM 2607 C C . GLN B 1 119 ? -11.68 -21.734 -1.435 1 62.91 119 GLN B C 1
ATOM 2609 O O . GLN B 1 119 ? -12.164 -22.141 -2.488 1 62.91 119 GLN B O 1
ATOM 2614 N N . PHE B 1 120 ? -10.414 -21.766 -1.282 1 78.81 120 PHE B N 1
ATOM 2615 C CA . PHE B 1 120 ? -9.578 -21.891 -2.469 1 78.81 120 PHE B CA 1
ATOM 2616 C C . PHE B 1 120 ? -8.422 -22.859 -2.215 1 78.81 120 PHE B C 1
ATOM 2618 O O . PHE B 1 120 ? -7.301 -22.625 -2.66 1 78.81 120 PHE B O 1
ATOM 2625 N N . ALA B 1 121 ? -8.812 -23.938 -1.567 1 74.44 121 ALA B N 1
ATOM 2626 C CA . ALA B 1 121 ? -7.824 -24.906 -1.096 1 74.44 121 ALA B CA 1
ATOM 2627 C C . ALA B 1 121 ? -7.051 -25.516 -2.262 1 74.44 121 ALA B C 1
ATOM 2629 O O . ALA B 1 121 ? -5.824 -25.641 -2.209 1 74.44 121 ALA B O 1
ATOM 2630 N N . LYS B 1 122 ? -7.82 -25.875 -3.307 1 81.56 122 LYS B N 1
ATOM 2631 C CA . LYS B 1 122 ? -7.176 -26.531 -4.438 1 81.56 122 LYS B CA 1
ATOM 2632 C C . LYS B 1 122 ? -6.141 -25.625 -5.09 1 81.56 122 LYS B C 1
ATOM 2634 O O . LYS B 1 122 ? -5.004 -26.031 -5.332 1 81.56 122 LYS B O 1
ATOM 2639 N N . ALA B 1 123 ? -6.547 -24.422 -5.367 1 85.75 123 ALA B N 1
ATOM 2640 C CA . ALA B 1 123 ? -5.617 -23.469 -5.969 1 85.75 123 ALA B CA 1
ATOM 2641 C C . ALA B 1 123 ? -4.43 -23.203 -5.047 1 85.75 123 ALA B C 1
ATOM 2643 O O . ALA B 1 123 ? -3.291 -23.109 -5.508 1 85.75 123 ALA B O 1
ATOM 2644 N N . GLY B 1 124 ? -4.688 -23.141 -3.789 1 86.81 124 GLY B N 1
ATOM 2645 C CA . GLY B 1 124 ? -3.629 -22.938 -2.814 1 86.81 124 GLY B CA 1
ATOM 2646 C C . GLY B 1 124 ? -2.641 -24.078 -2.748 1 86.81 124 GLY B C 1
ATOM 2647 O O . GLY B 1 124 ? -1.431 -23.859 -2.668 1 86.81 124 GLY B O 1
ATOM 2648 N N . GLU B 1 125 ? -3.184 -25.266 -2.781 1 87.81 125 GLU B N 1
ATOM 2649 C CA . GLU B 1 125 ? -2.361 -26.484 -2.721 1 87.81 125 GLU B CA 1
ATOM 2650 C C . GLU B 1 125 ? -1.427 -26.562 -3.924 1 87.81 125 GLU B C 1
ATOM 2652 O O . GLU B 1 125 ? -0.383 -27.219 -3.857 1 87.81 125 GLU B O 1
ATOM 2657 N N . GLN B 1 126 ? -1.843 -25.906 -4.961 1 91.94 126 GLN B N 1
ATOM 2658 C CA . GLN B 1 126 ? -1.026 -25.953 -6.172 1 91.94 126 GLN B CA 1
ATOM 2659 C C . GLN B 1 126 ? -0.106 -24.734 -6.258 1 91.94 126 GLN B C 1
ATOM 2661 O O . GLN B 1 126 ? 1.08 -24.875 -6.566 1 91.94 126 GLN B O 1
ATOM 2666 N N . LEU B 1 127 ? -0.553 -23.625 -5.918 1 93.44 127 LEU B N 1
ATOM 2667 C CA . LEU B 1 127 ? 0.161 -22.359 -6.117 1 93.44 127 LEU B CA 1
ATOM 2668 C C . LEU B 1 127 ? 1.287 -22.219 -5.102 1 93.44 127 LEU B C 1
ATOM 2670 O O . LEU B 1 127 ? 2.404 -21.828 -5.461 1 93.44 127 LEU B O 1
ATOM 2674 N N . VAL B 1 128 ? 1.054 -22.547 -3.867 1 93.38 128 VAL B N 1
ATOM 2675 C CA . VAL B 1 128 ? 1.974 -22.281 -2.768 1 93.38 128 VAL B CA 1
ATOM 2676 C C . VAL B 1 128 ? 3.26 -23.078 -2.963 1 93.38 128 VAL B C 1
ATOM 2678 O O . VAL B 1 128 ? 4.359 -22.531 -2.887 1 93.38 128 VAL B O 1
ATOM 2681 N N . PRO B 1 129 ? 3.152 -24.391 -3.301 1 95.12 129 PRO B N 1
ATOM 2682 C CA . PRO B 1 129 ? 4.391 -25.125 -3.531 1 95.12 129 PRO B CA 1
ATOM 2683 C C . PRO B 1 129 ? 5.188 -24.594 -4.719 1 95.12 129 PRO B C 1
ATOM 2685 O O . PRO B 1 129 ? 6.422 -24.641 -4.707 1 95.12 129 PRO B O 1
ATOM 2688 N N . LEU B 1 130 ? 4.504 -24.141 -5.727 1 96.81 130 LEU B N 1
ATOM 2689 C CA . LEU B 1 130 ? 5.191 -23.594 -6.891 1 96.81 130 LEU B CA 1
ATOM 2690 C C . LEU B 1 130 ? 5.957 -22.328 -6.523 1 96.81 130 LEU B C 1
ATOM 2692 O O . LEU B 1 130 ? 7.105 -22.156 -6.934 1 96.81 130 LEU B O 1
ATOM 2696 N N . LEU B 1 131 ? 5.34 -21.5 -5.777 1 96.88 131 LEU B N 1
ATOM 2697 C CA . LEU B 1 131 ? 6.008 -20.297 -5.316 1 96.88 131 LEU B CA 1
ATOM 2698 C C . LEU B 1 131 ? 7.168 -20.625 -4.387 1 96.88 131 LEU B C 1
ATOM 2700 O O . LEU B 1 131 ? 8.25 -20.047 -4.496 1 96.88 131 LEU B O 1
ATOM 2704 N N . GLN B 1 132 ? 6.941 -21.547 -3.502 1 97.19 132 GLN B N 1
ATOM 2705 C CA . GLN B 1 132 ? 7.992 -21.984 -2.592 1 97.19 132 GLN B CA 1
ATOM 2706 C C . GLN B 1 132 ? 9.203 -22.516 -3.359 1 97.19 132 GLN B C 1
ATOM 2708 O O . GLN B 1 132 ? 10.344 -22.203 -3.012 1 97.19 132 GLN B O 1
ATOM 2713 N N . ASP B 1 133 ? 8.898 -23.297 -4.328 1 97.81 133 ASP B N 1
ATOM 2714 C CA . ASP B 1 133 ? 9.969 -23.844 -5.164 1 97.81 133 ASP B CA 1
ATOM 2715 C C . ASP B 1 133 ? 10.758 -22.719 -5.836 1 97.81 133 ASP B C 1
ATOM 2717 O O . ASP B 1 133 ? 11.992 -22.734 -5.84 1 97.81 133 ASP B O 1
ATOM 2721 N N . LEU B 1 134 ? 10.125 -21.75 -6.418 1 98.44 134 LEU B N 1
ATOM 2722 C CA . LEU B 1 134 ? 10.766 -20.609 -7.062 1 98.44 134 LEU B CA 1
ATOM 2723 C C . LEU B 1 134 ? 11.656 -19.859 -6.074 1 98.44 134 LEU B C 1
ATOM 2725 O O . LEU B 1 134 ? 12.781 -19.484 -6.406 1 98.44 134 LEU B O 1
ATOM 2729 N N . ILE B 1 135 ? 11.164 -19.672 -4.879 1 98.56 135 ILE B N 1
ATOM 2730 C CA . ILE B 1 135 ? 11.891 -18.953 -3.842 1 98.56 135 ILE B CA 1
ATOM 2731 C C . ILE B 1 135 ? 13.156 -19.734 -3.465 1 98.56 135 ILE B C 1
ATOM 2733 O O . ILE B 1 135 ? 14.25 -19.156 -3.416 1 98.56 135 ILE B O 1
ATOM 2737 N N . GLU B 1 136 ? 13.016 -21 -3.234 1 98.44 136 GLU B N 1
ATOM 2738 C CA . GLU B 1 136 ? 14.141 -21.844 -2.846 1 98.44 136 GLU B CA 1
ATOM 2739 C C . GLU B 1 136 ? 15.211 -21.875 -3.934 1 98.44 136 GLU B C 1
ATOM 2741 O O . GLU B 1 136 ? 16.406 -21.766 -3.643 1 98.44 136 GLU B O 1
ATOM 2746 N N . ARG B 1 137 ? 14.812 -22.031 -5.137 1 98.62 137 ARG B N 1
ATOM 2747 C CA . ARG B 1 137 ? 15.75 -22.031 -6.254 1 98.62 137 ARG B CA 1
ATOM 2748 C C . ARG B 1 137 ? 16.438 -20.688 -6.395 1 98.62 137 ARG B C 1
ATOM 2750 O O . ARG B 1 137 ? 17.641 -20.625 -6.648 1 98.62 137 ARG B O 1
ATOM 2757 N N . ALA B 1 138 ? 15.688 -19.594 -6.273 1 98.62 138 ALA B N 1
ATOM 2758 C CA . ALA B 1 138 ? 16.266 -18.266 -6.367 1 98.62 138 ALA B CA 1
ATOM 2759 C C . ALA B 1 138 ? 17.266 -18.016 -5.238 1 98.62 138 ALA B C 1
ATOM 2761 O O . ALA B 1 138 ? 18.281 -17.344 -5.434 1 98.62 138 ALA B O 1
ATOM 2762 N N . HIS B 1 139 ? 16.953 -18.531 -4.039 1 98.5 139 HIS B N 1
ATOM 2763 C CA . HIS B 1 139 ? 17.906 -18.484 -2.938 1 98.5 139 HIS B CA 1
ATOM 2764 C C . HIS B 1 139 ? 19.172 -19.25 -3.289 1 98.5 139 HIS B C 1
ATOM 2766 O O . HIS B 1 139 ? 20.281 -18.734 -3.082 1 98.5 139 HIS B O 1
ATOM 2772 N N . ALA B 1 140 ? 19 -20.422 -3.84 1 98.25 140 ALA B N 1
ATOM 2773 C CA . ALA B 1 140 ? 20.141 -21.266 -4.199 1 98.25 140 ALA B CA 1
ATOM 2774 C C . ALA B 1 140 ? 21 -20.594 -5.27 1 98.25 140 ALA B C 1
ATOM 2776 O O . ALA B 1 140 ? 22.219 -20.719 -5.246 1 98.25 140 ALA B O 1
ATOM 2777 N N . GLU B 1 141 ? 20.344 -19.875 -6.172 1 97.69 141 GLU B N 1
ATOM 2778 C CA . GLU B 1 141 ? 21.031 -19.141 -7.238 1 97.69 141 GLU B CA 1
ATOM 2779 C C . GLU B 1 141 ? 21.719 -17.906 -6.695 1 97.69 141 GLU B C 1
ATOM 2781 O O . GLU B 1 141 ? 22.578 -17.312 -7.371 1 97.69 141 GLU B O 1
ATOM 2786 N N . GLY B 1 142 ? 21.312 -17.438 -5.574 1 97.81 142 GLY B N 1
ATOM 2787 C CA . GLY B 1 142 ? 21.859 -16.234 -4.98 1 97.81 142 GLY B CA 1
ATOM 2788 C C . GLY B 1 142 ? 21.281 -14.961 -5.586 1 97.81 142 GLY B C 1
ATOM 2789 O O . GLY B 1 142 ? 21.891 -13.891 -5.5 1 97.81 142 GLY B O 1
ATOM 2790 N N . THR B 1 143 ? 20.125 -15.109 -6.238 1 97.75 143 THR B N 1
ATOM 2791 C CA . THR B 1 143 ? 19.531 -13.953 -6.902 1 97.75 143 THR B CA 1
ATOM 2792 C C . THR B 1 143 ? 18.484 -13.289 -6.004 1 97.75 143 THR B C 1
ATOM 2794 O O . THR B 1 143 ? 18.266 -12.078 -6.102 1 97.75 143 THR B O 1
ATOM 2797 N N . LEU B 1 144 ? 17.906 -14.062 -5.176 1 98.38 144 LEU B N 1
ATOM 2798 C CA . LEU B 1 144 ? 16.969 -13.547 -4.184 1 98.38 144 LEU B CA 1
ATOM 2799 C C . LEU B 1 144 ? 17.641 -13.414 -2.82 1 98.38 144 LEU B C 1
ATOM 2801 O O . LEU B 1 144 ? 18.344 -14.336 -2.377 1 98.38 144 LEU B O 1
ATOM 2805 N N . ARG B 1 145 ? 17.469 -12.266 -2.217 1 97.94 145 ARG B N 1
ATOM 2806 C CA . ARG B 1 145 ? 18.062 -12.086 -0.893 1 97.94 145 ARG B CA 1
ATOM 2807 C C . ARG B 1 145 ? 17.578 -13.156 0.072 1 97.94 145 ARG B C 1
ATOM 2809 O O . ARG B 1 145 ? 16.422 -13.602 -0.004 1 97.94 145 ARG B O 1
ATOM 2816 N N . ALA B 1 146 ? 18.312 -13.516 1.03 1 96.5 146 ALA B N 1
ATOM 2817 C CA . ALA B 1 146 ? 18.125 -14.719 1.839 1 96.5 146 ALA B CA 1
ATOM 2818 C C . ALA B 1 146 ? 17.047 -14.508 2.893 1 96.5 146 ALA B C 1
ATOM 2820 O O . ALA B 1 146 ? 16.438 -15.469 3.365 1 96.5 146 ALA B O 1
ATOM 2821 N N . ASP B 1 147 ? 16.719 -13.273 3.268 1 97.31 147 ASP B N 1
ATOM 2822 C CA . ASP B 1 147 ? 15.812 -13 4.383 1 97.31 147 ASP B CA 1
ATOM 2823 C C . ASP B 1 147 ? 14.391 -12.742 3.891 1 97.31 147 ASP B C 1
ATOM 2825 O O . ASP B 1 147 ? 13.547 -12.258 4.645 1 97.31 147 ASP B O 1
ATOM 2829 N N . VAL B 1 148 ? 14.156 -13.016 2.641 1 98.12 148 VAL B N 1
ATOM 2830 C CA . VAL B 1 148 ? 12.797 -12.977 2.096 1 98.12 148 VAL B CA 1
ATOM 2831 C C . VAL B 1 148 ? 12.25 -14.391 1.965 1 98.12 148 VAL B C 1
ATOM 2833 O O . VAL B 1 148 ? 12.945 -15.297 1.5 1 98.12 148 VAL B O 1
ATOM 2836 N N . GLY B 1 149 ? 11.078 -14.578 2.441 1 97.38 149 GLY B N 1
ATOM 2837 C CA . GLY B 1 149 ? 10.453 -15.891 2.373 1 97.38 149 GLY B CA 1
ATOM 2838 C C . GLY B 1 149 ? 9.047 -15.844 1.807 1 97.38 149 GLY B C 1
ATOM 2839 O O . GLY B 1 149 ? 8.602 -14.805 1.315 1 97.38 149 GLY B O 1
ATOM 2840 N N . LEU B 1 150 ? 8.391 -16.969 1.864 1 96.5 150 LEU B N 1
ATOM 2841 C CA . LEU B 1 150 ? 7.09 -17.188 1.248 1 96.5 150 LEU B CA 1
ATOM 2842 C C . LEU B 1 150 ? 6.078 -16.156 1.729 1 96.5 150 LEU B C 1
ATOM 2844 O O . LEU B 1 150 ? 5.305 -15.617 0.933 1 96.5 150 LEU B O 1
ATOM 2848 N N . ASN B 1 151 ? 6.152 -15.773 3.006 1 95.62 151 ASN B N 1
ATOM 2849 C CA . ASN B 1 151 ? 5.129 -14.945 3.629 1 95.62 151 ASN B CA 1
ATOM 2850 C C . ASN B 1 151 ? 5.297 -13.469 3.26 1 95.62 151 ASN B C 1
ATOM 2852 O O . ASN B 1 151 ? 4.426 -12.648 3.549 1 95.62 151 ASN B O 1
ATOM 2856 N N . ASP B 1 152 ? 6.367 -13.102 2.596 1 97.12 152 ASP B N 1
ATOM 2857 C CA . ASP B 1 152 ? 6.555 -11.727 2.139 1 97.12 152 ASP B CA 1
ATOM 2858 C C . ASP B 1 152 ? 5.699 -11.43 0.912 1 97.12 152 ASP B C 1
ATOM 2860 O O . ASP B 1 152 ? 5.316 -10.281 0.675 1 97.12 152 ASP B O 1
ATOM 2864 N N . PHE B 1 153 ? 5.379 -12.422 0.188 1 96.19 153 PHE B N 1
ATOM 2865 C CA . PHE B 1 153 ? 4.836 -12.219 -1.148 1 96.19 153 PHE B CA 1
ATOM 2866 C C . PHE B 1 153 ? 3.367 -11.812 -1.079 1 96.19 153 PHE B C 1
ATOM 2868 O O . PHE B 1 153 ? 2.945 -10.875 -1.769 1 96.19 153 PHE B O 1
ATOM 2875 N N . PRO B 1 154 ? 2.529 -12.438 -0.205 1 94.06 154 PRO B N 1
ATOM 2876 C CA . PRO B 1 154 ? 1.166 -11.906 -0.09 1 94.06 154 PRO B CA 1
ATOM 2877 C C . PRO B 1 154 ? 1.133 -10.445 0.354 1 94.06 154 PRO B C 1
ATOM 2879 O O . PRO B 1 154 ? 0.238 -9.695 -0.045 1 94.06 154 PRO B O 1
ATOM 2882 N N . ILE B 1 155 ? 2.098 -10.039 1.174 1 94.69 155 ILE B N 1
ATOM 2883 C CA . ILE B 1 155 ? 2.174 -8.656 1.645 1 94.69 155 ILE B CA 1
ATOM 2884 C C . ILE B 1 155 ? 2.523 -7.734 0.48 1 94.69 155 ILE B C 1
ATOM 2886 O O . ILE B 1 155 ? 1.893 -6.691 0.297 1 94.69 155 ILE B O 1
ATOM 2890 N N . ILE B 1 156 ? 3.482 -8.141 -0.324 1 97.31 156 ILE B N 1
ATOM 2891 C CA . ILE B 1 156 ? 3.871 -7.383 -1.509 1 97.31 156 ILE B CA 1
ATOM 2892 C C . ILE B 1 156 ? 2.68 -7.258 -2.455 1 97.31 156 ILE B C 1
ATOM 2894 O O . ILE B 1 156 ? 2.357 -6.16 -2.914 1 97.31 156 ILE B O 1
ATOM 2898 N N . MET B 1 157 ? 2.016 -8.367 -2.65 1 95.75 157 MET B N 1
ATOM 2899 C CA . MET B 1 157 ? 0.872 -8.391 -3.557 1 95.75 157 MET B CA 1
ATOM 2900 C C . MET B 1 157 ? -0.242 -7.48 -3.055 1 95.75 157 MET B C 1
ATOM 2902 O O . MET B 1 157 ? -0.764 -6.66 -3.809 1 95.75 157 MET B O 1
ATOM 2906 N N . ALA B 1 158 ? -0.545 -7.609 -1.791 1 93.88 158 ALA B N 1
ATOM 2907 C CA . ALA B 1 158 ? -1.598 -6.793 -1.196 1 93.88 158 ALA B CA 1
ATOM 2908 C C . ALA B 1 158 ? -1.262 -5.309 -1.298 1 93.88 158 ALA B C 1
ATOM 2910 O O . ALA B 1 158 ? -2.104 -4.5 -1.698 1 93.88 158 ALA B O 1
ATOM 2911 N N . THR B 1 159 ? -0.066 -4.98 -0.999 1 95.62 159 THR B N 1
ATOM 2912 C CA . THR B 1 159 ? 0.367 -3.592 -0.925 1 95.62 159 THR B CA 1
ATOM 2913 C C . THR B 1 159 ? 0.39 -2.957 -2.312 1 95.62 159 THR B C 1
ATOM 2915 O O . THR B 1 159 ? -0.164 -1.874 -2.516 1 95.62 159 THR B O 1
ATOM 2918 N N . VAL B 1 160 ? 0.924 -3.615 -3.289 1 96.5 160 VAL B N 1
ATOM 2919 C CA . VAL B 1 160 ? 1.062 -3.061 -4.633 1 96.5 160 VAL B CA 1
ATOM 2920 C C . VAL B 1 160 ? -0.31 -2.959 -5.293 1 96.5 160 VAL B C 1
ATOM 2922 O O . VAL B 1 160 ? -0.601 -1.982 -5.988 1 96.5 160 VAL B O 1
ATOM 2925 N N . THR B 1 161 ? -1.119 -3.924 -5.086 1 94.06 161 THR B N 1
ATOM 2926 C CA . THR B 1 161 ? -2.426 -3.896 -5.734 1 94.06 161 THR B CA 1
ATOM 2927 C C . THR B 1 161 ? -3.346 -2.887 -5.055 1 94.06 161 THR B C 1
ATOM 2929 O O . THR B 1 161 ? -4.25 -2.336 -5.688 1 94.06 161 THR B O 1
ATOM 2932 N N . ASP B 1 162 ? -3.131 -2.682 -3.775 1 92.06 162 ASP B N 1
ATOM 2933 C CA . ASP B 1 162 ? -3.84 -1.584 -3.123 1 92.06 162 ASP B CA 1
ATOM 2934 C C . ASP B 1 162 ? -3.475 -0.242 -3.754 1 92.06 162 ASP B C 1
ATOM 2936 O O . ASP B 1 162 ? -4.348 0.596 -3.99 1 92.06 162 ASP B O 1
ATOM 2940 N N . LEU B 1 163 ? -2.236 -0.054 -3.986 1 93.75 163 LEU B N 1
ATOM 2941 C CA . LEU B 1 163 ? -1.806 1.146 -4.691 1 93.75 163 LEU B CA 1
ATOM 2942 C C . LEU B 1 163 ? -2.484 1.248 -6.055 1 93.75 163 LEU B C 1
ATOM 2944 O O . LEU B 1 163 ? -2.914 2.33 -6.461 1 93.75 163 LEU B O 1
ATOM 2948 N N . ALA B 1 164 ? -2.584 0.147 -6.758 1 92.75 164 ALA B N 1
ATOM 2949 C CA . ALA B 1 164 ? -3.195 0.122 -8.086 1 92.75 164 ALA B CA 1
ATOM 2950 C C . ALA B 1 164 ? -4.645 0.602 -8.023 1 92.75 164 ALA B C 1
ATOM 2952 O O . ALA B 1 164 ? -5.137 1.217 -8.977 1 92.75 164 ALA B O 1
ATOM 2953 N N . ARG B 1 165 ? -5.258 0.363 -6.918 1 87.5 165 ARG B N 1
ATOM 2954 C CA . ARG B 1 165 ? -6.648 0.775 -6.75 1 87.5 165 ARG B CA 1
ATOM 2955 C C . ARG B 1 165 ? -6.762 2.293 -6.656 1 87.5 165 ARG B C 1
ATOM 2957 O O . ARG B 1 165 ? -7.801 2.865 -6.988 1 87.5 165 ARG B O 1
ATOM 2964 N N . HIS B 1 166 ? -5.746 2.885 -6.184 1 85.25 166 HIS B N 1
ATOM 2965 C CA . HIS B 1 166 ? -5.77 4.332 -5.996 1 85.25 166 HIS B CA 1
ATOM 2966 C C . HIS B 1 166 ? -5.387 5.059 -7.281 1 85.25 166 HIS B C 1
ATOM 2968 O O . HIS B 1 166 ? -5.5 6.285 -7.363 1 85.25 166 HIS B O 1
ATOM 2974 N N . THR B 1 167 ? -4.77 4.52 -8.242 1 80.25 167 THR B N 1
ATOM 2975 C CA . THR B 1 167 ? -4.312 5.16 -9.469 1 80.25 167 THR B CA 1
ATOM 2976 C C . THR B 1 167 ? -5.418 5.156 -10.523 1 80.25 167 THR B C 1
ATOM 2978 O O . THR B 1 167 ? -5.348 5.898 -11.508 1 80.25 167 THR B O 1
ATOM 2981 N N . GLY B 1 168 ? -6.566 4.805 -10.25 1 64.69 168 GLY B N 1
ATOM 2982 C CA . GLY B 1 168 ? -7.656 4.812 -11.211 1 64.69 168 GLY B CA 1
ATOM 2983 C C . GLY B 1 168 ? -7.297 4.148 -12.531 1 64.69 168 GLY B C 1
ATOM 2984 O O . GLY B 1 168 ? -6.117 3.994 -12.852 1 64.69 168 GLY B O 1
ATOM 2985 N N . GLY B 1 169 ? -7.703 2.963 -12.945 1 65.06 169 GLY B N 1
ATOM 2986 C CA . GLY B 1 169 ? -7.508 2.244 -14.195 1 65.06 169 GLY B CA 1
ATOM 2987 C C . GLY B 1 169 ? -6.734 3.043 -15.227 1 65.06 169 GLY B C 1
ATOM 2988 O O . GLY B 1 169 ? -6.289 2.494 -16.234 1 65.06 169 GLY B O 1
ATOM 2989 N N . GLY B 1 170 ? -6.34 4.348 -14.922 1 65.75 170 GLY B N 1
ATOM 2990 C CA . GLY B 1 170 ? -5.809 5.176 -15.992 1 65.75 170 GLY B CA 1
ATOM 2991 C C . GLY B 1 170 ? -4.301 5.34 -15.93 1 65.75 170 GLY B C 1
ATOM 2992 O O . GLY B 1 170 ? -3.689 5.875 -16.859 1 65.75 170 GLY B O 1
ATOM 2993 N N . ARG B 1 171 ? -3.678 4.844 -14.914 1 83.12 171 ARG B N 1
ATOM 2994 C CA . ARG B 1 171 ? -2.234 5.043 -14.844 1 83.12 171 ARG B CA 1
ATOM 2995 C C . ARG B 1 171 ? -1.541 3.818 -14.258 1 83.12 171 ARG B C 1
ATOM 2997 O O . ARG B 1 171 ? -0.91 3.902 -13.203 1 83.12 171 ARG B O 1
ATOM 3004 N N . PRO B 1 172 ? -1.598 2.703 -15.055 1 89.75 172 PRO B N 1
ATOM 3005 C CA . PRO B 1 172 ? -0.98 1.473 -14.555 1 89.75 172 PRO B CA 1
ATOM 3006 C C . PRO B 1 172 ? 0.525 1.612 -14.336 1 89.75 172 PRO B C 1
ATOM 3008 O O . PRO B 1 172 ? 1.122 0.834 -13.594 1 89.75 172 PRO B O 1
ATOM 3011 N N . ASP B 1 173 ? 1.091 2.656 -14.922 1 92.56 173 ASP B N 1
ATOM 3012 C CA . ASP B 1 173 ? 2.537 2.83 -14.844 1 92.56 173 ASP B CA 1
ATOM 3013 C C . ASP B 1 173 ? 2.977 3.139 -13.414 1 92.56 173 ASP B C 1
ATOM 3015 O O . ASP B 1 173 ? 4.105 2.838 -13.023 1 92.56 173 ASP B O 1
ATOM 3019 N N . VAL B 1 174 ? 2.1 3.627 -12.641 1 94.5 174 VAL B N 1
ATOM 3020 C CA . VAL B 1 174 ? 2.475 4.02 -11.281 1 94.5 174 VAL B CA 1
ATOM 3021 C C . VAL B 1 174 ? 2.711 2.775 -10.43 1 94.5 174 VAL B C 1
ATOM 3023 O O . VAL B 1 174 ? 3.771 2.625 -9.82 1 94.5 174 VAL B O 1
ATOM 3026 N N . TYR B 1 175 ? 1.733 1.842 -10.43 1 95.56 175 TYR B N 1
ATOM 3027 C CA . TYR B 1 175 ? 1.933 0.667 -9.586 1 95.56 175 TYR B CA 1
ATOM 3028 C C . TYR B 1 175 ? 2.98 -0.263 -10.188 1 95.56 175 TYR B C 1
ATOM 3030 O O . TYR B 1 175 ? 3.686 -0.965 -9.461 1 95.56 175 TYR B O 1
ATOM 3038 N N . ARG B 1 176 ? 3.1 -0.273 -11.547 1 96.69 176 ARG B N 1
ATOM 3039 C CA . ARG B 1 176 ? 4.141 -1.072 -12.188 1 96.69 176 ARG B CA 1
ATOM 3040 C C . ARG B 1 176 ? 5.527 -0.587 -11.789 1 96.69 176 ARG B C 1
ATOM 3042 O O . ARG B 1 176 ? 6.414 -1.395 -11.5 1 96.69 176 ARG B O 1
ATOM 3049 N N . ARG B 1 177 ? 5.625 0.728 -11.812 1 97.12 177 ARG B N 1
ATOM 3050 C CA . ARG B 1 177 ? 6.879 1.343 -11.383 1 97.12 177 ARG B CA 1
ATOM 3051 C C . ARG B 1 177 ? 7.203 0.964 -9.938 1 97.12 177 ARG B C 1
ATOM 3053 O O . ARG B 1 177 ? 8.344 0.599 -9.633 1 97.12 177 ARG B O 1
ATOM 3060 N N . PHE B 1 178 ? 6.25 1.062 -9.055 1 97.44 178 PHE B N 1
ATOM 3061 C CA . PHE B 1 178 ? 6.449 0.723 -7.648 1 97.44 178 PHE B CA 1
ATOM 3062 C C . PHE B 1 178 ? 6.812 -0.748 -7.492 1 97.44 178 PHE B C 1
ATOM 3064 O O . PHE B 1 178 ? 7.691 -1.095 -6.699 1 97.44 178 PHE B O 1
ATOM 3071 N N . LEU B 1 179 ? 6.141 -1.602 -8.258 1 98 179 LEU B N 1
ATOM 3072 C CA . LEU B 1 179 ? 6.461 -3.023 -8.219 1 98 179 LEU B CA 1
ATOM 3073 C C . LEU B 1 179 ? 7.91 -3.266 -8.625 1 98 179 LEU B C 1
ATOM 3075 O O . LEU B 1 179 ? 8.602 -4.078 -8.008 1 98 179 LEU B O 1
ATOM 3079 N N . GLU B 1 180 ? 8.359 -2.588 -9.641 1 98.12 180 GLU B N 1
ATOM 3080 C CA . GLU B 1 180 ? 9.742 -2.75 -10.078 1 98.12 180 GLU B CA 1
ATOM 3081 C C . GLU B 1 180 ? 10.719 -2.322 -8.992 1 98.12 180 GLU B C 1
ATOM 3083 O O . GLU B 1 180 ? 11.781 -2.93 -8.828 1 98.12 180 GLU B O 1
ATOM 3088 N N . LEU B 1 181 ? 10.336 -1.277 -8.312 1 97.88 181 LEU B N 1
ATOM 3089 C CA . LEU B 1 181 ? 11.141 -0.847 -7.176 1 97.88 181 LEU B CA 1
ATOM 3090 C C . LEU B 1 181 ? 11.219 -1.946 -6.125 1 97.88 181 LEU B C 1
ATOM 3092 O O . LEU B 1 181 ? 12.305 -2.25 -5.621 1 97.88 181 LEU B O 1
ATOM 3096 N N . VAL B 1 182 ? 10.133 -2.59 -5.801 1 98.5 182 VAL B N 1
ATOM 3097 C CA . VAL B 1 182 ? 10.078 -3.67 -4.82 1 98.5 182 VAL B CA 1
ATOM 3098 C C . VAL B 1 182 ? 10.891 -4.859 -5.316 1 98.5 182 VAL B C 1
ATOM 3100 O O . VAL B 1 182 ? 11.648 -5.465 -4.551 1 98.5 182 VAL B O 1
ATOM 3103 N N . ILE B 1 183 ? 10.773 -5.168 -6.609 1 98.44 183 ILE B N 1
ATOM 3104 C CA . ILE B 1 183 ? 11.5 -6.285 -7.203 1 98.44 183 ILE B CA 1
ATOM 3105 C C . ILE B 1 183 ? 13.008 -6.059 -7.055 1 98.44 183 ILE B C 1
ATOM 3107 O O . ILE B 1 183 ? 13.742 -6.977 -6.691 1 98.44 183 ILE B O 1
ATOM 3111 N N . ASP B 1 184 ? 13.453 -4.863 -7.289 1 98.12 184 ASP B N 1
ATOM 3112 C CA . ASP B 1 184 ? 14.867 -4.566 -7.129 1 98.12 184 ASP B CA 1
ATOM 3113 C C . ASP B 1 184 ? 15.297 -4.711 -5.672 1 98.12 184 ASP B C 1
ATOM 3115 O O . ASP B 1 184 ? 16.438 -5.09 -5.387 1 98.12 184 ASP B O 1
ATOM 3119 N N . GLY B 1 185 ? 14.359 -4.4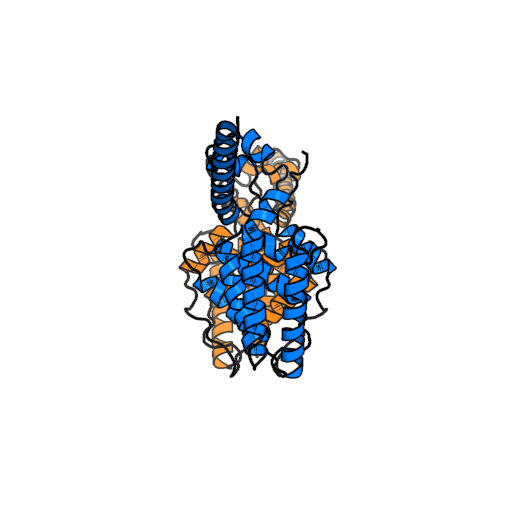26 -4.75 1 98.12 185 GLY B N 1
ATOM 3120 C CA . GLY B 1 185 ? 14.633 -4.621 -3.336 1 98.12 185 GLY B CA 1
ATOM 3121 C C . GLY B 1 185 ? 14.711 -6.082 -2.939 1 98.12 185 GLY B C 1
ATOM 3122 O O . GLY B 1 185 ? 15.266 -6.418 -1.889 1 98.12 185 GLY B O 1
ATOM 3123 N N . LEU B 1 186 ? 14.164 -6.953 -3.74 1 98.38 186 LEU B N 1
ATOM 3124 C CA . LEU B 1 186 ? 14.164 -8.391 -3.492 1 98.38 186 LEU B CA 1
ATOM 3125 C C . LEU B 1 186 ? 15.492 -9.008 -3.93 1 98.38 186 LEU B C 1
ATOM 3127 O O . LEU B 1 186 ? 15.82 -10.125 -3.525 1 98.38 186 LEU B O 1
ATOM 3131 N N . ARG B 1 187 ? 16.188 -8.352 -4.777 1 97.56 187 ARG B N 1
ATOM 3132 C CA . ARG B 1 187 ? 17.422 -8.898 -5.336 1 97.56 187 ARG B CA 1
ATOM 3133 C C . ARG B 1 187 ? 18.5 -9.031 -4.262 1 97.56 187 ARG B C 1
ATOM 3135 O O . ARG B 1 187 ? 18.656 -8.148 -3.42 1 97.56 187 ARG B O 1
ATOM 3142 N N . ALA B 1 188 ? 19.219 -10.039 -4.34 1 96.88 188 ALA B N 1
ATOM 3143 C CA . ALA B 1 188 ? 20.375 -10.211 -3.467 1 96.88 188 ALA B CA 1
ATOM 3144 C C . ALA B 1 188 ? 21.5 -9.266 -3.865 1 96.88 188 ALA B C 1
ATOM 3146 O O . ALA B 1 188 ? 21.797 -9.109 -5.051 1 96.88 188 ALA B O 1
ATOM 3147 N N . GLY B 1 189 ? 22 -8.641 -2.891 1 92.81 189 GLY B N 1
ATOM 3148 C CA . GLY B 1 189 ? 23.141 -7.762 -3.105 1 92.81 189 GLY B CA 1
ATOM 3149 C C . GLY B 1 189 ? 23.938 -7.5 -1.842 1 92.81 189 GLY B C 1
ATOM 3150 O O . GLY B 1 189 ? 23.438 -7.703 -0.732 1 92.81 189 GLY B O 1
ATOM 3151 N N . PRO B 1 190 ? 25.125 -7.098 -2.029 1 91.44 190 PRO B N 1
ATOM 3152 C CA . PRO B 1 190 ? 26 -6.891 -0.877 1 91.44 190 PRO B CA 1
ATOM 3153 C C . PRO B 1 190 ? 25.547 -5.742 0.018 1 91.44 190 PRO B C 1
ATOM 3155 O O . PRO B 1 190 ? 25.906 -5.684 1.194 1 91.44 190 PRO B O 1
ATOM 3158 N N . ASP B 1 191 ? 24.703 -4.867 -0.52 1 92 191 ASP B N 1
ATOM 3159 C CA . ASP B 1 191 ? 24.297 -3.682 0.233 1 92 191 ASP B CA 1
ATOM 3160 C C . ASP B 1 191 ? 22.891 -3.84 0.804 1 92 191 ASP B C 1
ATOM 3162 O O . ASP B 1 191 ? 22.297 -2.865 1.261 1 92 191 ASP B O 1
ATOM 3166 N N . ASN B 1 192 ? 22.391 -5.09 0.691 1 94.5 192 ASN B N 1
ATOM 3167 C CA . ASN B 1 192 ? 21.062 -5.328 1.256 1 94.5 192 ASN B CA 1
ATOM 3168 C C . ASN B 1 192 ? 21 -4.949 2.732 1 94.5 192 ASN B C 1
ATOM 3170 O O . ASN B 1 192 ? 21.891 -5.316 3.508 1 94.5 192 ASN B O 1
ATOM 3174 N N . GLY B 1 193 ? 19.984 -4.188 3.059 1 94.62 193 GLY B N 1
ATOM 3175 C CA . GLY B 1 193 ? 19.781 -3.857 4.461 1 94.62 193 GLY B CA 1
ATOM 3176 C C . GLY B 1 193 ? 19.125 -4.98 5.246 1 94.62 193 GLY B C 1
ATOM 3177 O O . GLY B 1 193 ? 18.781 -6.023 4.688 1 94.62 193 GLY B O 1
ATOM 3178 N N . ASP B 1 194 ? 19 -4.77 6.508 1 95.44 194 ASP B N 1
ATOM 3179 C CA . ASP B 1 194 ? 18.344 -5.707 7.406 1 95.44 194 ASP B CA 1
ATOM 3180 C C . ASP B 1 194 ? 16.828 -5.52 7.367 1 95.44 194 ASP B C 1
ATOM 3182 O O . ASP B 1 194 ? 16.312 -4.453 7.715 1 95.44 194 ASP B O 1
ATOM 3186 N N . LEU B 1 195 ? 16.078 -6.543 7 1 96.75 195 LEU B N 1
ATOM 3187 C CA . LEU B 1 195 ? 14.633 -6.43 6.875 1 96.75 195 LEU B CA 1
ATOM 3188 C C . LEU B 1 195 ? 13.961 -6.629 8.227 1 96.75 195 LEU B C 1
ATOM 3190 O O . LEU B 1 195 ? 12.773 -6.332 8.375 1 96.75 195 LEU B O 1
ATOM 3194 N N . GLY B 1 196 ? 14.758 -7.016 9.211 1 95.31 196 GLY B N 1
ATOM 3195 C CA . GLY B 1 196 ? 14.148 -7.332 10.492 1 95.31 196 GLY B CA 1
ATOM 3196 C C . GLY B 1 196 ? 13.531 -8.719 10.539 1 95.31 196 GLY B C 1
ATOM 3197 O O . GLY B 1 196 ? 13.922 -9.602 9.773 1 95.31 196 GLY B O 1
ATOM 3198 N N . PRO B 1 197 ? 12.602 -8.977 11.406 1 94 197 PRO B N 1
ATOM 3199 C CA . PRO B 1 197 ? 12.031 -10.32 11.57 1 94 197 PRO B CA 1
ATOM 3200 C C . PRO B 1 197 ? 11.234 -10.766 10.344 1 94 197 PRO B C 1
ATOM 3202 O O . PRO B 1 197 ? 10.617 -9.938 9.672 1 94 197 PRO B O 1
ATOM 3205 N N . ALA B 1 198 ? 11.289 -12.062 10.117 1 95.38 198 ALA B N 1
ATOM 3206 C CA . ALA B 1 198 ? 10.5 -12.641 9.039 1 95.38 198 ALA B CA 1
ATOM 3207 C C . ALA B 1 198 ? 9.008 -12.469 9.289 1 95.38 198 ALA B C 1
ATOM 3209 O O . ALA B 1 198 ? 8.57 -12.398 10.438 1 95.38 198 ALA B O 1
ATOM 3210 N N . ILE B 1 199 ? 8.289 -12.359 8.258 1 94.06 199 ILE B N 1
ATOM 3211 C CA . ILE B 1 199 ? 6.832 -12.289 8.352 1 94.06 199 ILE B CA 1
ATOM 3212 C C . ILE B 1 199 ? 6.27 -13.672 8.695 1 94.06 199 ILE B C 1
ATOM 3214 O O . ILE B 1 199 ? 6.605 -14.664 8.047 1 94.06 199 ILE B O 1
ATOM 3218 N N . SER B 1 200 ? 5.449 -13.719 9.672 1 92.75 200 SER B N 1
ATOM 3219 C CA . SER B 1 200 ? 4.84 -14.984 10.062 1 92.75 200 SER B CA 1
ATOM 3220 C C . SER B 1 200 ? 3.547 -15.234 9.289 1 92.75 200 SER B C 1
ATOM 3222 O O . SER B 1 200 ? 2.996 -14.32 8.68 1 92.75 200 SER B O 1
ATOM 3224 N N . GLN B 1 201 ? 3.076 -16.484 9.297 1 91.75 201 GLN B N 1
ATOM 3225 C CA . GLN B 1 201 ? 1.789 -16.812 8.695 1 91.75 201 GLN B CA 1
ATOM 3226 C C . GLN B 1 201 ? 0.653 -16.062 9.375 1 91.75 201 GLN B C 1
ATOM 3228 O O . GLN B 1 201 ? -0.303 -15.641 8.711 1 91.75 201 GLN B O 1
ATOM 3233 N N . ALA B 1 202 ? 0.795 -15.875 10.648 1 89.81 202 ALA B N 1
ATOM 3234 C CA . ALA B 1 202 ? -0.205 -15.125 11.406 1 89.81 202 ALA B CA 1
ATOM 3235 C C . ALA B 1 202 ? -0.267 -13.672 10.953 1 89.81 202 ALA B C 1
ATOM 3237 O O . ALA B 1 202 ? -1.348 -13.078 10.883 1 89.81 202 ALA B O 1
ATOM 3238 N N . ASP B 1 203 ? 0.879 -13.086 10.648 1 90.5 203 ASP B N 1
ATOM 3239 C CA . ASP B 1 203 ? 0.926 -11.727 10.125 1 90.5 203 ASP B CA 1
ATOM 3240 C C . ASP B 1 203 ? 0.161 -11.625 8.805 1 90.5 203 ASP B C 1
ATOM 3242 O O . ASP B 1 203 ? -0.625 -10.695 8.609 1 90.5 203 ASP B O 1
ATOM 3246 N N . VAL B 1 204 ? 0.383 -12.609 7.926 1 91.19 204 VAL B N 1
ATOM 3247 C CA . VAL B 1 204 ? -0.262 -12.625 6.617 1 91.19 204 VAL B CA 1
ATOM 3248 C C . VAL B 1 204 ? -1.777 -12.703 6.789 1 91.19 204 VAL B C 1
ATOM 3250 O O . VAL B 1 204 ? -2.516 -11.938 6.16 1 91.19 204 VAL B O 1
ATOM 3253 N N . GLU B 1 205 ? -2.191 -13.539 7.633 1 89.25 205 GLU B N 1
ATOM 3254 C CA . GLU B 1 205 ? -3.621 -13.727 7.855 1 89.25 205 GLU B CA 1
ATOM 3255 C C . GLU B 1 205 ? -4.27 -12.445 8.375 1 89.25 205 GLU B C 1
ATOM 3257 O O . GLU B 1 205 ? -5.352 -12.062 7.922 1 89.25 205 GLU B O 1
ATOM 3262 N N . THR B 1 206 ? -3.582 -11.828 9.242 1 87.38 206 THR B N 1
ATOM 3263 C CA . THR B 1 206 ? -4.105 -10.594 9.82 1 87.38 206 THR B CA 1
ATOM 3264 C C . THR B 1 206 ? -4.242 -9.516 8.758 1 87.38 206 THR B C 1
ATOM 3266 O O . THR B 1 206 ? -5.277 -8.852 8.664 1 87.38 206 THR B O 1
ATOM 3269 N N . ILE B 1 207 ? -3.279 -9.367 7.977 1 88 207 ILE B N 1
ATOM 3270 C CA . ILE B 1 207 ? -3.258 -8.312 6.965 1 88 207 ILE B CA 1
ATOM 3271 C C . ILE B 1 207 ? -4.293 -8.617 5.883 1 88 207 ILE B C 1
ATOM 3273 O O . ILE B 1 207 ? -5.047 -7.73 5.477 1 88 207 ILE B O 1
ATOM 3277 N N . VAL B 1 208 ? -4.309 -9.844 5.441 1 86.19 208 VAL B N 1
ATOM 3278 C CA . VAL B 1 208 ? -5.238 -10.227 4.387 1 86.19 208 VAL B CA 1
ATOM 3279 C C . VAL B 1 208 ? -6.676 -10.086 4.883 1 86.19 208 VAL B C 1
ATOM 3281 O O . VAL B 1 208 ? -7.551 -9.617 4.148 1 86.19 208 VAL B O 1
ATOM 3284 N N . HIS B 1 209 ? -6.883 -10.438 6.145 1 84.81 209 HIS B N 1
ATOM 3285 C CA . HIS B 1 209 ? -8.211 -10.297 6.73 1 84.81 209 HIS B CA 1
ATOM 3286 C C . HIS B 1 209 ? -8.648 -8.836 6.77 1 84.81 209 HIS B C 1
ATOM 3288 O O . HIS B 1 209 ? -9.828 -8.531 6.605 1 84.81 209 HIS B O 1
ATOM 3294 N N . ASP B 1 210 ? -7.684 -8.062 6.922 1 85.69 210 ASP B N 1
ATOM 3295 C CA . ASP B 1 210 ? -8.008 -6.637 6.984 1 85.69 210 ASP B CA 1
ATOM 3296 C C . ASP B 1 210 ? -8.211 -6.059 5.586 1 85.69 210 ASP B C 1
ATOM 3298 O O . ASP B 1 210 ? -9.031 -5.152 5.398 1 85.69 210 ASP B O 1
ATOM 3302 N N . CYS B 1 211 ? -7.523 -6.562 4.617 1 84.62 211 CYS B N 1
ATOM 3303 C CA . CYS B 1 211 ? -7.551 -6.031 3.26 1 84.62 211 CYS B CA 1
ATOM 3304 C C . CYS B 1 211 ? -8.766 -6.543 2.496 1 84.62 211 CYS B C 1
ATOM 3306 O O . CYS B 1 211 ? -9.219 -5.91 1.543 1 84.62 211 CYS B O 1
ATOM 3308 N N . VAL B 1 212 ? -9.195 -7.746 2.844 1 84.75 212 VAL B N 1
ATOM 3309 C CA . VAL B 1 212 ? -10.281 -8.391 2.111 1 84.75 212 VAL B CA 1
ATOM 3310 C C . VAL B 1 212 ? -11.555 -8.383 2.959 1 84.75 212 VAL B C 1
ATOM 3312 O O . VAL B 1 212 ? -11.562 -8.914 4.07 1 84.75 212 VAL B O 1
ATOM 3315 N N . PRO B 1 213 ? -12.578 -7.785 2.422 1 80.25 213 PRO B N 1
ATOM 3316 C CA . PRO B 1 213 ? -13.836 -7.809 3.17 1 80.25 213 PRO B CA 1
ATOM 3317 C C . PRO B 1 213 ? -14.328 -9.227 3.459 1 80.25 213 PRO B C 1
ATOM 3319 O O . PRO B 1 213 ? -14.102 -10.133 2.658 1 80.25 213 PRO B O 1
ATOM 3322 N N . PRO B 1 214 ? -15 -9.383 4.559 1 76.38 214 PRO B N 1
ATOM 3323 C CA . PRO B 1 214 ? -15.5 -10.711 4.914 1 76.38 214 PRO B CA 1
ATOM 3324 C C . PRO B 1 214 ? -16.641 -11.172 4.016 1 76.38 214 PRO B C 1
ATOM 3326 O O . PRO B 1 214 ? -17.359 -10.352 3.438 1 76.38 214 PRO B O 1
ATOM 3329 N N . PHE B 1 215 ? -16.734 -12.492 3.785 1 70.44 215 PHE B N 1
ATOM 3330 C CA . PHE B 1 215 ? -17.781 -13.086 2.955 1 70.44 215 PHE B CA 1
ATOM 3331 C C . PHE B 1 215 ? -19.156 -12.875 3.574 1 70.44 215 PHE B C 1
ATOM 3333 O O . PHE B 1 215 ? -20.109 -12.578 2.867 1 70.44 215 PHE B O 1
ATOM 3340 N N . GLU B 1 216 ? -19.172 -13.148 4.918 1 63.09 216 GLU B N 1
ATOM 3341 C CA . GLU B 1 216 ? -20.484 -13.07 5.578 1 63.09 216 GLU B CA 1
ATOM 3342 C C . GLU B 1 216 ? -20.703 -11.68 6.172 1 63.09 216 GLU B C 1
ATOM 3344 O O . GLU B 1 216 ? -19.766 -11.039 6.637 1 63.09 216 GLU B O 1
ATOM 3349 N N . ALA B 1 217 ? -21.844 -10.992 5.598 1 53.62 217 ALA B N 1
ATOM 3350 C CA . ALA B 1 217 ? -22.25 -9.727 6.199 1 53.62 217 ALA B CA 1
ATOM 3351 C C . ALA B 1 217 ? -22.203 -9.805 7.723 1 53.62 217 ALA B C 1
ATOM 3353 O O . ALA B 1 217 ? -22.516 -10.844 8.305 1 53.62 217 ALA B O 1
ATOM 3354 N N . ARG B 1 218 ? -21.375 -8.992 8.344 1 43.88 218 ARG B N 1
ATOM 3355 C CA . ARG B 1 218 ? -21.5 -8.93 9.797 1 43.88 218 ARG B CA 1
ATOM 3356 C C . ARG B 1 218 ? -22.969 -8.859 10.211 1 43.88 218 ARG B C 1
ATOM 3358 O O . ARG B 1 218 ? -23.75 -8.094 9.633 1 43.88 218 ARG B O 1
ATOM 3365 N N . ARG B 1 219 ? -23.516 -9.938 10.578 1 35.53 219 ARG B N 1
ATOM 3366 C CA . ARG B 1 219 ? -24.812 -9.758 11.219 1 35.53 219 ARG B CA 1
ATOM 3367 C C . ARG B 1 219 ? -24.875 -8.453 12.008 1 35.53 219 ARG B C 1
ATOM 3369 O O . ARG B 1 219 ? -24.047 -8.219 12.891 1 35.53 219 ARG B O 1
ATOM 3376 N N . ARG B 1 220 ? -25.078 -7.305 11.367 1 33.09 220 ARG B N 1
ATOM 3377 C CA . ARG B 1 220 ? -25.594 -6.32 12.312 1 33.09 220 ARG B CA 1
ATOM 3378 C C . ARG B 1 220 ? -26.719 -6.914 13.164 1 33.09 220 ARG B C 1
ATOM 3380 O O . ARG B 1 220 ? -27.531 -7.699 12.664 1 33.09 220 ARG B O 1
#

Nearest PDB structures (foldseek):
  5ovy-assembly1_A  TM=7.714E-01  e=1.436E-12  Mycobacteroides abscessus ATCC 19977
  2rek-assembly1_B-2  TM=6.155E-01  e=6.916E-07  Streptomyces coelicolor A3(2)
  2q24-assembly1_B  TM=5.922E-01  e=4.957E-07  Streptomyces coelicolor A3(2)
  2qwt-assembly1_A  TM=5.612E-01  e=1.224E-06  Mycolicibacterium vanbaalenii PYR-1
  2rek-assembly1_A  TM=5.677E-01  e=2.167E-06  Streptomyces coelicolor A3(2)

Radius of gyration: 25.28 Å; Cα contacts (8 Å, |Δi|>4): 537; chains: 2; bounding box: 70×80×59 Å

Secondary structure (DSSP, 8-state):
-HHHHHHHHHHHHHHHHHHHH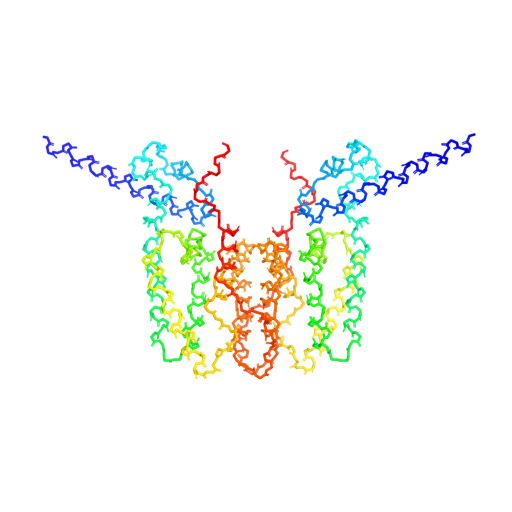HHHHHHHHHGGG--HHHHHHHHTS-HHHHHHH-SSHHHHHHHHHHHHHHHHHHHHHHHHTSSSHHHHHHHHHHHHHHHHHH-HHHHHHHHTTTSSSGGGHHHHHHHHHHHHHHHHHHHHHT-B-TT--TTHHHHHHHHHHHHHHHSGGG-HHHHHHHHHHHHHHHB--TT-----SPPPHHHHHHHHHHHS--SS----/-HHHHHHHHHHHHHHHHHHHHHHHHHHHHHGGG--HHHHHHHHTS-HHHHHHH-SSHHHHHHHHHHHHHHHHHHHHHHHHTSSSHHHHHHHHHHHHHHHHHH-HHHHHHHHTTTSSSGGGHHHHHHHHHHHHHHHHHHHHHT-B-TT--TTHHHHHHHHHHHHHHHSGGG-HHHHHHHHHHHHHHHB--TT-----SPPPHHHHHHHHHHHS--SS----

pLDDT: mean 88.77, std 12.88, range [31.33, 98.75]

InterPro domains:
  IPR001647 DNA-binding HTH domain, TetR-type [PF00440] (19-64)
  IPR001647 DNA-binding HTH domain, TetR-type [PR00455] (19-32)
  IPR001647 DNA-binding HTH domain, TetR-type [PR00455] (39-62)
  IPR001647 DNA-binding HTH domain, TetR-type [PS50977] (13-72)
  IPR009057 Homedomain-like superfamily [SSF46689] (6-80)
  IPR023772 DNA-binding HTH domain, TetR-type, conserved site [PS01081] (31-61)
  IPR036271 Tetracyclin repressor-like, C-terminal domain superfamily [SSF48498] (84-189)
  IPR049445 Transcriptional regulator SbtR-like, C-terminal domain [PF21597] (89-188)
  IPR050109 HTH-type, TetR-like transcriptional regulator [PTHR30055] (1-191)

Foldseek 3Di:
DVVVVVVVVVVLVVLVVLLLVLCQVQCQVVNLVDDLVSSCVSSVHDSVSSCVVPVFLLSSLLVNCVVVLVVLLVLLVVLLPDPALLSSLLSSLLVVLVVCLRGVNNLLVVLCQPPPDPRCPPSNVRNQVSNQSSQVRCVVVQFFAPQAHSLVRSVLSLVLSVVSVVVPVPCPVVSSVVSVVVSVLRTGDPPNDDPPHHQDPVNSNVVSPVSHDDRDDPPD/DVVVVVVVVVVLVVLVVLLLVLCQVQCQVVNLVDDLVSSCVSSVHDSVSSCVVPVFLLSSLLVNCVVVLVVLLVLLVVLLPDPALLSSLLSSLLVVLVVCLRGVNNLLVVLCQPVPPPRCPPSNVRNQVSNQSSQVRCVVVQFFAPQAHSLVRSVLSLVLSVVSVVVPVPCNVVSSVVSVVVSVLRTHDPPNDDPPHHQDPVNSNVVSPVSHDDRDDPPD

Sequence (440 aa):
MAETARPLRRDAQRNRERILTAARDVFAARGFAATLDDVAHHAGVGVGTVYRRFPTKEALIEALFADRLEDLVSLAEDAAALPAAWDGLTLLLRRSVEMHAVDRGLRDAALCIGIDRHQFAKAGEQLVPLLQDLIERAHAEGTLRADVGLNDFPIIMATVTDLARHTGGGRPDVYRRFLELVIDGLRAGPDNGDLGPAISQADVETIVHDCVPPFEARRRMAETARPLRRDAQRNRERILTAARDVFAARGFAATLDDVAHHAGVGVGTVYRRFPTKEALIEALFADRLEDLVSLAEDAAALPAAWDGLTLLLRRSVEMHAVDRGLRDAALCIGIDRHQFAKAGEQLVPLLQDLIERAHAEGTLRADVGLNDFPIIMATVTDLARHTGGGRPDVYRRFLELVIDGLRAGPDNGDLGPAISQADVETIVHDCVPPFEARRR

Organism: Actinoplanes teichomyceticus (NCBI:txid1867)